Protein AF-A0A0D6MCE8-F1 (afdb_monomer)

Foldseek 3Di:
DDDDDDDPDPLVVLVVVLVLVLLPDQQEQEADDPVLQFLLQQLPDALEWGKYADPDPQAGIWIWGHHQNGIAIFTWHDDRQFIDGPDPDPDDRHSHPVRRLVVLQVVLPDPDWDWGWGDDPPDIDIDTSSNHHRDGPCVLDVPPLLVVLSVCLSPDDLVCLVVDPDDPVSSVVSNPPSSSHDDSVSSSVSSVVVCVVVVVADCAVVLVCVQQVPPDADAPDKDFTFGAAPVGDTLFTWIKHWHDACPDQLRHTHIDTGGDPDPSSVVRVQVRQCPDPPGDFFAFLRSVVSCPVSVVAFPQLLVLVLLCVVALFPVSNQQSVLSSCQLVVLVVLLVLLVVLLVVLVCCVVPVVPDPDALVNSLVSLVVSLVVLVVQLLQLQLSVCQSVFFEEEEDEDPPLCSVLLVVLQLVPFQSDDDPPPDDPDDWDWTWGQFLRGTYTYTYLPVPDDDDDDCPVVSLVSSLVSVVRGQEYEYRGALPDDPVVVVVRVVVVQVSDPAAHEYEYEHEPCVVDPDPPPQDDDADPRYHHQGYWYYHSNVSPRSVVVSVSRNVVSCVSNPPPDHHHFNDSPLSVLLSVLSVQLSPDNDSVSVSVSSVSNSVSSCVSSRVDDDPVVVVVSSNSGGRPD

InterPro domains:
  IPR000980 SH2 domain [PF00017] (27-81)
  IPR000980 SH2 domain [PS50001] (27-135)
  IPR000980 SH2 domain [SM00252] (25-110)
  IPR001496 SOCS box domain [PS50225] (130-180)
  IPR001496 SOCS box domain [SM00253] (135-178)
  IPR004520 tRNA modification GTPase MnmE [MF_00379] (159-624)
  IPR004520 tRNA modification GTPase MnmE [TIGR00450] (204-624)
  IPR005225 Small GTP-binding domain [TIGR00231] (391-519)
  IPR006073 GTP binding domain [PF01926] (391-507)
  IPR018948 GTP-binding protein TrmE, N-terminal [PF10396] (204-296)
  IPR018948 GTP-binding protein TrmE, N-terminal [cd14858] (202-295)
  IPR025867 MnmE, helical domain [PF12631] (302-621)
  IPR027266 Aminomethyltransferase superfamily [G3DSA:3.30.1360.120] (200-297)
  IPR027368 tRNA modification GTPase MnmE domain 2 [G3DSA:1.20.120.430] (298-624)
  IPR027417 P-loop containing nucleoside triphosphate hydrolase [G3DSA:3.40.50.300] (389-559)
  IPR027417 P-loop containing nucleoside triphosphate hydrolase [SSF52540] (250-547)
  IPR031168 TrmE-type guanine nucleotide-binding domain [PS51709] (388-553)
  IPR031168 TrmE-type guanine nucleotide-binding domain [cd04164] (388-553)
  IPR036036 SOCS box-like domain superfamily [SSF158235] (142-179)
  IPR036860 SH2 domain superfamily [G3DSA:3.30.505.10] (12-185)

Secondary structure (DSSP, 8-state):
----------HHHHHHHHHHHHHHSTTB-SS--HHHHHHHHTTS-TTEEEEEE--STT-SEEEEEEETTEEEEEEEEEETTEEE-S-SSSS--BSSHHHHHHHHHHHTTSS---EEEEEETTEEEEEE----EE--HHHH---HHHHHHHHHHHHS-GGGGGGSS--HHHHHHHH-TTTT---HHHHHHHHHHHHHHTT-S-SHHHHHHHHTT-S---TT--EEEEEE-TTS-EEEEEEEEEE-SSSSSSSS-EEEEE----HHHHHHHHHHHHTSTT--PPPBTHHHHHHHHTTSS-HHHHHHHHHHHT--SHHHHHHHHHHHTHHHHHHHHHHHHHHHHHHHHHHHHHGGG----HHHHHHHHHHHHHHHHHHHHHHHHHHHHHH-EEEEEE--TTS-HHHHHHHHHTT-BS-----TT--SS--EEEEEETTEEEEEEES------TTS-HHHHHHHHHHHHHT-SEEEEEEETTS-HHHHHHHHHHHHTT-SS-EEEEEEEE-GGG----TTS-----SSEEEEEEEEEBTTTTBSHHHHHHHHHHHHHHHS----S---S-HHHHHHHHHHHHHHHH---HHHHHHHHHHHHHHHHHHTTSS--HHHHHHHHHTSPBT-

Solvent-accessible surface area (backbone atoms only — not comparable to full-atom values): 34407 Å² total; per-residue (Å²): 135,86,81,77,83,81,79,80,77,54,75,68,61,58,50,55,52,53,51,52,55,47,66,66,38,54,31,40,35,44,89,48,53,68,71,58,52,39,62,54,34,75,64,48,59,78,14,20,24,36,35,25,44,36,94,48,99,85,33,68,31,27,42,36,32,16,52,86,90,46,67,47,58,31,47,34,43,73,61,93,68,25,25,40,44,69,40,99,81,41,66,74,78,14,74,35,69,68,54,39,50,52,51,42,30,52,42,41,74,49,94,62,91,43,49,36,30,30,71,64,88,94,47,75,49,76,43,68,50,50,42,69,40,73,50,37,58,57,79,54,52,76,46,64,71,57,53,48,39,41,52,50,59,75,71,46,55,81,92,51,55,89,73,52,100,54,59,69,73,56,42,53,62,54,64,40,88,63,60,64,52,71,65,61,72,56,38,46,50,44,43,52,53,48,33,54,74,70,65,73,50,67,59,34,64,64,50,52,27,62,41,46,70,41,91,80,80,60,72,76,42,80,38,83,43,53,33,45,43,93,86,71,44,81,65,46,78,25,42,33,33,40,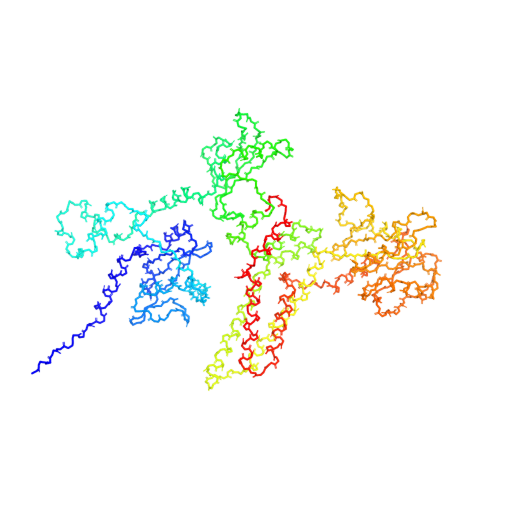38,60,45,60,87,36,76,36,31,44,46,41,58,51,72,58,63,69,91,46,68,71,50,51,53,54,50,51,55,54,50,58,73,38,91,94,46,72,85,74,51,43,11,41,49,51,50,40,6,38,79,49,69,66,39,54,64,34,35,51,53,13,50,54,44,40,76,70,40,79,35,70,48,25,39,51,51,16,55,22,19,36,43,16,31,61,52,29,44,53,52,26,55,52,36,49,54,51,36,54,50,36,49,50,44,69,78,38,45,94,80,46,93,75,49,73,66,64,52,38,68,60,44,50,62,54,45,57,49,44,51,51,43,31,56,40,21,54,15,49,50,44,40,67,72,32,45,32,35,32,48,45,60,62,88,91,29,46,63,71,44,38,51,54,42,51,60,73,72,44,55,59,57,90,78,84,67,89,82,74,93,73,87,72,72,69,46,39,32,51,44,77,44,24,44,29,41,36,37,58,64,73,82,71,75,88,69,90,92,80,53,66,65,64,50,51,55,49,43,31,57,51,52,75,68,36,62,31,40,38,41,31,37,47,37,80,58,53,72,68,57,51,54,51,51,52,52,60,54,42,74,48,49,96,58,73,37,48,25,38,38,33,27,20,52,37,85,80,44,87,70,65,90,65,73,71,66,81,60,54,101,42,36,42,56,76,47,65,38,60,21,26,35,89,79,49,41,42,50,65,57,46,50,53,52,51,23,52,52,42,44,72,66,32,61,83,84,78,67,68,30,52,90,56,50,64,61,36,50,52,33,41,52,28,43,54,50,30,62,71,53,89,49,60,67,61,29,32,52,27,37,48,52,32,29,49,48,27,36,36,65,42,50,78,58,74,62,67,67,62,51,53,60,57,27,57,73,40,55,71,87,48

Sequence (624 aa):
MEHQPSTSSSPTRSWAKRLAELKACPWYWGDLSWRNAEKLLMLCEEGSFLVRDSHSDNHLFTVSYRHEDRVLHSRVEISGQFAHLGGPLSLERSESVVDLLKHAVQISFSRERDILIHRRGAEAEASGIHLRYPLSRIQLLPRLQYLCRLKIRLLARADRLSTLPLPPPLLAYVSDPKFLIPNIRECLKYLEDRRERLGLSSRSLPVLREITRKKKWTPRQMRYTKIFTKNNEILDTAMAVYLPGPSTFTGEDTAEMYVHGSRAVADALAERLAGFEGVRQATRGEFTKRAFFNGKMDFHEVHGLRNLIYSETQRQRQMSYDQMRGGAEARRIRDLLQDAVMRTFVLMDFGEHVSSSIEELRDRIVPILEEVIRLENRAKGAEIVHRGLRAVILGRPNTGKSSLMNALAQRDVAIVSERAGTTRDTIEIRLNIGGVPMSLTDTAGIHETADSLEKEGIDRAKRKILDADVVIAVVDARDSEHVVKSILKELEELTEISLPMIIVRNKSDLTENKAFDKVEPTSRLDVVDCVATCALRTEGVRSLMTSLERLVENLCPDDGGPCLTDTLLLSEAREELENAVSVQDSALLCDHLQRALDIFGQMAGSTVNEQILDDLFKQFCIGK

Nearest PDB structures (foldseek):
  1xzp-assembly1_A  TM=8.044E-01  e=4.859E-24  Thermotoga maritima
  6i4x-assembly1_A  TM=6.661E-01  e=1.700E-09  Homo sapiens
  4jgh-assembly2_A  TM=6.337E-01  e=8.864E-09  Homo sapiens
  2vif-assembly1_A  TM=7.104E-01  e=2.363E-08  Homo sapiens
  9jkp-assembly1_B  TM=5.066E-01  e=4.961E-07  Staphylococcus aureus subsp. aureus NCTC 8325

pLDDT: mean 77.47, std 15.25, range [27.89, 97.19]

Radius of gyration: 3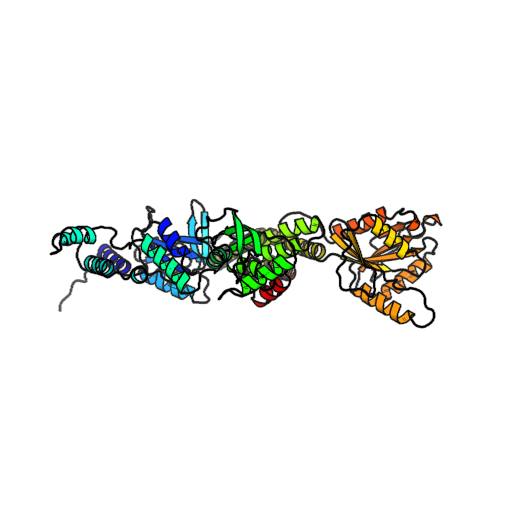5.22 Å; Cα contacts (8 Å, |Δi|>4): 968; chains: 1; bounding box: 75×42×128 Å

Organism: NCBI:txid53326

Mean predicted aligned error: 17.85 Å

Structure (mmCIF, N/CA/C/O backbone):
data_AF-A0A0D6MCE8-F1
#
_entry.id   AF-A0A0D6MCE8-F1
#
loop_
_atom_site.group_PDB
_atom_site.id
_atom_site.type_symbol
_atom_site.label_atom_id
_atom_site.label_alt_id
_atom_site.label_comp_id
_atom_site.label_asym_id
_atom_site.label_entity_id
_atom_site.label_seq_id
_atom_site.pdbx_PDB_ins_code
_atom_site.Cartn_x
_atom_site.Cartn_y
_atom_site.Cartn_z
_atom_site.occupancy
_atom_site.B_iso_or_equiv
_atom_site.auth_seq_id
_atom_site.auth_comp_id
_atom_site.auth_asym_id
_atom_site.auth_atom_id
_atom_site.pdbx_PDB_model_num
ATOM 1 N N . MET A 1 1 ? 10.096 10.041 79.393 1.00 35.06 1 MET A N 1
ATOM 2 C CA . MET A 1 1 ? 10.019 10.392 77.962 1.00 35.06 1 MET A CA 1
ATOM 3 C C . MET A 1 1 ? 9.435 9.199 77.244 1.00 35.06 1 MET A C 1
ATOM 5 O O . MET A 1 1 ? 9.983 8.110 77.338 1.00 35.06 1 MET A O 1
ATOM 9 N N . GLU A 1 2 ? 8.243 9.397 76.700 1.00 30.39 2 GLU A N 1
ATOM 10 C CA . GLU A 1 2 ? 7.362 8.376 76.143 1.00 30.39 2 GLU A CA 1
ATOM 11 C C . GLU A 1 2 ? 7.965 7.734 74.890 1.00 30.39 2 GLU A C 1
ATOM 13 O O . GLU A 1 2 ? 8.271 8.421 73.918 1.00 30.39 2 GLU A O 1
ATOM 18 N N . HIS A 1 3 ? 8.076 6.406 74.885 1.00 27.89 3 HIS A N 1
ATOM 19 C CA . HIS A 1 3 ? 8.134 5.643 73.645 1.00 27.89 3 HIS A CA 1
ATOM 20 C C . HIS A 1 3 ? 6.697 5.323 73.224 1.00 27.89 3 HIS A C 1
ATOM 22 O O . HIS A 1 3 ? 6.050 4.448 73.798 1.00 27.89 3 HIS A O 1
ATOM 28 N N . GLN A 1 4 ? 6.190 6.052 72.228 1.00 27.91 4 GLN A N 1
ATOM 29 C CA . GLN A 1 4 ? 4.998 5.643 71.490 1.00 27.91 4 GLN A CA 1
ATOM 30 C C . GLN A 1 4 ? 5.335 4.425 70.610 1.00 27.91 4 GLN A C 1
ATOM 32 O O . GLN A 1 4 ? 6.367 4.438 69.933 1.00 27.91 4 GLN A O 1
ATOM 37 N N . PRO A 1 5 ? 4.487 3.383 70.572 1.00 32.75 5 PRO A N 1
ATOM 38 C CA . PRO A 1 5 ? 4.695 2.245 69.692 1.00 32.75 5 PRO A CA 1
ATOM 39 C C . PRO A 1 5 ? 4.315 2.622 68.255 1.00 32.75 5 PRO A C 1
ATOM 41 O O . PRO A 1 5 ? 3.189 3.045 67.978 1.00 32.75 5 PRO A O 1
ATOM 44 N N . SER A 1 6 ? 5.256 2.443 67.327 1.00 29.78 6 SER A N 1
ATOM 45 C CA . SER A 1 6 ? 5.004 2.507 65.891 1.00 29.78 6 SER A CA 1
ATOM 46 C C . SER A 1 6 ? 4.016 1.404 65.511 1.00 29.78 6 SER A C 1
ATOM 48 O O . SER A 1 6 ? 4.273 0.207 65.630 1.00 29.78 6 SER A O 1
ATOM 50 N N . THR A 1 7 ? 2.826 1.817 65.087 1.00 33.91 7 THR A N 1
ATOM 51 C CA . THR A 1 7 ? 1.794 0.905 64.605 1.00 33.91 7 THR A CA 1
ATOM 52 C C . THR A 1 7 ? 2.228 0.340 63.255 1.00 33.91 7 THR A C 1
ATOM 54 O O . THR A 1 7 ? 2.188 1.017 62.230 1.00 33.91 7 THR A O 1
ATOM 57 N N . SER A 1 8 ? 2.645 -0.924 63.242 1.00 35.16 8 SER A N 1
ATOM 58 C CA . SER A 1 8 ? 2.801 -1.702 62.018 1.00 35.16 8 SER A CA 1
ATOM 59 C C . SER A 1 8 ? 1.423 -1.876 61.371 1.00 35.16 8 SER A C 1
ATOM 61 O O . SER A 1 8 ? 0.593 -2.691 61.777 1.00 35.16 8 SER A O 1
ATOM 63 N N . SER A 1 9 ? 1.118 -1.058 60.364 1.00 35.69 9 SER A N 1
ATOM 64 C CA . SER A 1 9 ? -0.088 -1.255 59.567 1.00 35.69 9 SER A CA 1
ATOM 65 C C . SER A 1 9 ? 0.076 -2.537 58.746 1.00 35.69 9 SER A C 1
ATOM 67 O O . SER A 1 9 ? 0.911 -2.603 57.845 1.00 35.69 9 SER A O 1
ATOM 69 N N . SER A 1 10 ? -0.712 -3.562 59.064 1.00 36.75 10 SER A N 1
ATOM 70 C CA . SER A 1 10 ? -0.743 -4.843 58.351 1.00 36.75 10 SER A CA 1
ATOM 71 C C . SER A 1 10 ? -0.911 -4.646 56.829 1.00 36.75 10 SER A C 1
ATOM 73 O O . SER A 1 10 ? -1.759 -3.834 56.437 1.00 36.75 10 SER A O 1
ATOM 75 N N . PRO A 1 11 ? -0.230 -5.427 55.964 1.00 42.31 11 PRO A N 1
ATOM 76 C CA . PRO A 1 11 ? -0.331 -5.330 54.497 1.00 42.31 11 PRO A CA 1
ATOM 77 C C . PRO A 1 11 ? -1.774 -5.334 53.957 1.00 42.31 11 PRO A C 1
ATOM 79 O O . PRO A 1 11 ? -2.090 -4.663 52.977 1.00 42.31 11 PRO A O 1
ATOM 82 N N . THR A 1 12 ? -2.691 -6.014 54.646 1.00 42.84 12 THR A N 1
ATOM 83 C CA . THR A 1 12 ? -4.126 -6.092 54.327 1.00 42.84 12 THR A CA 1
ATOM 84 C C . THR A 1 12 ? -4.881 -4.761 54.470 1.00 42.84 12 THR A C 1
ATOM 86 O O . THR A 1 12 ? -5.822 -4.513 53.716 1.00 42.84 12 THR A O 1
ATOM 89 N N . ARG A 1 13 ? -4.474 -3.863 55.383 1.00 43.78 13 ARG A N 1
ATOM 90 C CA . ARG A 1 13 ? -5.109 -2.537 55.561 1.00 43.78 13 ARG A CA 1
ATOM 91 C C . ARG A 1 13 ? -4.742 -1.560 54.441 1.00 43.78 13 ARG A C 1
ATOM 93 O O . ARG A 1 13 ? -5.596 -0.776 54.034 1.00 43.78 13 ARG A O 1
ATOM 100 N N . SER A 1 14 ? -3.516 -1.642 53.922 1.00 56.59 14 SER A N 1
ATOM 101 C CA . SER A 1 14 ? -3.066 -0.865 52.755 1.00 56.59 14 SER A CA 1
ATOM 102 C C . SER A 1 14 ? -3.862 -1.247 51.498 1.00 56.59 14 SER A C 1
ATOM 104 O O . SER A 1 14 ? -4.407 -0.386 50.809 1.00 56.59 14 SER A O 1
ATOM 106 N N . TRP A 1 15 ? -4.060 -2.551 51.276 1.00 58.59 15 TRP A N 1
ATOM 107 C CA . TRP A 1 15 ? -4.828 -3.078 50.144 1.00 58.59 15 TRP A CA 1
ATOM 108 C C . TRP A 1 15 ? -6.309 -2.689 50.147 1.00 58.59 15 TRP A C 1
ATOM 110 O O . TRP A 1 15 ? -6.844 -2.280 49.116 1.00 58.59 15 TRP A O 1
ATOM 120 N N . ALA A 1 16 ? -6.977 -2.762 51.301 1.00 52.16 16 ALA A N 1
ATOM 121 C CA . ALA A 1 16 ? -8.381 -2.365 51.415 1.00 52.16 16 ALA A CA 1
ATOM 122 C C . ALA A 1 16 ? -8.596 -0.869 51.116 1.00 52.16 16 ALA A C 1
ATOM 124 O O . ALA A 1 16 ? -9.595 -0.502 50.493 1.00 52.16 16 ALA A O 1
ATOM 125 N N . LYS A 1 17 ? -7.643 -0.013 51.517 1.00 59.50 17 LYS A N 1
ATOM 126 C CA . LYS A 1 17 ? -7.661 1.427 51.229 1.00 59.50 17 LYS A CA 1
ATOM 127 C C . LYS A 1 17 ? -7.477 1.703 49.729 1.00 59.50 17 LYS A C 1
ATOM 129 O O . LYS A 1 17 ? -8.298 2.407 49.148 1.00 59.50 17 LYS A O 1
ATOM 134 N N . ARG A 1 18 ? -6.502 1.052 49.084 1.00 69.44 18 ARG A N 1
ATOM 135 C CA . ARG A 1 18 ? -6.249 1.155 47.630 1.00 69.44 18 ARG A CA 1
ATOM 136 C C . ARG A 1 18 ? -7.434 0.673 46.784 1.00 69.44 18 ARG A C 1
ATOM 138 O O . ARG A 1 18 ? -7.778 1.282 45.775 1.00 69.44 18 ARG A O 1
ATOM 145 N N . LEU A 1 19 ? -8.117 -0.392 47.214 1.00 70.19 19 LEU A N 1
ATOM 146 C CA . LEU A 1 19 ? -9.321 -0.884 46.537 1.00 70.19 19 LEU A CA 1
ATOM 147 C C . LEU A 1 19 ? -10.504 0.090 46.676 1.00 70.19 19 LEU A C 1
ATOM 149 O O . LEU A 1 19 ? -11.302 0.228 45.749 1.00 70.19 19 LEU A O 1
ATOM 153 N N . ALA A 1 20 ? -10.636 0.760 47.824 1.00 70.44 20 ALA A N 1
ATOM 154 C CA . ALA A 1 20 ? -11.656 1.787 48.028 1.00 70.44 20 ALA A CA 1
ATOM 155 C C . ALA A 1 20 ? -11.399 3.026 47.152 1.00 70.44 20 ALA A C 1
ATOM 157 O O . ALA A 1 20 ? -12.341 3.553 46.559 1.00 70.44 20 ALA A O 1
ATOM 158 N N . GLU A 1 21 ? -10.136 3.437 47.014 1.00 76.38 21 GLU A N 1
ATOM 159 C CA . GLU A 1 21 ? -9.707 4.516 46.114 1.00 76.38 21 GLU A CA 1
ATOM 160 C C . GLU A 1 21 ? -10.027 4.183 44.649 1.00 76.38 21 GLU A C 1
ATOM 162 O O . GLU A 1 21 ? -10.691 4.970 43.974 1.00 76.38 21 GLU A O 1
ATOM 167 N N . LEU A 1 22 ? -9.689 2.975 44.182 1.00 79.19 22 LEU A N 1
ATOM 168 C CA . LEU A 1 22 ? -10.028 2.519 42.829 1.00 79.19 22 LEU A CA 1
ATOM 169 C C . LEU A 1 22 ? -11.548 2.473 42.590 1.00 79.19 22 LEU A C 1
ATOM 171 O O . LEU A 1 22 ? -12.035 2.916 41.551 1.00 79.19 22 LEU A O 1
ATOM 175 N N . LYS A 1 23 ? -12.327 1.991 43.569 1.00 78.12 23 LYS A N 1
ATOM 176 C CA . LYS A 1 23 ? -13.801 1.965 43.493 1.00 78.12 23 LYS A CA 1
ATOM 177 C C . LYS A 1 23 ? -14.415 3.362 43.385 1.00 78.12 23 LYS A C 1
ATOM 179 O O . LYS A 1 23 ? -15.483 3.510 42.782 1.00 78.12 23 LYS A O 1
ATOM 184 N N . ALA A 1 24 ? -13.755 4.379 43.934 1.00 76.81 24 ALA A N 1
ATOM 185 C CA . ALA A 1 24 ? -14.181 5.769 43.824 1.00 76.81 24 ALA A CA 1
ATOM 186 C C . ALA A 1 24 ? -13.871 6.386 42.446 1.00 76.81 24 ALA A C 1
ATOM 188 O O . ALA A 1 24 ? -14.576 7.305 42.026 1.00 76.81 24 ALA A O 1
ATOM 189 N N . CYS A 1 25 ? -12.880 5.871 41.709 1.00 81.69 25 CYS A N 1
ATOM 190 C CA . CYS A 1 25 ? -12.508 6.384 40.390 1.00 81.69 25 CYS A CA 1
ATOM 191 C C . CYS A 1 25 ? -13.636 6.186 39.363 1.00 81.69 25 CYS A C 1
ATOM 193 O O . CYS A 1 25 ? -14.039 5.042 39.150 1.00 81.69 25 CYS A O 1
ATOM 195 N N . PRO A 1 26 ? -14.124 7.235 38.664 1.00 82.44 26 PRO A N 1
ATOM 196 C CA . PRO A 1 26 ? -15.253 7.150 37.721 1.00 82.44 26 PRO A CA 1
ATOM 197 C C . PRO A 1 26 ? -15.046 6.233 36.503 1.00 82.44 26 PRO A C 1
ATOM 199 O O . PRO A 1 26 ? -16.016 5.792 35.888 1.00 82.44 26 PRO A O 1
ATOM 202 N N . TRP A 1 27 ? -13.803 5.917 36.159 1.00 86.19 27 TRP A N 1
ATOM 203 C CA . TRP A 1 27 ? -13.426 5.059 35.029 1.00 86.19 27 TRP A CA 1
ATOM 204 C C . TRP A 1 27 ? -13.232 3.579 35.406 1.00 86.19 27 TRP A C 1
ATOM 206 O O . TRP A 1 27 ? -12.915 2.764 34.541 1.00 86.19 27 TRP A O 1
ATOM 216 N N . TYR A 1 28 ? -13.438 3.205 36.675 1.00 88.56 28 TYR A N 1
ATOM 217 C CA . TYR A 1 28 ? -13.445 1.810 37.129 1.00 88.56 28 TYR A CA 1
ATOM 218 C C . TYR A 1 28 ? -14.865 1.219 37.142 1.00 88.56 28 TYR A C 1
ATOM 220 O O . TYR A 1 28 ? -15.747 1.679 37.859 1.00 88.56 28 TYR A O 1
ATOM 228 N N . TRP A 1 29 ? -15.109 0.181 36.355 1.00 89.31 29 TRP A N 1
ATOM 229 C CA . TRP A 1 29 ? -16.439 -0.373 36.097 1.00 89.31 29 TRP A CA 1
ATOM 230 C C . TRP A 1 29 ? -16.771 -1.624 36.924 1.00 89.31 29 TRP A C 1
ATOM 232 O O . TRP A 1 29 ? -17.874 -2.147 36.795 1.00 89.31 29 TRP A O 1
ATOM 242 N N . GLY A 1 30 ? -15.867 -2.097 37.790 1.00 87.06 30 GLY A N 1
ATOM 243 C CA . GLY A 1 30 ? -16.066 -3.336 38.556 1.00 87.06 30 GLY A CA 1
ATOM 244 C C . GLY A 1 30 ? -16.170 -4.570 37.655 1.00 87.06 30 GLY A C 1
ATOM 245 O O . GLY A 1 30 ? -15.469 -4.653 36.645 1.00 87.06 30 GLY A O 1
ATOM 246 N N . ASP A 1 31 ? -17.068 -5.498 37.997 1.00 86.25 31 ASP A N 1
ATOM 247 C CA . ASP A 1 31 ? -17.328 -6.778 37.310 1.00 86.25 31 ASP A CA 1
ATOM 248 C C . ASP A 1 31 ? -18.017 -6.630 35.929 1.00 86.25 31 ASP A C 1
ATOM 250 O O . ASP A 1 31 ? -19.067 -7.211 35.627 1.00 86.25 31 ASP A O 1
ATOM 254 N N . LEU A 1 32 ? -17.468 -5.766 35.075 1.00 86.69 32 LEU A N 1
ATOM 255 C CA . LEU A 1 32 ? -17.911 -5.582 33.700 1.00 86.69 32 LEU A CA 1
ATOM 256 C C . LEU A 1 32 ? -17.309 -6.685 32.821 1.00 86.69 32 LEU A C 1
ATOM 258 O O . LEU A 1 32 ? -16.097 -6.857 32.770 1.00 86.69 32 LEU A O 1
ATOM 262 N N . SER A 1 33 ? -18.136 -7.401 32.059 1.00 83.75 33 SER A N 1
ATOM 263 C CA . SER A 1 33 ? -17.629 -8.395 31.102 1.00 83.75 33 SER A CA 1
ATOM 264 C C . SER A 1 33 ? -16.813 -7.735 29.982 1.00 83.75 33 SER A C 1
ATOM 266 O O . SER A 1 33 ? -17.197 -6.664 29.500 1.00 83.75 33 SER A O 1
ATOM 268 N N . TRP A 1 34 ? -15.790 -8.424 29.470 1.00 79.06 34 TRP A N 1
ATOM 269 C CA . TRP A 1 34 ? -14.975 -7.948 28.343 1.00 79.06 34 TRP A CA 1
ATOM 270 C C . TRP A 1 34 ? -15.810 -7.563 27.106 1.00 79.06 34 TRP A C 1
ATOM 272 O O . TRP A 1 34 ? -15.596 -6.495 26.546 1.00 79.06 34 TRP A O 1
ATOM 282 N N . ARG A 1 35 ? -16.851 -8.343 26.766 1.00 81.38 35 ARG A N 1
ATOM 283 C CA . ARG A 1 35 ? -17.766 -8.057 25.639 1.00 81.38 35 ARG A CA 1
ATOM 284 C C . ARG A 1 35 ? -18.514 -6.732 25.784 1.00 81.38 35 ARG A C 1
ATOM 286 O O . ARG A 1 35 ? -18.803 -6.066 24.797 1.00 81.38 35 ARG A O 1
ATOM 293 N N . ASN A 1 36 ? -18.893 -6.362 27.007 1.00 85.62 36 ASN A N 1
ATOM 294 C CA . ASN A 1 36 ? -19.577 -5.090 27.252 1.00 85.62 36 ASN A CA 1
ATOM 295 C C . ASN A 1 36 ? -18.592 -3.920 27.232 1.00 85.62 36 ASN A C 1
ATOM 297 O O . ASN A 1 36 ? -18.945 -2.861 26.724 1.00 85.62 36 ASN A O 1
ATOM 301 N N . ALA A 1 37 ? -17.374 -4.117 27.744 1.00 85.31 37 ALA A N 1
ATOM 302 C CA . ALA A 1 37 ? -16.311 -3.123 27.626 1.00 85.31 37 ALA A CA 1
ATOM 303 C C . ALA A 1 37 ? -15.990 -2.832 26.152 1.00 85.31 37 ALA A C 1
ATOM 305 O O . ALA A 1 37 ? -15.919 -1.671 25.765 1.00 85.31 37 ALA A O 1
ATOM 306 N N . GLU A 1 38 ? -15.895 -3.877 25.328 1.00 84.69 38 GLU A N 1
ATOM 307 C CA . GLU A 1 38 ? -15.668 -3.764 23.887 1.00 84.69 38 GLU A CA 1
ATOM 308 C C . GLU A 1 38 ? -16.774 -2.958 23.194 1.00 84.69 38 GLU A C 1
ATOM 310 O O . GLU A 1 38 ? -16.493 -1.963 22.533 1.00 84.69 38 GLU A O 1
ATOM 315 N N . LYS A 1 39 ? -18.047 -3.303 23.429 1.00 83.69 39 LYS A N 1
ATOM 316 C CA . LYS A 1 39 ? -19.188 -2.561 22.863 1.00 83.69 39 LYS A CA 1
ATOM 317 C C . LYS A 1 39 ? -19.187 -1.075 23.222 1.00 83.69 39 LYS A C 1
ATOM 319 O O . LYS A 1 39 ? -19.527 -0.255 22.379 1.00 83.69 39 LYS A O 1
ATOM 324 N N . LEU A 1 40 ? -18.851 -0.735 24.468 1.00 88.56 40 LEU A N 1
ATOM 325 C CA . LEU A 1 40 ? -18.798 0.657 24.917 1.00 88.56 40 LEU A CA 1
ATOM 326 C C . LEU A 1 40 ? -17.649 1.408 24.240 1.00 88.56 40 LEU A C 1
ATOM 328 O O . LEU A 1 40 ? -17.867 2.470 23.668 1.00 88.56 40 LEU A O 1
ATOM 332 N N . LEU A 1 41 ? -16.442 0.843 24.281 1.00 88.19 41 LEU A N 1
ATOM 333 C CA . LEU A 1 41 ? -15.231 1.502 23.794 1.00 88.19 41 LEU A CA 1
ATOM 334 C C . LEU A 1 41 ? -15.201 1.638 22.269 1.00 88.19 41 LEU A C 1
ATOM 336 O O . LEU A 1 41 ? -14.716 2.649 21.775 1.00 88.19 41 LEU A O 1
ATOM 340 N N . MET A 1 42 ? -15.799 0.705 21.520 1.00 83.38 42 MET A N 1
ATOM 341 C CA . MET A 1 42 ? -15.945 0.817 20.058 1.00 83.38 42 MET A CA 1
ATOM 342 C C . MET A 1 42 ? -16.807 2.012 19.613 1.00 83.38 42 MET A C 1
ATOM 344 O O . MET A 1 42 ? -16.756 2.425 18.451 1.00 83.38 42 MET A O 1
ATOM 348 N N . LEU A 1 43 ? -17.590 2.598 20.523 1.00 81.56 43 LEU A N 1
ATOM 349 C CA . LEU A 1 43 ? -18.351 3.826 20.284 1.00 81.56 43 LEU A CA 1
ATOM 350 C C . LEU A 1 43 ? -17.638 5.091 20.794 1.00 81.56 43 LEU A C 1
ATOM 352 O O . LEU A 1 43 ? -18.184 6.182 20.654 1.00 81.56 43 LEU A O 1
ATOM 356 N N . CYS A 1 44 ? -16.453 4.968 21.389 1.00 81.88 44 CYS A N 1
ATOM 357 C CA . CYS A 1 44 ? -15.660 6.086 21.908 1.00 81.88 44 CYS A CA 1
ATOM 358 C C . CYS A 1 44 ? -14.462 6.389 20.999 1.00 81.88 44 CYS A C 1
ATOM 360 O O . CYS A 1 44 ? -14.145 5.596 20.129 1.00 81.88 44 CYS A O 1
ATOM 362 N N . GLU A 1 45 ? -13.791 7.522 21.175 1.00 79.25 45 GLU A N 1
ATOM 363 C CA . GLU A 1 45 ? -12.629 7.909 20.355 1.00 79.25 45 GLU A CA 1
ATOM 364 C C . GLU A 1 45 ? -11.396 7.035 20.637 1.00 79.25 45 GLU A C 1
ATOM 366 O O . GLU A 1 45 ? -11.329 6.351 21.666 1.00 79.25 45 GLU A O 1
ATOM 371 N N . GLU A 1 46 ? -10.419 7.039 19.728 1.00 81.94 46 GLU A N 1
ATOM 372 C CA . GLU A 1 46 ? -9.164 6.310 19.919 1.00 81.94 46 GLU A CA 1
ATOM 373 C C . GLU A 1 46 ? -8.452 6.728 21.212 1.00 81.94 46 GLU A C 1
ATOM 375 O O . GLU A 1 46 ? -8.459 7.888 21.620 1.00 81.94 46 GLU A O 1
ATOM 380 N N . GLY A 1 47 ? -7.876 5.743 21.898 1.00 79.81 47 GLY A N 1
ATOM 381 C CA . GLY A 1 47 ? -7.251 5.913 23.198 1.00 79.81 47 GLY A CA 1
ATOM 382 C C . GLY A 1 47 ? -8.235 6.076 24.354 1.00 79.81 47 GLY A C 1
ATOM 383 O O . GLY A 1 47 ? -7.828 6.357 25.485 1.00 79.81 47 GLY A O 1
ATOM 384 N N . SER A 1 48 ? -9.535 5.879 24.108 1.00 88.88 48 SER A N 1
ATOM 385 C CA . SER A 1 48 ? -10.512 5.742 25.185 1.00 88.88 48 SER A CA 1
ATOM 386 C C . SER A 1 48 ? -10.275 4.460 25.974 1.00 88.88 48 SER A C 1
ATOM 388 O O . SER A 1 48 ? -10.068 3.402 25.383 1.00 88.88 48 SER A O 1
ATOM 390 N N . PHE A 1 49 ? -10.361 4.512 27.302 1.00 91.75 49 PHE A N 1
ATOM 391 C CA . PHE A 1 49 ? -10.107 3.341 28.145 1.00 91.75 49 PHE A CA 1
ATOM 392 C C . PHE A 1 49 ? -11.002 3.255 29.378 1.00 91.75 49 PHE A C 1
ATOM 394 O O . PHE A 1 49 ? -11.559 4.244 29.846 1.00 91.75 49 PHE A O 1
ATOM 401 N N . LEU A 1 50 ? -11.124 2.053 29.935 1.00 92.69 50 LEU A N 1
ATOM 402 C CA . LEU A 1 50 ? -11.777 1.789 31.212 1.00 92.69 50 LEU A CA 1
ATOM 403 C C . LEU A 1 50 ? -11.076 0.659 31.963 1.00 92.69 50 LEU A C 1
ATOM 405 O O . LEU A 1 50 ? -10.406 -0.184 31.368 1.00 92.69 50 LEU A O 1
ATOM 409 N N . VAL A 1 51 ? -11.286 0.596 33.275 1.00 89.56 51 VAL A N 1
ATOM 410 C CA . VAL A 1 51 ? -10.751 -0.479 34.122 1.00 89.56 51 VAL A CA 1
ATOM 411 C C . VAL A 1 51 ? -11.882 -1.343 34.635 1.00 89.56 51 VAL A C 1
ATOM 413 O O . VAL A 1 51 ? -12.932 -0.834 35.017 1.00 89.56 51 VAL A O 1
ATOM 416 N N . ARG A 1 52 ? -11.671 -2.653 34.659 1.00 89.50 52 ARG A N 1
ATOM 417 C CA . ARG A 1 52 ? -12.644 -3.645 35.123 1.00 89.50 52 ARG A CA 1
ATOM 418 C C . ARG A 1 52 ? -11.958 -4.750 35.915 1.00 89.50 52 ARG A C 1
ATOM 420 O O . ARG A 1 52 ? -10.739 -4.905 35.836 1.00 89.50 52 ARG A O 1
ATOM 427 N N . ASP A 1 53 ? -12.750 -5.536 36.627 1.00 84.56 53 ASP A N 1
ATOM 428 C CA . ASP A 1 53 ? -12.265 -6.731 37.308 1.00 84.56 53 ASP A CA 1
ATOM 429 C C . ASP A 1 53 ? -11.798 -7.768 36.277 1.00 84.56 53 ASP A C 1
ATOM 431 O O . ASP A 1 53 ? -12.407 -7.981 35.213 1.00 84.56 53 ASP A O 1
ATOM 435 N N . SER A 1 54 ? -10.662 -8.392 36.573 1.00 79.81 54 SER A N 1
ATOM 436 C CA . SER A 1 54 ? -10.141 -9.489 35.768 1.00 79.81 54 SER A CA 1
ATOM 437 C C . SER A 1 54 ? -10.880 -10.779 36.124 1.00 79.81 54 SER A C 1
ATOM 439 O O . SER A 1 54 ? -11.146 -11.062 37.283 1.00 79.81 54 SER A O 1
ATOM 441 N N . HIS A 1 55 ? -11.211 -11.563 35.099 1.00 72.75 55 HIS A N 1
ATOM 442 C CA . HIS A 1 55 ? -11.817 -12.893 35.238 1.00 72.75 55 HIS A CA 1
ATOM 443 C C . HIS A 1 55 ? -10.764 -14.011 35.078 1.00 72.75 55 HIS A C 1
ATOM 445 O O . HIS A 1 55 ? -11.101 -15.141 34.747 1.00 72.75 55 HIS A O 1
ATOM 451 N N . SER A 1 56 ? -9.480 -13.663 35.199 1.00 65.81 56 SER A N 1
ATOM 452 C CA . SER A 1 56 ? -8.340 -14.582 35.154 1.00 65.81 56 SER A CA 1
ATOM 453 C C . SER A 1 56 ? -7.875 -14.868 36.576 1.00 65.81 56 SER A C 1
ATOM 455 O O . SER A 1 56 ? -7.708 -13.917 37.339 1.00 65.81 56 SER A O 1
ATOM 457 N N . ASP A 1 57 ? -7.593 -16.132 36.894 1.00 55.53 57 ASP A N 1
ATOM 458 C CA . ASP A 1 57 ? -7.263 -16.586 38.256 1.00 55.53 57 ASP A CA 1
ATOM 459 C C . ASP A 1 57 ? -6.045 -15.869 38.869 1.00 55.53 57 ASP A C 1
ATOM 461 O O . ASP A 1 57 ? -5.952 -15.724 40.085 1.00 55.53 57 ASP A O 1
ATOM 465 N N . ASN A 1 58 ? -5.143 -15.348 38.029 1.00 59.84 58 ASN A N 1
ATOM 466 C CA . ASN A 1 58 ? -3.873 -14.757 38.469 1.00 59.84 58 ASN A CA 1
ATOM 467 C C . ASN A 1 58 ? -3.840 -13.218 38.454 1.00 59.84 58 ASN A C 1
ATOM 469 O O . ASN A 1 58 ? -2.789 -12.638 38.703 1.00 59.84 58 ASN A O 1
ATOM 473 N N . HIS A 1 59 ? -4.935 -12.534 38.100 1.00 68.06 59 HIS A N 1
ATOM 474 C CA . HIS A 1 59 ? -4.933 -11.069 37.968 1.00 68.06 59 HIS A CA 1
ATOM 475 C C . HIS A 1 59 ? -6.199 -10.469 38.561 1.00 68.06 59 HIS A C 1
ATOM 477 O O . HIS A 1 59 ? -7.290 -10.980 38.322 1.00 68.06 59 HIS A O 1
ATOM 483 N N . LEU A 1 60 ? -6.065 -9.341 39.260 1.00 72.19 60 LEU A N 1
ATOM 484 C CA . LEU A 1 60 ? -7.196 -8.666 39.904 1.00 72.19 60 LEU A CA 1
ATOM 485 C C . LEU A 1 60 ? -7.926 -7.702 38.960 1.00 72.19 60 LEU A C 1
ATOM 487 O O . LEU A 1 60 ? -9.149 -7.596 39.019 1.00 72.19 60 LEU A O 1
ATOM 491 N N . PHE A 1 61 ? -7.212 -7.048 38.037 1.00 82.25 61 PHE A N 1
ATOM 492 C CA . PHE A 1 61 ? -7.796 -6.026 37.163 1.00 82.25 61 PHE A CA 1
ATOM 493 C C . PHE A 1 61 ? -7.384 -6.177 35.700 1.00 82.25 61 PHE A C 1
ATOM 495 O O . PHE A 1 61 ? -6.375 -6.793 35.352 1.00 82.25 61 PHE A O 1
ATOM 502 N N . THR A 1 62 ? -8.191 -5.600 34.817 1.00 84.50 62 THR A N 1
ATOM 503 C CA . THR A 1 62 ? -7.910 -5.476 33.388 1.00 84.50 62 THR A CA 1
ATOM 504 C C . THR A 1 62 ? -8.223 -4.058 32.928 1.00 84.50 62 THR A C 1
ATOM 506 O O . THR A 1 62 ? -9.328 -3.557 33.149 1.00 84.50 62 THR A O 1
ATOM 509 N N . VAL A 1 63 ? -7.269 -3.434 32.246 1.00 87.94 63 VAL A N 1
ATOM 510 C CA . VAL A 1 63 ? -7.452 -2.185 31.506 1.00 87.94 63 VAL A CA 1
ATOM 511 C C . VAL A 1 63 ? -7.921 -2.556 30.107 1.00 87.94 63 VAL A C 1
ATOM 513 O O . VAL A 1 63 ? -7.246 -3.283 29.385 1.00 87.94 63 VAL A O 1
ATOM 516 N N . SER A 1 64 ? -9.123 -2.119 29.748 1.00 89.31 64 SER A N 1
ATOM 517 C CA . SER A 1 64 ? -9.668 -2.278 28.399 1.00 89.31 64 SER A CA 1
ATOM 518 C C . SER A 1 64 ? -9.596 -0.935 27.695 1.00 89.31 64 SER A C 1
ATOM 520 O O . SER A 1 64 ? -10.040 0.057 28.270 1.00 89.31 64 SER A O 1
ATOM 522 N N . TYR A 1 65 ? -9.054 -0.886 26.487 1.00 89.56 65 TYR A N 1
ATOM 523 C CA . TYR A 1 65 ? -8.836 0.374 25.782 1.00 89.56 65 TYR A CA 1
ATOM 524 C C . TYR A 1 65 ? -9.021 0.217 24.281 1.00 89.56 65 TYR A C 1
ATOM 526 O O . TYR A 1 65 ? -8.787 -0.854 23.725 1.00 89.56 65 TYR A O 1
ATOM 534 N N . ARG A 1 66 ? -9.493 1.287 23.643 1.00 87.00 66 ARG A N 1
ATOM 535 C CA . ARG A 1 66 ? -9.613 1.378 22.194 1.00 87.00 66 ARG A CA 1
ATOM 536 C C . ARG A 1 66 ? -8.253 1.736 21.614 1.00 87.00 66 ARG A C 1
ATOM 538 O O . ARG A 1 66 ? -7.707 2.785 21.949 1.00 87.00 66 ARG A O 1
ATOM 545 N N . HIS A 1 67 ? -7.766 0.888 20.726 1.00 81.12 67 HIS A N 1
ATOM 546 C CA . HIS A 1 67 ? -6.562 1.124 19.950 1.00 81.12 67 HIS A CA 1
ATOM 547 C C . HIS A 1 67 ? -6.867 0.747 18.506 1.00 81.12 67 HIS A C 1
ATOM 549 O O . HIS A 1 67 ? -7.308 -0.380 18.255 1.00 81.12 67 HIS A O 1
ATOM 555 N N . GLU A 1 68 ? -6.712 1.706 17.593 1.00 76.75 68 GLU A N 1
ATOM 556 C CA . GLU A 1 68 ? -7.102 1.547 16.193 1.00 76.75 68 GLU A CA 1
ATOM 557 C C . GLU A 1 68 ? -8.574 1.068 16.061 1.00 76.75 68 GLU A C 1
ATOM 559 O O . GLU A 1 68 ? -9.516 1.663 16.609 1.00 76.75 68 GLU A O 1
ATOM 564 N N . ASP A 1 69 ? -8.771 -0.049 15.357 1.00 68.19 69 ASP A N 1
ATOM 565 C CA . ASP A 1 69 ? -10.049 -0.676 15.018 1.00 68.19 69 ASP A CA 1
ATOM 566 C C . ASP A 1 69 ? -10.542 -1.720 16.033 1.00 68.19 69 ASP A C 1
ATOM 568 O O . ASP A 1 69 ? -11.554 -2.395 15.806 1.00 68.19 69 ASP A O 1
ATOM 572 N N . ARG A 1 70 ? -9.831 -1.895 17.150 1.00 79.06 70 ARG A N 1
ATOM 573 C CA . ARG A 1 70 ? -10.114 -2.953 18.122 1.00 79.06 70 ARG A CA 1
ATOM 574 C C . ARG A 1 70 ? -10.040 -2.465 19.560 1.00 79.06 70 ARG A C 1
ATOM 576 O O . ARG A 1 70 ? -9.552 -1.382 19.879 1.00 79.06 70 ARG A O 1
ATOM 583 N N . VAL A 1 71 ? -10.566 -3.293 20.457 1.00 81.06 71 VAL A N 1
ATOM 584 C CA . VAL A 1 71 ? -10.434 -3.088 21.898 1.00 81.06 71 VAL A CA 1
ATOM 585 C C . VAL A 1 71 ? -9.453 -4.109 22.436 1.00 81.06 71 VAL A C 1
ATOM 587 O O . VAL A 1 71 ? -9.661 -5.317 22.325 1.00 81.06 71 VAL A O 1
ATOM 590 N N . LEU A 1 72 ? -8.377 -3.604 23.023 1.00 82.94 72 LEU A N 1
ATOM 591 C CA . LEU A 1 72 ? -7.342 -4.403 23.651 1.00 82.94 72 LEU A CA 1
ATOM 592 C C . LEU A 1 72 ? -7.594 -4.506 25.154 1.00 82.94 72 LEU A C 1
ATOM 594 O O . LEU A 1 72 ? -8.298 -3.692 25.762 1.00 82.94 72 LEU A O 1
ATOM 598 N N . HIS A 1 73 ? -7.044 -5.558 25.755 1.00 83.88 73 HIS A N 1
ATOM 599 C CA . HIS A 1 73 ? -7.245 -5.890 27.160 1.00 83.88 73 HIS A CA 1
ATOM 600 C C . HIS A 1 73 ? -5.904 -6.224 27.813 1.00 83.88 73 HIS A C 1
ATOM 602 O O . HIS A 1 73 ? -5.431 -7.357 27.726 1.00 83.88 73 HIS A O 1
ATOM 608 N N . SER A 1 74 ? -5.323 -5.256 28.514 1.00 80.62 74 SER A N 1
ATOM 609 C CA . SER A 1 74 ? -4.083 -5.452 29.268 1.00 80.62 74 SER A CA 1
ATOM 610 C C . SER A 1 74 ? -4.407 -5.770 30.721 1.00 80.62 74 SER A C 1
ATOM 612 O O . SER A 1 74 ? -5.202 -5.086 31.371 1.00 80.62 74 SER A O 1
ATOM 614 N N . ARG A 1 75 ? -3.834 -6.856 31.238 1.00 79.12 75 ARG A N 1
ATOM 615 C CA . ARG A 1 75 ? -4.035 -7.254 32.633 1.00 79.12 75 ARG A CA 1
ATOM 616 C C . ARG A 1 75 ? -3.084 -6.470 33.525 1.00 79.12 75 ARG A C 1
ATOM 618 O O . ARG A 1 75 ? -1.950 -6.210 33.140 1.00 79.12 75 ARG A O 1
ATOM 625 N N . VAL A 1 76 ? -3.568 -6.102 34.704 1.00 75.81 76 VAL A N 1
ATOM 626 C CA . VAL A 1 76 ? -2.741 -5.447 35.716 1.00 75.81 76 VAL A CA 1
ATOM 627 C C . VAL A 1 76 ? -2.239 -6.518 36.665 1.00 75.81 76 VAL A C 1
ATOM 629 O O . VAL A 1 76 ? -3.035 -7.208 37.312 1.00 75.81 76 VAL A O 1
ATOM 632 N N . GLU A 1 77 ? -0.925 -6.656 36.721 1.00 71.12 77 GLU A N 1
ATOM 633 C CA . GLU A 1 77 ? -0.239 -7.517 37.670 1.00 71.12 77 GLU A CA 1
ATOM 634 C C . GLU A 1 77 ? 0.083 -6.722 38.934 1.00 71.12 77 GLU A C 1
ATOM 636 O O . GLU A 1 77 ? 0.343 -5.518 38.901 1.00 71.12 77 GLU A O 1
ATOM 641 N N . ILE A 1 78 ? 0.005 -7.401 40.074 1.00 66.38 78 ILE A N 1
ATOM 642 C CA . ILE A 1 78 ? 0.237 -6.811 41.387 1.00 66.38 78 ILE A CA 1
ATOM 643 C C . ILE A 1 78 ? 1.303 -7.650 42.080 1.00 66.38 78 ILE A C 1
ATOM 645 O O . ILE A 1 78 ? 1.067 -8.813 42.405 1.00 66.38 78 ILE A O 1
ATOM 649 N N . SER A 1 79 ? 2.467 -7.049 42.318 1.00 64.06 79 SER A N 1
ATOM 650 C CA . SER A 1 79 ? 3.606 -7.685 42.986 1.00 64.06 79 SER A CA 1
ATOM 651 C C . SER A 1 79 ? 3.969 -6.909 44.251 1.00 64.06 79 SER A C 1
ATOM 653 O O . SER A 1 79 ? 4.577 -5.839 44.210 1.00 64.06 79 SER A O 1
ATOM 655 N N . GLY A 1 80 ? 3.567 -7.435 45.411 1.00 67.56 80 GLY A N 1
ATOM 656 C CA . GLY A 1 80 ? 3.812 -6.793 46.705 1.00 67.56 80 GLY A CA 1
ATOM 657 C C . GLY A 1 80 ? 3.021 -5.491 46.880 1.00 67.56 80 GLY A C 1
ATOM 658 O O . GLY A 1 80 ? 1.801 -5.523 47.035 1.00 67.56 80 GLY A O 1
ATOM 659 N N . GLN A 1 81 ? 3.717 -4.349 46.910 1.00 60.19 81 GLN A N 1
ATOM 660 C CA . GLN A 1 81 ? 3.109 -3.015 47.025 1.00 60.19 81 GLN A CA 1
ATOM 661 C C . GLN A 1 81 ? 2.950 -2.294 45.679 1.00 60.19 81 GLN A C 1
ATOM 663 O O . GLN A 1 81 ? 2.444 -1.173 45.677 1.00 60.19 81 GLN A O 1
ATOM 668 N N . PHE A 1 82 ? 3.336 -2.920 44.566 1.00 59.31 82 PHE A N 1
ATOM 669 C CA . PHE A 1 82 ? 3.422 -2.264 43.266 1.00 59.31 82 PHE A CA 1
ATOM 670 C C . PHE A 1 82 ? 2.491 -2.896 42.226 1.00 59.31 82 PHE A C 1
ATOM 672 O O . PHE A 1 82 ? 2.246 -4.105 42.260 1.00 59.31 82 PHE A O 1
ATOM 679 N N . ALA A 1 83 ? 1.970 -2.068 41.321 1.00 62.84 83 ALA A N 1
ATOM 680 C CA . ALA A 1 83 ? 1.156 -2.471 40.178 1.00 62.84 83 ALA A CA 1
ATOM 681 C C . ALA A 1 83 ? 1.887 -2.168 38.863 1.00 62.84 83 ALA A C 1
ATOM 683 O O . ALA A 1 83 ? 2.515 -1.116 38.747 1.00 62.84 83 ALA A O 1
ATOM 684 N N . HIS A 1 84 ? 1.763 -3.057 37.874 1.00 68.00 84 HIS A N 1
ATOM 685 C CA . HIS A 1 84 ? 2.357 -2.894 36.541 1.00 68.00 84 HIS A CA 1
ATOM 686 C C . HIS A 1 84 ? 1.481 -3.499 35.430 1.00 68.00 84 HIS A C 1
ATOM 688 O O . HIS A 1 84 ? 0.590 -4.316 35.681 1.00 68.00 84 HIS A O 1
ATOM 694 N N . LEU A 1 85 ? 1.718 -3.069 34.185 1.00 67.81 85 LEU A N 1
ATOM 695 C CA . LEU A 1 85 ? 0.935 -3.407 32.985 1.00 67.81 85 LEU A CA 1
ATOM 696 C C . LEU A 1 85 ? 1.685 -4.383 32.053 1.00 67.81 85 LEU A C 1
ATOM 698 O O . LEU A 1 85 ? 1.844 -4.128 30.865 1.00 67.81 85 LEU A O 1
ATOM 702 N N . GLY A 1 86 ? 2.151 -5.513 32.594 1.00 55.25 86 GLY A N 1
ATOM 703 C CA . GLY A 1 86 ? 2.565 -6.698 31.820 1.00 55.25 86 GLY A CA 1
ATOM 704 C C . GLY A 1 86 ? 3.725 -6.560 30.813 1.00 55.25 86 GLY A C 1
ATOM 705 O O . GLY A 1 86 ? 3.975 -7.528 30.098 1.00 55.25 86 GLY A O 1
ATOM 706 N N . GLY A 1 87 ? 4.418 -5.416 30.726 1.00 55.44 87 GLY A N 1
ATOM 707 C CA . GLY A 1 87 ? 5.554 -5.172 29.822 1.00 55.44 87 GLY A CA 1
ATOM 708 C C . GLY A 1 87 ? 6.934 -5.245 30.506 1.00 55.44 87 GLY A C 1
ATOM 709 O O . GLY A 1 87 ? 6.994 -5.139 31.731 1.00 55.44 87 GLY A O 1
ATOM 710 N N . PRO A 1 88 ? 8.051 -5.408 29.757 1.00 42.47 88 PRO A N 1
ATOM 711 C CA . PRO A 1 88 ? 9.392 -5.582 30.325 1.00 42.47 88 PRO A CA 1
ATOM 712 C C . PRO A 1 88 ? 10.034 -4.287 30.847 1.00 42.47 88 PRO A C 1
ATOM 714 O O . PRO A 1 88 ? 11.021 -4.377 31.566 1.00 42.47 88 PRO A O 1
ATOM 717 N N . LEU A 1 89 ? 9.505 -3.103 30.505 1.00 45.59 89 LEU A N 1
ATOM 718 C CA . LEU A 1 89 ? 10.148 -1.813 30.811 1.00 45.59 89 LEU A CA 1
ATOM 719 C C . LEU A 1 89 ? 9.201 -0.650 31.163 1.00 45.59 89 LEU A C 1
ATOM 721 O O . LEU A 1 89 ? 9.672 0.392 31.598 1.00 45.59 89 LEU A O 1
ATOM 725 N N . SER A 1 90 ? 7.886 -0.793 31.036 1.00 50.56 90 SER A N 1
ATOM 726 C CA . SER A 1 90 ? 6.985 0.362 30.983 1.00 50.56 90 SER A CA 1
ATOM 727 C C . SER A 1 90 ? 6.145 0.520 32.254 1.00 50.56 90 SER A C 1
ATOM 729 O O . SER A 1 90 ? 5.281 -0.304 32.568 1.00 50.56 90 SER A O 1
ATOM 731 N N . LEU A 1 91 ? 6.375 1.646 32.934 1.00 54.06 91 LEU A N 1
ATOM 732 C CA . LEU A 1 91 ? 5.821 2.121 34.208 1.00 54.06 91 LEU A CA 1
ATOM 733 C C . LEU A 1 91 ? 6.609 1.644 35.431 1.00 54.06 91 LEU A C 1
ATOM 735 O O . LEU A 1 91 ? 6.430 0.537 35.944 1.00 54.06 91 LEU A O 1
ATOM 739 N N . GLU A 1 92 ? 7.446 2.555 35.936 1.00 54.28 92 GLU A N 1
ATOM 740 C CA . GLU A 1 92 ? 8.007 2.515 37.284 1.00 54.28 92 GLU A CA 1
ATOM 741 C C . GLU A 1 92 ? 6.990 1.943 38.272 1.00 54.28 92 GLU A C 1
ATOM 743 O O . GLU A 1 92 ? 5.812 2.318 38.253 1.00 54.28 92 GLU A O 1
ATOM 748 N N . ARG A 1 93 ? 7.465 1.022 39.119 1.00 62.16 93 ARG A N 1
ATOM 749 C CA . ARG A 1 93 ? 6.725 0.315 40.170 1.00 62.16 93 ARG A CA 1
ATOM 750 C C . ARG A 1 93 ? 5.732 1.255 40.868 1.00 62.16 93 ARG A C 1
ATOM 752 O O . ARG A 1 93 ? 6.069 1.925 41.839 1.00 62.16 93 ARG A O 1
ATOM 759 N N . SER A 1 94 ? 4.503 1.310 40.362 1.00 66.81 94 SER A N 1
ATOM 760 C CA . SER A 1 94 ? 3.526 2.305 40.796 1.00 66.81 94 SER A CA 1
ATOM 761 C C . SER A 1 94 ? 2.855 1.809 42.066 1.00 66.81 94 SER A C 1
ATOM 763 O O . SER A 1 94 ? 2.430 0.655 42.134 1.00 66.81 94 SER A O 1
ATOM 765 N N . GLU A 1 95 ? 2.740 2.659 43.085 1.00 71.06 95 GLU A N 1
ATOM 766 C CA . GLU A 1 95 ? 2.195 2.259 44.390 1.00 71.06 95 GLU A CA 1
ATOM 767 C C . GLU A 1 95 ? 0.709 1.861 44.331 1.00 71.06 95 GLU A C 1
ATOM 769 O O . GLU A 1 95 ? 0.205 1.167 45.218 1.00 71.06 95 GLU A O 1
ATOM 774 N N . SER A 1 96 ? -0.016 2.271 43.286 1.00 76.31 96 SER A N 1
ATOM 775 C CA . SER A 1 96 ? -1.412 1.903 43.066 1.00 76.31 96 SER A CA 1
ATOM 776 C C . SER A 1 96 ? -1.765 1.802 41.577 1.00 76.31 96 SER A C 1
ATOM 778 O O . SER A 1 96 ? -1.106 2.386 40.720 1.00 76.31 96 SER A O 1
ATOM 780 N N . VAL A 1 97 ? -2.864 1.104 41.262 1.00 76.31 97 VAL A N 1
ATOM 781 C CA . VAL A 1 97 ? -3.438 1.046 39.898 1.00 76.31 97 VAL A CA 1
ATOM 782 C C . VAL A 1 97 ? -3.865 2.435 39.408 1.00 76.31 97 VAL A C 1
ATOM 784 O O . VAL A 1 97 ? -3.848 2.713 38.213 1.00 76.31 97 VAL A O 1
ATOM 787 N N . VAL A 1 98 ? -4.262 3.315 40.329 1.00 81.38 98 VAL A N 1
ATOM 788 C CA . VAL A 1 98 ? -4.668 4.686 40.003 1.00 81.38 98 VAL A CA 1
ATOM 789 C C . VAL A 1 98 ? -3.462 5.498 39.542 1.00 81.38 98 VAL A C 1
ATOM 791 O O . VAL A 1 98 ? -3.561 6.202 38.540 1.00 81.38 98 VAL A O 1
ATOM 794 N N . ASP A 1 99 ? -2.335 5.379 40.238 1.00 78.19 99 ASP A N 1
ATOM 795 C CA . ASP A 1 99 ? -1.108 6.105 39.896 1.00 78.19 99 ASP A CA 1
ATOM 796 C C . ASP A 1 99 ? -0.474 5.552 38.622 1.00 78.19 99 ASP A C 1
ATOM 798 O O . ASP A 1 99 ? -0.111 6.329 37.742 1.00 78.19 99 ASP A O 1
ATOM 802 N N . LEU A 1 100 ? -0.502 4.225 38.459 1.00 78.88 100 LEU A N 1
ATOM 803 C CA . LEU A 1 100 ? -0.114 3.541 37.226 1.00 78.88 100 LEU A CA 1
ATOM 804 C C . LEU A 1 100 ? -0.829 4.129 36.000 1.00 78.88 100 LEU A C 1
ATOM 806 O O . LEU A 1 100 ? -0.207 4.441 34.990 1.00 78.88 100 LEU A O 1
ATOM 810 N N . LEU A 1 101 ? -2.150 4.310 36.090 1.00 80.25 101 LEU A N 1
ATOM 811 C CA . LEU A 1 101 ? -2.948 4.822 34.977 1.00 80.25 101 LEU A CA 1
ATOM 812 C C . LEU A 1 101 ? -2.784 6.319 34.758 1.00 80.25 101 LEU A C 1
ATOM 814 O O . LEU A 1 101 ? -2.829 6.757 33.615 1.00 80.25 101 LEU A O 1
ATOM 818 N N . LYS A 1 102 ? -2.581 7.112 35.815 1.00 80.31 102 LYS A N 1
ATOM 819 C CA . LYS A 1 102 ? -2.232 8.531 35.653 1.00 80.31 102 LYS A CA 1
ATOM 820 C C . LYS A 1 102 ? -0.921 8.680 34.891 1.00 80.31 102 LYS A C 1
ATOM 822 O O . LYS A 1 102 ? -0.854 9.493 33.975 1.00 80.31 102 LYS A O 1
ATOM 827 N N . HIS A 1 103 ? 0.076 7.872 35.239 1.00 76.88 103 HIS A N 1
ATOM 828 C CA . HIS A 1 103 ? 1.366 7.880 34.566 1.00 76.88 103 HIS A CA 1
ATOM 829 C C . HIS A 1 103 ? 1.230 7.412 33.108 1.00 76.88 103 HIS A C 1
ATOM 831 O O . HIS A 1 103 ? 1.684 8.101 32.201 1.00 76.88 103 HIS A O 1
ATOM 837 N N . ALA A 1 104 ? 0.481 6.335 32.854 1.00 76.88 104 ALA A N 1
ATOM 838 C CA . ALA A 1 104 ? 0.208 5.871 31.493 1.00 76.88 104 ALA A CA 1
ATOM 839 C C . ALA A 1 104 ? -0.528 6.920 30.633 1.00 76.88 104 ALA A C 1
ATOM 841 O O . ALA A 1 104 ? -0.226 7.081 29.450 1.00 76.88 104 ALA A O 1
ATOM 842 N N . VAL A 1 105 ? -1.467 7.674 31.217 1.00 78.69 105 VAL A N 1
ATOM 843 C CA . VAL A 1 105 ? -2.128 8.796 30.532 1.00 78.69 105 VAL A CA 1
ATOM 844 C C . VAL A 1 105 ? -1.128 9.901 30.208 1.00 78.69 105 VAL A C 1
ATOM 846 O O . VAL A 1 105 ? -1.146 10.424 29.100 1.00 78.69 105 VAL A O 1
ATOM 849 N N . GLN A 1 106 ? -0.237 10.242 31.139 1.00 78.00 106 GLN A N 1
ATOM 850 C CA . GLN A 1 106 ? 0.783 11.269 30.931 1.00 78.00 106 GLN A CA 1
ATOM 851 C C . GLN A 1 106 ? 1.755 10.895 29.803 1.00 78.00 106 GLN A C 1
ATOM 853 O O . GLN A 1 106 ? 2.010 11.726 28.932 1.00 78.00 106 GLN A O 1
ATOM 858 N N . ILE A 1 107 ? 2.210 9.639 29.762 1.00 75.38 107 ILE A N 1
ATOM 859 C CA . ILE A 1 107 ? 3.056 9.110 28.682 1.00 75.38 107 ILE A CA 1
ATOM 860 C C . ILE A 1 107 ? 2.311 9.115 27.339 1.00 75.38 107 ILE A C 1
ATOM 862 O O . ILE A 1 107 ? 2.879 9.472 26.316 1.00 75.38 107 ILE A O 1
ATOM 866 N N . SER A 1 108 ? 1.000 8.845 27.332 1.00 72.75 108 SER A N 1
ATOM 867 C CA . SER A 1 108 ? 0.178 8.892 26.104 1.00 72.75 108 SER A CA 1
ATOM 868 C C . SER A 1 108 ? 0.115 10.277 25.437 1.00 72.75 108 SER A C 1
ATOM 870 O O . SER A 1 108 ? -0.358 10.386 24.299 1.00 72.75 108 SER A O 1
ATOM 872 N N . PHE A 1 109 ? 0.521 11.329 26.161 1.00 70.38 109 PHE A N 1
ATOM 873 C CA . PHE A 1 109 ? 0.648 12.706 25.680 1.00 70.38 109 PHE A CA 1
ATOM 874 C C . PHE A 1 109 ? 2.112 13.173 25.548 1.00 70.38 109 PHE A C 1
ATOM 876 O O . PHE A 1 109 ? 2.335 14.279 25.050 1.00 70.38 109 PHE A O 1
ATOM 883 N N . SER A 1 110 ? 3.099 12.380 25.983 1.00 68.00 110 SER A N 1
ATOM 884 C CA . SER A 1 110 ? 4.526 12.687 25.829 1.00 68.00 110 SER A CA 1
ATOM 885 C C . SER A 1 110 ? 5.063 12.147 24.490 1.00 68.00 110 SER A C 1
ATOM 887 O O . SER A 1 110 ? 4.350 11.497 23.726 1.00 68.00 110 SER A O 1
ATOM 889 N N . ARG A 1 111 ? 6.320 12.468 24.150 1.00 52.16 111 ARG A N 1
ATOM 890 C CA . ARG A 1 111 ? 7.020 11.886 22.984 1.00 52.16 111 ARG A CA 1
ATOM 891 C C . ARG A 1 111 ? 7.682 10.536 23.305 1.00 52.16 111 ARG A C 1
ATOM 893 O O . ARG A 1 111 ? 8.364 9.984 22.446 1.00 52.16 111 ARG A O 1
ATOM 900 N N . GLU A 1 112 ? 7.529 10.032 24.528 1.00 57.22 112 GLU A N 1
ATOM 901 C CA . GLU A 1 112 ? 8.158 8.791 24.984 1.00 57.22 112 GLU A CA 1
ATOM 902 C C . GLU A 1 112 ? 7.375 7.579 24.464 1.00 57.22 112 GLU A C 1
ATOM 904 O O . GLU A 1 112 ? 6.144 7.560 24.471 1.00 57.22 112 GLU A O 1
ATOM 909 N N . ARG A 1 113 ? 8.092 6.563 23.971 1.00 54.09 113 ARG A N 1
ATOM 910 C CA . ARG A 1 113 ? 7.495 5.350 23.400 1.00 54.09 113 ARG A CA 1
ATOM 911 C C . ARG A 1 113 ? 7.546 4.218 24.424 1.00 54.09 113 ARG A C 1
ATOM 913 O O . ARG A 1 113 ? 8.517 3.475 24.461 1.00 54.09 113 ARG A O 1
ATOM 920 N N . ASP A 1 114 ? 6.484 4.068 25.210 1.00 60.38 114 ASP A N 1
ATOM 921 C CA . ASP A 1 114 ? 6.278 2.889 26.062 1.00 60.38 114 ASP A CA 1
ATOM 922 C C . ASP A 1 114 ? 5.250 1.925 25.461 1.00 60.38 114 ASP A C 1
ATOM 924 O O . ASP A 1 114 ? 4.353 2.323 24.714 1.00 60.38 114 ASP A O 1
ATOM 928 N N . ILE A 1 115 ? 5.359 0.642 25.817 1.00 57.47 115 ILE A N 1
ATOM 929 C CA . ILE A 1 115 ? 4.597 -0.459 25.211 1.00 57.47 115 ILE A CA 1
ATOM 930 C C . ILE A 1 115 ? 3.744 -1.176 26.269 1.00 57.47 115 ILE A C 1
ATOM 932 O O . ILE A 1 115 ? 4.210 -1.466 27.367 1.00 57.47 115 ILE A O 1
ATOM 936 N N . LEU A 1 116 ? 2.499 -1.511 25.929 1.00 62.91 116 LEU A N 1
ATOM 937 C CA . LEU A 1 116 ? 1.633 -2.442 26.653 1.00 62.91 116 LEU A CA 1
ATOM 938 C C . LEU A 1 116 ? 1.704 -3.821 26.011 1.00 62.91 116 LEU A C 1
ATOM 940 O O . LEU A 1 116 ? 1.592 -3.938 24.793 1.00 62.91 116 LEU A O 1
ATOM 944 N N . ILE A 1 117 ? 1.802 -4.859 26.841 1.00 57.12 117 ILE A N 1
ATOM 945 C CA . ILE A 1 117 ? 1.649 -6.245 26.394 1.00 57.12 117 ILE A CA 1
ATOM 946 C C . ILE A 1 117 ? 0.246 -6.739 26.744 1.00 57.12 117 ILE A C 1
ATOM 948 O O . ILE A 1 117 ? -0.246 -6.581 27.869 1.00 57.12 117 ILE A O 1
ATOM 952 N N . HIS A 1 118 ? -0.404 -7.396 25.790 1.00 62.66 118 HIS A N 1
ATOM 953 C CA . HIS A 1 118 ? -1.650 -8.126 26.006 1.00 62.66 118 HIS A CA 1
ATOM 954 C C . HIS A 1 118 ? -1.529 -9.548 25.466 1.00 62.66 118 HIS A C 1
ATOM 956 O O . HIS A 1 118 ? -1.016 -9.792 24.380 1.00 62.66 118 HIS A O 1
ATOM 962 N N . ARG A 1 119 ? -2.018 -10.519 26.247 1.00 50.69 119 ARG A N 1
ATOM 963 C CA . ARG A 1 119 ? -2.024 -11.938 25.862 1.00 50.69 119 ARG A CA 1
ATOM 964 C C . ARG A 1 119 ? -3.379 -12.348 25.312 1.00 50.69 119 ARG A C 1
ATOM 966 O O . ARG A 1 119 ? -4.399 -12.171 25.987 1.00 50.69 119 ARG A O 1
ATOM 973 N N . ARG A 1 120 ? -3.380 -12.995 24.147 1.00 46.44 120 ARG A N 1
ATOM 974 C CA . ARG A 1 120 ? -4.558 -13.647 23.567 1.00 46.44 120 ARG A CA 1
ATOM 975 C C . ARG A 1 120 ? -4.233 -15.118 23.306 1.00 46.44 120 ARG A C 1
ATOM 977 O O . ARG A 1 120 ? -3.588 -15.465 22.330 1.00 46.44 120 ARG A O 1
ATOM 984 N N . GLY A 1 121 ? -4.684 -16.002 24.195 1.00 50.19 121 GLY A N 1
ATOM 985 C CA . GLY A 1 121 ? -4.311 -17.418 24.120 1.00 50.19 121 GLY A CA 1
ATOM 986 C C . GLY A 1 121 ? -2.838 -17.627 24.489 1.00 50.19 121 GLY A C 1
ATOM 987 O O . GLY A 1 121 ? -2.440 -17.237 25.586 1.00 50.19 121 GLY A O 1
ATOM 988 N N . ALA A 1 122 ? -2.061 -18.246 23.595 1.00 35.28 122 ALA A N 1
ATOM 989 C CA . ALA A 1 122 ? -0.631 -18.519 23.781 1.00 35.28 122 ALA A CA 1
ATOM 990 C C . ALA A 1 122 ? 0.297 -17.398 23.264 1.00 35.28 122 ALA A C 1
ATOM 992 O O . ALA A 1 122 ? 1.487 -17.423 23.561 1.00 35.28 122 ALA A O 1
ATOM 993 N N . GLU A 1 123 ? -0.233 -16.410 22.538 1.00 39.34 123 GLU A N 1
ATOM 994 C CA . GLU A 1 123 ? 0.547 -15.334 21.914 1.00 39.34 123 GLU A CA 1
ATOM 995 C C . GLU A 1 123 ? 0.418 -14.016 22.698 1.00 39.34 123 GLU A C 1
ATOM 997 O O . GLU A 1 123 ? -0.639 -13.697 23.264 1.00 39.34 123 GLU A O 1
ATOM 1002 N N . ALA A 1 124 ? 1.519 -13.264 22.764 1.00 51.81 124 ALA A N 1
ATOM 1003 C CA . ALA A 1 124 ? 1.602 -11.941 23.372 1.00 51.81 124 ALA A CA 1
ATOM 1004 C C . ALA A 1 124 ? 1.797 -10.897 22.267 1.00 51.81 124 ALA A C 1
ATOM 1006 O O . ALA A 1 124 ? 2.750 -10.981 21.501 1.00 51.81 124 ALA A O 1
ATOM 1007 N N . GLU A 1 125 ? 0.894 -9.926 22.191 1.00 55.53 125 GLU A N 1
ATOM 1008 C CA . GLU A 1 125 ? 0.983 -8.784 21.281 1.00 55.53 125 GLU A CA 1
ATOM 1009 C C . GLU A 1 125 ? 1.407 -7.537 22.075 1.00 55.53 125 GLU A C 1
ATOM 1011 O O . GLU A 1 125 ? 1.041 -7.383 23.245 1.00 55.53 125 GLU A O 1
ATOM 1016 N N . ALA A 1 126 ? 2.166 -6.650 21.431 1.00 62.25 126 ALA A N 1
ATOM 1017 C CA . ALA A 1 126 ? 2.659 -5.395 21.987 1.00 62.25 126 ALA A CA 1
ATOM 1018 C C . ALA A 1 126 ? 2.053 -4.200 21.231 1.00 62.25 126 ALA A C 1
ATOM 1020 O O . ALA A 1 126 ? 2.021 -4.194 20.003 1.00 62.25 126 ALA A O 1
ATOM 1021 N N . SER A 1 127 ? 1.588 -3.179 21.951 1.00 63.41 127 SER A N 1
ATOM 1022 C CA . SER A 1 127 ? 1.083 -1.920 21.376 1.00 63.41 127 SER A CA 1
ATOM 1023 C C . SER A 1 127 ? 1.578 -0.725 22.182 1.00 63.41 127 SER A C 1
ATOM 1025 O O . SER A 1 127 ? 1.696 -0.837 23.398 1.00 63.41 127 SER A O 1
ATOM 1027 N N . GLY A 1 128 ? 1.814 0.431 21.560 1.00 67.25 128 GLY A N 1
ATOM 1028 C CA . GLY A 1 128 ? 2.194 1.642 22.303 1.00 67.25 128 GLY A CA 1
ATOM 1029 C C . GLY A 1 128 ? 1.148 2.042 23.358 1.00 67.25 128 GLY A C 1
ATOM 1030 O O . GLY A 1 128 ? -0.047 1.783 23.174 1.00 67.25 128 GLY A O 1
ATOM 1031 N N . ILE A 1 129 ? 1.563 2.687 24.455 1.00 72.88 129 ILE A N 1
ATOM 1032 C CA . ILE A 1 129 ? 0.637 3.228 25.461 1.00 72.88 129 ILE A CA 1
ATOM 1033 C C . ILE A 1 129 ? -0.190 4.364 24.829 1.00 72.88 129 ILE A C 1
ATOM 1035 O O . ILE A 1 129 ? 0.283 5.480 24.645 1.00 72.88 129 ILE A O 1
ATOM 1039 N N . HIS A 1 130 ? -1.459 4.075 24.531 1.00 76.12 130 HIS A N 1
ATOM 1040 C CA . HIS A 1 130 ? -2.436 5.033 24.000 1.00 76.12 130 HIS A CA 1
ATOM 1041 C C . HIS A 1 130 ? -3.655 5.129 24.928 1.00 76.12 130 HIS A C 1
ATOM 1043 O O . HIS A 1 130 ? -4.780 4.846 24.536 1.00 76.12 130 HIS A O 1
ATOM 1049 N N . LEU A 1 131 ? -3.458 5.490 26.194 1.00 84.00 131 LEU A N 1
ATOM 1050 C CA . LEU A 1 131 ? -4.529 5.659 27.181 1.00 84.00 131 LEU A CA 1
ATOM 1051 C C . LEU A 1 131 ? -4.803 7.151 27.394 1.00 84.00 131 LEU A C 1
ATOM 1053 O O . LEU A 1 131 ? -4.322 7.750 28.344 1.00 84.00 131 LEU A O 1
ATOM 1057 N N . ARG A 1 132 ? -5.584 7.778 26.512 1.00 80.56 132 ARG A N 1
ATOM 1058 C CA . ARG A 1 132 ? -5.809 9.236 26.536 1.00 80.56 132 ARG A CA 1
ATOM 1059 C C . ARG A 1 132 ? -7.090 9.641 27.256 1.00 80.56 132 ARG A C 1
ATOM 1061 O O . ARG A 1 132 ? -7.092 10.599 28.027 1.00 80.56 132 ARG A O 1
ATOM 1068 N N . TYR A 1 133 ? -8.183 8.911 27.029 1.00 84.44 133 TYR A N 1
ATOM 1069 C CA . TYR A 1 133 ? -9.523 9.359 27.418 1.00 84.44 133 TYR A CA 1
ATOM 1070 C C . TYR A 1 133 ? -10.214 8.357 28.360 1.00 84.44 133 TYR A C 1
ATOM 1072 O O . TYR A 1 133 ? -10.796 7.367 27.913 1.00 84.44 133 TYR A O 1
ATOM 1080 N N . PRO A 1 134 ? -10.199 8.575 29.685 1.00 87.81 134 PRO A N 1
ATOM 1081 C CA . PRO A 1 134 ? -10.878 7.675 30.612 1.00 87.81 134 PRO A CA 1
ATOM 1082 C C . PRO A 1 134 ? -12.402 7.722 30.419 1.00 87.81 134 PRO A C 1
ATOM 1084 O O . PRO A 1 134 ? -13.043 8.760 30.602 1.00 87.81 134 PRO A O 1
ATOM 1087 N N . LEU A 1 135 ? -13.015 6.576 30.120 1.00 89.25 135 LEU A N 1
ATOM 1088 C CA . LEU A 1 135 ? -14.458 6.441 29.952 1.00 89.25 135 LEU A CA 1
ATOM 1089 C C . LEU A 1 135 ? -15.162 6.417 31.315 1.00 89.25 135 LEU A C 1
ATOM 1091 O O . LEU A 1 135 ? -15.276 5.385 31.987 1.00 89.25 135 LEU A O 1
ATOM 1095 N N . SER A 1 136 ? -15.662 7.582 31.720 1.00 85.69 136 SER A N 1
ATOM 1096 C CA . SER A 1 136 ? -16.350 7.775 32.995 1.00 85.69 136 SER A CA 1
ATOM 1097 C C . SER A 1 136 ? -17.775 7.220 32.983 1.00 85.69 136 SER A C 1
ATOM 1099 O O . SER A 1 136 ? -18.651 7.710 32.267 1.00 85.69 136 SER A O 1
ATOM 1101 N N . ARG A 1 137 ? -18.064 6.273 33.881 1.00 84.38 137 ARG A N 1
ATOM 1102 C CA . ARG A 1 137 ? -19.424 5.732 34.070 1.00 84.38 137 ARG A CA 1
ATOM 1103 C C . ARG A 1 137 ? -20.428 6.776 34.569 1.00 84.38 137 ARG A C 1
ATOM 1105 O O . ARG A 1 137 ? -21.623 6.641 34.336 1.00 84.38 137 ARG A O 1
ATOM 1112 N N . ILE A 1 138 ? -19.945 7.813 35.260 1.00 78.06 138 ILE A N 1
ATOM 1113 C CA . ILE A 1 138 ? -20.771 8.903 35.804 1.00 78.06 138 ILE A CA 1
ATOM 1114 C C . ILE A 1 138 ? -21.225 9.840 34.678 1.00 78.06 138 ILE A C 1
ATOM 1116 O O . ILE A 1 138 ? -22.368 10.288 34.679 1.00 78.06 138 ILE A O 1
ATOM 1120 N N . GLN A 1 139 ? -20.350 10.100 33.701 1.00 73.88 139 GLN A N 1
ATOM 1121 C CA . GLN A 1 139 ? -20.670 10.956 32.554 1.00 73.88 139 GLN A CA 1
ATOM 1122 C C . GLN A 1 139 ? -21.676 10.302 31.600 1.00 73.88 139 GLN A C 1
ATOM 1124 O O . GLN A 1 139 ? -22.482 11.002 30.997 1.00 73.88 139 GLN A O 1
ATOM 1129 N N . LEU A 1 140 ? -21.650 8.972 31.474 1.00 74.25 140 LEU A N 1
ATOM 1130 C CA . LEU A 1 140 ? -22.522 8.251 30.542 1.00 74.25 140 LEU A CA 1
ATOM 1131 C C . LEU A 1 140 ? -23.975 8.133 31.009 1.00 74.25 140 LEU A C 1
ATOM 1133 O O . LEU A 1 140 ? -24.859 7.980 30.173 1.00 74.25 140 LEU A O 1
ATOM 1137 N N . LEU A 1 141 ? -24.235 8.178 32.318 1.00 68.94 141 LEU A N 1
ATOM 1138 C CA . LEU A 1 141 ? -25.582 8.022 32.877 1.00 68.94 141 LEU A CA 1
ATOM 1139 C C . LEU A 1 141 ? -25.760 8.863 34.155 1.00 68.94 141 LEU A C 1
ATOM 1141 O O . LEU A 1 141 ? -25.640 8.349 35.270 1.00 68.94 141 LEU A O 1
ATOM 1145 N N . PRO A 1 142 ? -26.132 10.149 34.028 1.00 56.44 142 PRO A N 1
ATOM 1146 C CA . PRO A 1 142 ? -26.312 11.055 35.161 1.00 56.44 142 PRO A CA 1
ATOM 1147 C C . PRO A 1 142 ? -27.696 10.912 35.822 1.00 56.44 142 PRO A C 1
ATOM 1149 O O . PRO A 1 142 ? -28.249 11.882 36.337 1.00 56.44 142 PRO A O 1
ATOM 1152 N N . ARG A 1 143 ? -28.317 9.721 35.799 1.00 72.00 143 ARG A N 1
ATOM 1153 C CA . ARG A 1 143 ? -29.610 9.536 36.474 1.00 72.00 143 ARG A CA 1
ATOM 1154 C C . ARG A 1 143 ? -29.405 9.642 37.978 1.00 72.00 143 ARG A C 1
ATOM 1156 O O . ARG A 1 143 ? -28.651 8.858 38.555 1.00 72.00 143 ARG A O 1
ATOM 1163 N N . LEU A 1 144 ? -30.146 10.551 38.612 1.00 79.25 144 LEU A N 1
ATOM 1164 C CA . LEU A 1 144 ? -30.109 10.776 40.059 1.00 79.25 144 LEU A CA 1
ATOM 1165 C C . LEU A 1 144 ? -30.225 9.459 40.841 1.00 79.25 144 LEU A C 1
ATOM 1167 O O . LEU A 1 144 ? -29.456 9.225 41.762 1.00 79.25 144 LEU A O 1
ATOM 1171 N N . GLN A 1 145 ? -31.092 8.542 40.399 1.00 82.06 145 GLN A N 1
ATOM 1172 C CA . GLN A 1 145 ? -31.253 7.212 40.994 1.00 82.06 145 GLN A CA 1
ATOM 1173 C C . GLN A 1 145 ? -29.946 6.393 41.048 1.00 82.06 145 GLN A C 1
ATOM 1175 O O . GLN A 1 145 ? -29.655 5.759 42.063 1.00 82.06 145 GLN A O 1
ATOM 1180 N N . TYR A 1 146 ? -29.157 6.377 39.969 1.00 82.75 146 TYR A N 1
ATOM 1181 C CA . TYR A 1 146 ? -27.876 5.664 39.923 1.00 82.75 146 TYR A CA 1
ATOM 1182 C C . TYR A 1 146 ? -26.820 6.369 40.780 1.00 82.75 146 TYR A C 1
ATOM 1184 O O . TYR A 1 146 ? -26.144 5.716 41.573 1.00 82.75 146 TYR A O 1
ATOM 1192 N N . LEU A 1 147 ? -26.738 7.700 40.698 1.00 82.12 147 LEU A N 1
ATOM 1193 C CA . LEU A 1 147 ? -25.806 8.497 41.501 1.00 82.12 147 LEU A CA 1
ATOM 1194 C C . LEU A 1 147 ? -26.076 8.349 43.005 1.00 82.12 147 LEU A C 1
ATOM 1196 O O . LEU A 1 147 ? -25.140 8.156 43.781 1.00 82.12 147 LEU A O 1
ATOM 1200 N N . CYS A 1 148 ? -27.347 8.357 43.415 1.00 84.38 148 CYS A N 1
ATOM 1201 C CA . CYS A 1 148 ? -27.760 8.103 44.792 1.00 84.38 148 CYS A CA 1
ATOM 1202 C C . CYS A 1 148 ? -27.367 6.692 45.241 1.00 84.38 148 CYS A C 1
ATOM 1204 O O . CYS A 1 148 ? -26.747 6.550 46.293 1.00 84.38 148 CYS A O 1
ATOM 1206 N N . ARG A 1 149 ? -27.649 5.653 44.437 1.00 86.88 149 ARG A N 1
ATOM 1207 C CA . ARG A 1 149 ? -27.227 4.273 44.743 1.00 86.88 149 ARG A CA 1
ATOM 1208 C C . ARG A 1 149 ? -25.715 4.175 44.921 1.00 86.88 149 ARG A C 1
ATOM 1210 O O . ARG A 1 149 ? -25.259 3.607 45.911 1.00 86.88 149 ARG A O 1
ATOM 1217 N N . LEU A 1 150 ? -24.951 4.743 43.990 1.00 83.62 150 LEU A N 1
ATOM 1218 C CA . LEU A 1 150 ? -23.493 4.749 44.034 1.00 83.62 150 LEU A CA 1
ATOM 1219 C C . LEU A 1 150 ? -22.988 5.441 45.307 1.00 83.62 150 LEU A C 1
ATOM 1221 O O . LEU A 1 150 ? -22.157 4.883 46.019 1.00 83.62 150 LEU A O 1
ATOM 1225 N N . LYS A 1 151 ? -23.525 6.623 45.636 1.00 84.25 151 LYS A N 1
ATOM 1226 C CA . LYS A 1 151 ? -23.115 7.389 46.820 1.00 84.25 151 LYS A CA 1
ATOM 1227 C C . LYS A 1 151 ? -23.453 6.665 48.123 1.00 84.25 151 LYS A C 1
ATOM 1229 O O . LYS A 1 151 ? -22.598 6.596 49.001 1.00 84.25 151 LYS A O 1
ATOM 1234 N N . ILE A 1 152 ? -24.648 6.079 48.225 1.00 86.44 152 ILE A N 1
ATOM 1235 C CA . ILE A 1 152 ? -25.052 5.262 49.379 1.00 86.44 152 ILE A CA 1
ATOM 1236 C C . ILE A 1 152 ? -24.091 4.081 49.540 1.00 86.44 152 ILE A C 1
ATOM 1238 O O . ILE A 1 152 ? -23.600 3.844 50.637 1.00 86.44 152 ILE A O 1
ATOM 1242 N N . ARG A 1 153 ? -23.758 3.373 48.454 1.00 86.00 153 ARG A N 1
ATOM 1243 C CA . ARG A 1 153 ? -22.878 2.194 48.503 1.00 86.00 153 ARG A CA 1
ATOM 1244 C C . ARG A 1 153 ? -21.414 2.504 48.788 1.00 86.00 153 ARG A C 1
ATOM 1246 O O . ARG A 1 153 ? -20.738 1.656 49.359 1.00 86.00 153 ARG A O 1
ATOM 1253 N N . LEU A 1 154 ? -20.930 3.687 48.414 1.00 79.00 154 LEU A N 1
ATOM 1254 C CA . LEU A 1 154 ? -19.574 4.130 48.746 1.00 79.00 154 LEU A CA 1
ATOM 1255 C C . LEU A 1 154 ? -19.442 4.598 50.206 1.00 79.00 154 LEU A C 1
ATOM 1257 O O . LEU A 1 154 ? -18.344 4.540 50.751 1.00 79.00 154 LEU A O 1
ATOM 1261 N N . LEU A 1 155 ? -20.531 5.054 50.838 1.00 82.19 155 LEU A N 1
ATOM 1262 C CA . LEU A 1 155 ? -20.526 5.555 52.222 1.00 82.19 155 LEU A CA 1
ATOM 1263 C C . LEU A 1 155 ? -20.979 4.514 53.257 1.00 82.19 155 LEU A C 1
ATOM 1265 O O . LEU A 1 155 ? -20.497 4.519 54.389 1.00 82.19 155 LEU A O 1
ATOM 1269 N N . ALA A 1 156 ? -21.915 3.637 52.897 1.00 82.31 156 ALA A N 1
ATOM 1270 C CA . ALA A 1 156 ? -22.470 2.635 53.797 1.00 82.31 156 ALA A CA 1
ATOM 1271 C C . ALA A 1 156 ? -21.645 1.343 53.776 1.00 82.31 156 ALA A C 1
ATOM 1273 O O . ALA A 1 156 ? -21.299 0.819 52.714 1.00 82.31 156 ALA A O 1
ATOM 1274 N N . ARG A 1 157 ? -21.381 0.775 54.959 1.00 76.62 157 ARG A N 1
ATOM 1275 C CA . ARG A 1 157 ? -20.781 -0.561 55.055 1.00 76.62 157 ARG A CA 1
ATOM 1276 C C . ARG A 1 157 ? -21.770 -1.632 54.586 1.00 76.62 157 ARG A C 1
ATOM 1278 O O . ARG A 1 157 ? -22.973 -1.517 54.816 1.00 76.62 157 ARG A O 1
ATOM 1285 N N . ALA A 1 158 ? -21.254 -2.672 53.931 1.00 73.44 158 ALA A N 1
ATOM 1286 C CA . ALA A 1 158 ? -22.066 -3.723 53.314 1.00 73.44 158 ALA A CA 1
ATOM 1287 C C . ALA A 1 158 ? -22.962 -4.469 54.322 1.00 73.44 158 ALA A C 1
ATOM 1289 O O . ALA A 1 158 ? -24.104 -4.777 54.000 1.00 73.44 158 ALA A O 1
ATOM 1290 N N . ASP A 1 159 ? -22.469 -4.684 55.541 1.00 78.94 159 ASP A N 1
ATOM 1291 C CA . ASP A 1 159 ? -23.168 -5.315 56.669 1.00 78.94 159 ASP A CA 1
ATOM 1292 C C . ASP A 1 159 ? -24.313 -4.462 57.240 1.00 78.94 159 ASP A C 1
ATOM 1294 O O . ASP A 1 159 ? -25.203 -4.989 57.900 1.00 78.94 159 ASP A O 1
ATOM 1298 N N . ARG A 1 160 ? -24.322 -3.151 56.970 1.00 82.50 160 ARG A N 1
ATOM 1299 C CA . ARG A 1 160 ? -25.351 -2.214 57.452 1.00 82.50 160 ARG A CA 1
ATOM 1300 C C . ARG A 1 160 ? -26.373 -1.815 56.396 1.00 82.50 160 ARG A C 1
ATOM 1302 O O . ARG A 1 160 ? -27.309 -1.084 56.713 1.00 82.50 160 ARG A O 1
ATOM 1309 N N . LEU A 1 161 ? -26.243 -2.287 55.157 1.00 82.06 161 LEU A N 1
ATOM 1310 C CA . LEU A 1 161 ? -27.167 -1.916 54.083 1.00 82.06 161 LEU A CA 1
ATOM 1311 C C . LEU A 1 161 ? -28.617 -2.289 54.383 1.00 82.06 161 LEU A C 1
ATOM 1313 O O . LEU A 1 161 ? -29.501 -1.478 54.134 1.00 82.06 161 LEU A O 1
ATOM 1317 N N . SER A 1 162 ? -28.846 -3.470 54.957 1.00 79.94 162 SER A N 1
ATOM 1318 C CA . SER A 1 162 ? -30.176 -3.962 55.341 1.00 79.94 162 SER A CA 1
ATOM 1319 C C . SER A 1 162 ? -30.841 -3.133 56.444 1.00 79.94 162 SER A C 1
ATOM 1321 O O . SER A 1 162 ? -32.052 -3.216 56.612 1.00 79.94 162 SER A O 1
ATOM 1323 N N . THR A 1 163 ? -30.067 -2.324 57.175 1.00 83.75 163 THR A N 1
ATOM 1324 C CA . THR A 1 163 ? -30.552 -1.462 58.267 1.00 83.75 163 THR A CA 1
ATOM 1325 C C . THR A 1 163 ? -30.880 -0.037 57.820 1.00 83.75 163 THR A C 1
ATOM 1327 O O . THR A 1 163 ? -31.300 0.783 58.635 1.00 83.75 163 THR A O 1
ATOM 1330 N N . LEU A 1 164 ? -30.686 0.287 56.535 1.00 85.69 164 LEU A N 1
ATOM 1331 C CA . LEU A 1 164 ? -31.031 1.604 56.007 1.00 85.69 164 LEU A CA 1
ATOM 1332 C C . LEU A 1 164 ? -32.557 1.808 56.028 1.00 85.69 164 LEU A C 1
ATOM 1334 O O . LEU A 1 164 ? -33.289 0.894 55.648 1.00 85.69 164 LEU A O 1
ATOM 1338 N N . PRO A 1 165 ? -33.051 3.007 56.395 1.00 88.62 165 PRO A N 1
ATOM 1339 C CA . PRO A 1 165 ? -34.480 3.322 56.430 1.00 88.62 165 PRO A CA 1
ATOM 1340 C C . PRO A 1 165 ? -35.025 3.556 55.008 1.00 88.62 165 PRO A C 1
ATOM 1342 O O . PRO A 1 165 ? -35.452 4.655 54.658 1.00 88.62 165 PRO A O 1
ATOM 1345 N N . LEU A 1 166 ? -34.951 2.533 54.153 1.00 87.00 166 LEU A N 1
ATOM 1346 C CA . LEU A 1 166 ? -35.366 2.570 52.753 1.00 87.00 166 LEU A CA 1
ATOM 1347 C C . LEU A 1 166 ? -36.496 1.559 52.490 1.00 87.00 166 LEU A C 1
ATOM 1349 O O . LEU A 1 166 ? -36.444 0.440 52.999 1.00 87.00 166 LEU A O 1
ATOM 1353 N N . PRO A 1 167 ? -37.485 1.900 51.642 1.00 89.38 167 PRO A N 1
ATOM 1354 C CA . PRO A 1 167 ? -38.493 0.955 51.166 1.00 89.38 167 PRO A CA 1
ATOM 1355 C C . PRO A 1 167 ? -37.875 -0.303 50.523 1.00 89.38 167 PRO A C 1
ATOM 1357 O O . PRO A 1 167 ? -36.839 -0.184 49.859 1.00 89.38 167 PRO A O 1
ATOM 1360 N N . PRO A 1 168 ? -38.527 -1.483 50.601 1.00 88.31 168 PRO A N 1
ATOM 1361 C CA . PRO A 1 168 ? -37.970 -2.745 50.099 1.00 88.31 168 PRO A CA 1
ATOM 1362 C C . PRO A 1 168 ? -37.454 -2.716 48.646 1.00 88.31 168 PRO A C 1
ATOM 1364 O O . PRO A 1 168 ? -36.368 -3.244 48.405 1.00 88.31 168 PRO A O 1
ATOM 1367 N N . PRO A 1 169 ? -38.124 -2.061 47.671 1.00 86.81 169 PRO A N 1
ATOM 1368 C CA . PRO A 1 169 ? -37.608 -1.978 46.301 1.00 86.81 169 PRO A CA 1
ATOM 1369 C C . PRO A 1 169 ? -36.294 -1.191 46.192 1.00 86.81 169 PRO A C 1
ATOM 1371 O O . PRO A 1 169 ? -35.403 -1.560 45.427 1.00 86.81 169 PRO A O 1
ATOM 1374 N N . LEU A 1 170 ? -36.150 -0.117 46.977 1.00 85.81 170 LEU A N 1
ATOM 1375 C CA . LEU A 1 170 ? -34.921 0.675 47.024 1.00 85.81 170 LEU A CA 1
ATOM 1376 C C . LEU A 1 170 ? -33.821 -0.066 47.778 1.00 85.81 170 LEU A C 1
ATOM 1378 O O . LEU A 1 170 ? -32.667 -0.011 47.362 1.00 85.81 170 LEU A O 1
ATOM 1382 N N . LEU A 1 171 ? -34.175 -0.805 48.829 1.00 87.69 171 LEU A N 1
ATOM 1383 C CA . LEU A 1 171 ? -33.241 -1.657 49.554 1.00 87.69 171 LEU A CA 1
ATOM 1384 C C . LEU A 1 171 ? -32.675 -2.757 48.646 1.00 87.69 171 LEU A C 1
ATOM 1386 O O . LEU A 1 171 ? -31.461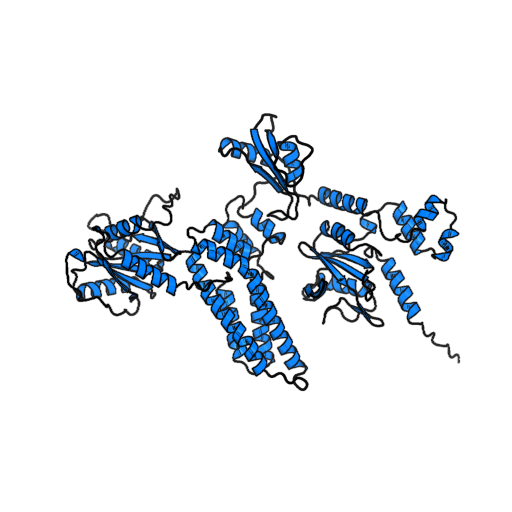 -2.947 48.616 1.00 87.69 171 LEU A O 1
ATOM 1390 N N . ALA A 1 172 ? -33.525 -3.419 47.854 1.00 85.75 172 ALA A N 1
ATOM 1391 C CA . ALA A 1 172 ? -33.112 -4.422 46.872 1.00 85.75 172 ALA A CA 1
ATOM 1392 C C . ALA A 1 172 ? -32.209 -3.812 45.788 1.00 85.75 172 ALA A C 1
ATOM 1394 O O . ALA A 1 172 ? -31.149 -4.355 45.479 1.00 85.75 172 ALA A O 1
ATOM 1395 N N . TYR A 1 173 ? -32.582 -2.639 45.265 1.00 85.62 173 TYR A N 1
ATOM 1396 C CA . TYR A 1 173 ? -31.788 -1.925 44.267 1.00 85.62 173 TYR A CA 1
ATOM 1397 C C . TYR A 1 173 ? -30.417 -1.487 44.803 1.00 85.62 173 TYR A C 1
ATOM 1399 O O . TYR A 1 173 ? -29.407 -1.666 44.129 1.00 85.62 173 TYR A O 1
ATOM 1407 N N . VAL A 1 174 ? -30.351 -0.933 46.017 1.00 86.00 174 VAL A N 1
ATOM 1408 C CA . VAL A 1 174 ? -29.088 -0.514 46.645 1.00 86.00 174 VAL A CA 1
ATOM 1409 C C . VAL A 1 174 ? -28.217 -1.723 46.991 1.00 86.00 174 VAL A C 1
ATOM 1411 O O . VAL A 1 174 ? -27.001 -1.656 46.809 1.00 86.00 174 VAL A O 1
ATOM 1414 N N . SER A 1 175 ? -28.823 -2.821 47.445 1.00 84.94 175 SER A N 1
ATOM 1415 C CA . SER A 1 175 ? -28.111 -4.026 47.888 1.00 84.94 175 SER A CA 1
ATOM 1416 C C . SER A 1 175 ? -27.542 -4.876 46.753 1.00 84.94 175 SER A C 1
ATOM 1418 O O . SER A 1 175 ? -26.689 -5.720 47.020 1.00 84.94 175 SER A O 1
ATOM 1420 N N . ASP A 1 176 ? -27.952 -4.660 45.499 1.00 84.44 176 ASP A N 1
ATOM 1421 C CA . ASP A 1 176 ? -27.412 -5.420 44.370 1.00 84.44 176 ASP A CA 1
ATOM 1422 C C . ASP A 1 176 ? -25.877 -5.228 44.262 1.00 84.44 176 ASP A C 1
ATOM 1424 O O . ASP A 1 176 ? -25.385 -4.085 44.209 1.00 84.44 176 ASP A O 1
ATOM 1428 N N . PRO A 1 177 ? -25.105 -6.337 44.242 1.00 75.88 177 PRO A N 1
ATOM 1429 C CA . PRO A 1 177 ? -23.646 -6.319 44.262 1.00 75.88 177 PRO A CA 1
ATOM 1430 C C . PRO A 1 177 ? -23.028 -5.626 43.041 1.00 75.88 177 PRO A C 1
ATOM 1432 O O . PRO A 1 177 ? -21.930 -5.084 43.163 1.00 75.88 177 PRO A O 1
ATOM 1435 N N . LYS A 1 178 ? -23.733 -5.538 41.905 1.00 79.75 178 LYS A N 1
ATOM 1436 C CA . LYS A 1 178 ? -23.258 -4.886 40.669 1.00 79.75 178 LYS A CA 1
ATOM 1437 C C . LYS A 1 178 ? -23.524 -3.376 40.639 1.00 79.75 178 LYS A C 1
ATOM 1439 O O . LYS A 1 178 ? -23.745 -2.789 39.586 1.00 79.75 178 LYS A O 1
ATOM 1444 N N . PHE A 1 179 ? -23.458 -2.713 41.794 1.00 81.31 179 PHE A N 1
ATOM 1445 C CA . PHE A 1 179 ? -23.800 -1.290 41.943 1.00 81.31 179 PHE A CA 1
ATOM 1446 C C . PHE A 1 179 ? -22.892 -0.307 41.196 1.00 81.31 179 PHE A C 1
ATOM 1448 O O . PHE A 1 179 ? -23.273 0.849 41.025 1.00 81.31 179 PHE A O 1
ATOM 1455 N N . LEU A 1 180 ? -21.707 -0.749 40.771 1.00 79.62 180 LEU A N 1
ATOM 1456 C CA . LEU A 1 180 ? -20.784 0.044 39.960 1.00 79.62 180 LEU A CA 1
ATOM 1457 C C . LEU A 1 180 ? -21.122 0.012 38.466 1.00 79.62 180 LEU A C 1
ATOM 1459 O O . LEU A 1 180 ? -20.608 0.847 37.731 1.00 79.62 180 LEU A O 1
ATOM 1463 N N . ILE A 1 181 ? -21.947 -0.932 38.008 1.00 84.06 181 ILE A N 1
ATOM 1464 C CA . ILE A 1 181 ? -22.228 -1.125 36.585 1.00 84.06 181 ILE A CA 1
ATOM 1465 C C . ILE A 1 181 ? -23.562 -0.442 36.267 1.00 84.06 181 ILE A C 1
ATOM 1467 O O . ILE A 1 181 ? -24.614 -0.928 36.692 1.00 84.06 181 ILE A O 1
ATOM 1471 N N . PRO A 1 182 ? -23.561 0.684 35.534 1.00 81.81 182 PRO A N 1
ATOM 1472 C CA . PRO A 1 182 ? -24.801 1.303 35.094 1.00 81.81 182 PRO A CA 1
ATOM 1473 C C . PRO A 1 182 ? -25.480 0.454 34.003 1.00 81.81 182 PRO A C 1
ATOM 1475 O O . PRO A 1 182 ? -24.910 -0.508 33.482 1.00 81.81 182 PRO A O 1
ATOM 1478 N N . ASN A 1 183 ? -26.716 0.798 33.629 1.00 84.88 183 ASN A N 1
ATOM 1479 C CA . ASN A 1 183 ? -27.431 0.066 32.584 1.00 84.88 183 ASN A CA 1
ATOM 1480 C C . ASN A 1 183 ? -26.709 0.201 31.229 1.00 84.88 183 ASN A C 1
ATOM 1482 O O . ASN A 1 183 ? -26.770 1.241 30.577 1.00 84.88 183 ASN A O 1
ATOM 1486 N N . ILE A 1 184 ? -26.065 -0.881 30.784 1.00 84.81 184 ILE A N 1
ATOM 1487 C CA . ILE A 1 184 ? -25.228 -0.886 29.575 1.00 84.81 184 ILE A CA 1
ATOM 1488 C C . ILE A 1 184 ? -26.017 -0.528 28.313 1.00 84.81 184 ILE A C 1
ATOM 1490 O O . ILE A 1 184 ? -25.495 0.186 27.464 1.00 84.81 184 ILE A O 1
ATOM 1494 N N . ARG A 1 185 ? -27.277 -0.969 28.178 1.00 82.69 185 ARG A N 1
ATOM 1495 C CA . ARG A 1 185 ? -28.092 -0.628 26.997 1.00 82.69 185 ARG A CA 1
ATOM 1496 C C . ARG A 1 185 ? -28.342 0.874 26.910 1.00 82.69 185 ARG A C 1
ATOM 1498 O O . ARG A 1 185 ? -28.330 1.432 25.820 1.00 82.69 185 ARG A O 1
ATOM 1505 N N . GLU A 1 186 ? -28.546 1.521 28.052 1.00 82.88 186 GLU A N 1
ATOM 1506 C CA . GLU A 1 186 ? -28.725 2.970 28.110 1.00 82.88 186 GLU A CA 1
ATOM 1507 C C . GLU A 1 186 ? -27.408 3.720 27.868 1.00 82.88 186 GLU A C 1
ATOM 1509 O O . GLU A 1 186 ? -27.422 4.712 27.147 1.00 82.88 186 GLU A O 1
ATOM 1514 N N . CYS A 1 187 ? -26.274 3.228 28.388 1.00 82.88 187 CYS A N 1
ATOM 1515 C CA . CYS A 1 187 ? -24.949 3.773 28.059 1.00 82.88 187 CYS A CA 1
ATOM 1516 C C . CYS A 1 187 ? -24.671 3.737 26.553 1.00 82.88 187 CYS A C 1
ATOM 1518 O O . CYS A 1 187 ? -24.207 4.730 26.001 1.00 82.88 187 CYS A O 1
ATOM 1520 N N . LEU A 1 188 ? -24.947 2.602 25.899 1.00 83.25 188 LEU A N 1
ATOM 1521 C CA . LEU A 1 188 ? -24.746 2.439 24.457 1.00 83.25 188 LEU A CA 1
ATOM 1522 C C . LEU A 1 188 ? -25.613 3.422 23.677 1.00 83.25 188 LEU A C 1
ATOM 1524 O O . LEU A 1 188 ? -25.087 4.174 22.865 1.00 83.25 188 LEU A O 1
ATOM 1528 N N . LYS A 1 189 ? -26.906 3.504 24.013 1.00 82.62 189 LYS A N 1
ATOM 1529 C CA . LYS A 1 189 ? -27.815 4.470 23.394 1.00 82.62 189 LYS A CA 1
ATOM 1530 C C . LYS A 1 189 ? -27.337 5.913 23.583 1.00 82.62 189 LYS A C 1
ATOM 1532 O O . LYS A 1 189 ? -27.371 6.693 22.645 1.00 82.62 189 LYS A O 1
ATOM 1537 N N . TYR A 1 190 ? -26.871 6.275 24.778 1.00 80.75 190 TYR A N 1
ATOM 1538 C CA . TYR A 1 190 ? -26.337 7.614 25.031 1.00 80.75 190 TYR A CA 1
ATOM 1539 C C . TYR A 1 190 ? -25.090 7.909 24.189 1.00 80.75 190 TYR A C 1
ATOM 1541 O O . TYR A 1 190 ? -24.959 9.013 23.671 1.00 80.75 190 TYR A O 1
ATOM 1549 N N . LEU A 1 191 ? -24.175 6.946 24.047 1.00 76.44 191 LEU A N 1
ATOM 1550 C CA . LEU A 1 191 ? -22.981 7.092 23.211 1.00 76.44 191 LEU A CA 1
ATOM 1551 C C . LEU A 1 191 ? -23.335 7.214 21.725 1.00 76.44 191 LEU A C 1
ATOM 1553 O O . LEU A 1 191 ? -22.759 8.054 21.039 1.00 76.44 191 LEU A O 1
ATOM 1557 N N . GLU A 1 192 ? -24.300 6.430 21.247 1.00 74.38 192 GLU A N 1
ATOM 1558 C CA . GLU A 1 192 ? -24.850 6.523 19.889 1.00 74.38 192 GLU A CA 1
ATOM 1559 C C . GLU A 1 192 ? -25.492 7.899 19.645 1.00 74.38 192 GLU A C 1
ATOM 1561 O O . GLU A 1 192 ? -25.077 8.611 18.731 1.00 74.38 192 GLU A O 1
ATOM 1566 N N . ASP A 1 193 ? -26.407 8.329 20.523 1.00 71.69 193 ASP A N 1
ATOM 1567 C CA . ASP A 1 193 ? -27.062 9.643 20.458 1.00 71.69 193 ASP A CA 1
ATOM 1568 C C . ASP A 1 193 ? -26.032 10.787 20.545 1.00 71.69 193 ASP A C 1
ATOM 1570 O O . ASP A 1 193 ? -26.167 11.820 19.889 1.00 71.69 193 ASP A O 1
ATOM 1574 N N . ARG A 1 194 ? -24.987 10.634 21.369 1.00 65.44 194 ARG A N 1
ATOM 1575 C CA . ARG A 1 194 ? -23.905 11.618 21.507 1.00 65.44 194 ARG A CA 1
ATOM 1576 C C . ARG A 1 194 ? -23.066 11.696 20.233 1.00 65.44 194 ARG A C 1
ATOM 1578 O O . ARG A 1 194 ? -22.745 12.808 19.824 1.00 65.44 194 ARG A O 1
ATOM 1585 N N . ARG A 1 195 ? -22.739 10.569 19.592 1.00 60.44 195 ARG A N 1
ATOM 1586 C CA . ARG A 1 195 ? -22.062 10.559 18.282 1.00 60.44 195 ARG A CA 1
ATOM 1587 C C . ARG A 1 195 ? -22.914 11.228 17.208 1.00 60.44 195 ARG A C 1
ATOM 1589 O O . ARG A 1 195 ? -22.378 12.009 16.429 1.00 60.44 195 ARG A O 1
ATOM 1596 N N . GLU A 1 196 ? -24.221 10.977 17.209 1.00 56.50 196 GLU A N 1
ATOM 1597 C CA . GLU A 1 196 ? -25.161 11.604 16.275 1.00 56.50 196 GLU A CA 1
ATOM 1598 C C . GLU A 1 196 ? -25.251 13.126 16.495 1.00 56.50 196 GLU A C 1
ATOM 1600 O O . GLU A 1 196 ? -25.119 13.900 15.549 1.00 56.50 196 GLU A O 1
ATOM 1605 N N . ARG A 1 197 ? -25.384 13.583 17.750 1.00 52.94 197 ARG A N 1
ATOM 1606 C CA . ARG A 1 197 ? -25.455 15.017 18.107 1.00 52.94 197 ARG A CA 1
ATOM 1607 C C . ARG A 1 197 ? -24.169 15.787 17.847 1.00 52.94 197 ARG A C 1
ATOM 1609 O O . ARG A 1 197 ? -24.233 16.964 17.513 1.00 52.94 197 ARG A O 1
ATOM 1616 N N . LEU A 1 198 ? -23.018 15.148 18.036 1.00 45.31 198 LEU A N 1
ATOM 1617 C CA . LEU A 1 198 ? -21.715 15.755 17.769 1.00 45.31 198 LEU A CA 1
ATOM 1618 C C . LEU A 1 198 ? -21.361 15.745 16.272 1.00 45.31 198 LEU A C 1
ATOM 1620 O O . LEU A 1 198 ? -20.275 16.187 15.916 1.00 45.31 198 LEU A O 1
ATOM 1624 N N . GLY A 1 199 ? -22.243 15.245 15.393 1.00 44.56 199 GLY A N 1
ATOM 1625 C CA . GLY A 1 199 ? -21.976 15.165 13.954 1.00 44.56 199 GLY A CA 1
ATOM 1626 C C . GLY A 1 199 ? -20.876 14.161 13.592 1.00 44.56 199 GLY A C 1
ATOM 1627 O O . GLY A 1 199 ? -20.349 14.199 12.488 1.00 44.56 199 GLY A O 1
ATOM 1628 N N . LEU A 1 200 ? -20.544 13.250 14.512 1.00 45.66 200 LEU A N 1
ATOM 1629 C CA . LEU A 1 200 ? -19.499 12.228 14.374 1.00 45.66 200 LEU A CA 1
ATOM 1630 C C . LEU A 1 200 ? -20.029 10.929 13.727 1.00 45.66 200 LEU A C 1
ATOM 1632 O O . LEU A 1 200 ? -19.376 9.883 13.780 1.00 45.66 200 LEU A O 1
ATOM 1636 N N . SER A 1 201 ? -21.239 10.964 13.160 1.00 53.50 201 SER A N 1
ATOM 1637 C CA . SER A 1 201 ? -21.871 9.861 12.429 1.00 53.50 201 SER A CA 1
ATOM 1638 C C . SER A 1 201 ? -22.085 10.241 10.964 1.00 53.50 201 SER A C 1
ATOM 1640 O O . SER A 1 201 ? -22.627 11.310 10.674 1.00 53.50 201 SER A O 1
ATOM 1642 N N . SER A 1 202 ? -21.715 9.349 10.043 1.00 66.69 202 SER A N 1
ATOM 1643 C CA . SER A 1 202 ? -21.926 9.536 8.604 1.00 66.69 202 SER A CA 1
ATOM 1644 C C . SER A 1 202 ? -23.411 9.775 8.264 1.00 66.69 202 SER A C 1
ATOM 1646 O O . SER A 1 202 ? -24.324 9.174 8.834 1.00 66.69 202 SER A O 1
ATOM 1648 N N . ARG A 1 203 ? -23.665 10.679 7.308 1.00 81.56 203 ARG A N 1
ATOM 1649 C CA . ARG A 1 203 ? -25.015 11.065 6.849 1.00 81.56 203 ARG A CA 1
ATOM 1650 C C . ARG A 1 203 ? -25.614 10.069 5.848 1.00 81.56 203 ARG A C 1
ATOM 1652 O O . ARG A 1 203 ? -26.737 10.277 5.388 1.00 81.56 203 ARG A O 1
ATOM 1659 N N . SER A 1 204 ? -24.918 8.973 5.533 1.00 88.00 204 SER A N 1
ATOM 1660 C CA . SER A 1 204 ? -25.313 8.028 4.482 1.00 88.00 204 SER A CA 1
ATOM 1661 C C . SER A 1 204 ? -26.690 7.398 4.708 1.00 88.00 204 SER A C 1
ATOM 1663 O O . SER A 1 204 ? -27.488 7.335 3.774 1.00 88.00 204 SER A O 1
ATOM 1665 N N . LEU A 1 205 ? -27.022 6.970 5.934 1.00 88.50 205 LEU A N 1
ATOM 1666 C CA . LEU A 1 205 ? -28.327 6.359 6.220 1.00 88.50 205 LEU A CA 1
ATOM 1667 C C . LEU A 1 205 ? -29.492 7.368 6.206 1.00 88.50 205 LEU A C 1
ATOM 1669 O O . LEU A 1 205 ? -30.506 7.064 5.570 1.00 88.50 205 LEU A O 1
ATOM 1673 N N . PRO A 1 206 ? -29.405 8.544 6.866 1.00 88.00 206 PRO A N 1
ATOM 1674 C CA . PRO A 1 206 ? -30.427 9.586 6.743 1.00 88.00 206 PRO A CA 1
ATOM 1675 C C . PRO A 1 206 ? -30.718 9.971 5.287 1.00 88.00 206 PRO A C 1
ATOM 1677 O O . PRO A 1 206 ? -31.879 9.963 4.876 1.00 88.00 206 PRO A O 1
ATOM 1680 N N . VAL A 1 207 ? -29.669 10.205 4.492 1.00 91.31 207 VAL A N 1
ATOM 1681 C CA . VAL A 1 207 ? -29.782 10.569 3.071 1.00 91.31 207 VAL A CA 1
ATOM 1682 C C . VAL A 1 207 ? -30.448 9.450 2.270 1.00 91.31 207 VAL A C 1
ATOM 1684 O O . VAL A 1 207 ? -31.410 9.700 1.543 1.00 91.31 207 VAL A O 1
ATOM 1687 N N . LEU A 1 208 ? -30.012 8.197 2.457 1.00 93.12 208 LEU A N 1
ATOM 1688 C CA . LEU A 1 208 ? -30.603 7.039 1.781 1.00 93.12 208 LEU A CA 1
ATOM 1689 C C . LEU A 1 208 ? -32.093 6.883 2.116 1.00 93.12 208 LEU A C 1
ATOM 1691 O O . LEU A 1 208 ? -32.907 6.595 1.235 1.00 93.12 208 LEU A O 1
ATOM 1695 N N . ARG A 1 209 ? -32.480 7.074 3.383 1.00 92.44 209 ARG A N 1
ATOM 1696 C CA . ARG A 1 209 ? -33.884 7.001 3.820 1.00 92.44 209 ARG A CA 1
ATOM 1697 C C . ARG A 1 209 ? -34.740 8.076 3.165 1.00 92.44 209 ARG A C 1
ATOM 1699 O O . ARG A 1 209 ? -35.864 7.775 2.764 1.00 92.44 209 ARG A O 1
ATOM 1706 N N . GLU A 1 210 ? -34.226 9.295 3.058 1.00 91.38 210 GLU A N 1
ATOM 1707 C CA . GLU A 1 210 ? -34.955 10.414 2.468 1.00 91.38 210 GLU A CA 1
ATOM 1708 C C . GLU A 1 210 ? -35.104 10.253 0.951 1.00 91.38 210 GLU A C 1
ATOM 1710 O O . GLU A 1 210 ? -36.224 10.292 0.439 1.00 91.38 210 GLU A O 1
ATOM 1715 N N . ILE A 1 211 ? -34.008 9.978 0.234 1.00 93.69 211 ILE A N 1
ATOM 1716 C CA . ILE A 1 211 ? -34.015 9.893 -1.234 1.00 93.69 211 ILE A CA 1
ATOM 1717 C C . ILE A 1 211 ? -34.828 8.699 -1.756 1.00 93.69 211 ILE A C 1
ATOM 1719 O O . ILE A 1 211 ? -35.409 8.765 -2.836 1.00 93.69 211 ILE A O 1
ATOM 1723 N N . THR A 1 212 ? -34.921 7.617 -0.973 1.00 93.62 212 THR A N 1
ATOM 1724 C CA . THR A 1 212 ? -35.720 6.423 -1.312 1.00 93.62 212 THR A CA 1
ATOM 1725 C C . THR A 1 212 ? -37.101 6.407 -0.654 1.00 93.62 212 THR A C 1
ATOM 1727 O O . THR A 1 212 ? -37.905 5.510 -0.917 1.00 93.62 212 THR A O 1
ATOM 1730 N N . ARG A 1 213 ? -37.380 7.370 0.238 1.00 89.94 213 ARG A N 1
ATOM 1731 C CA . ARG A 1 213 ? -38.567 7.444 1.112 1.00 89.94 213 ARG A CA 1
ATOM 1732 C C . ARG A 1 213 ? -38.815 6.195 1.967 1.00 89.94 213 ARG A C 1
ATOM 1734 O O . ARG A 1 213 ? -39.928 5.967 2.448 1.00 89.94 213 ARG A O 1
ATOM 1741 N N . LYS A 1 214 ? -37.794 5.363 2.189 1.00 87.50 214 LYS A N 1
ATOM 1742 C CA . LYS A 1 214 ? -37.904 4.148 3.007 1.00 87.50 214 LYS A CA 1
ATOM 1743 C C . LYS A 1 214 ? -37.346 4.381 4.400 1.00 87.50 214 LYS A C 1
ATOM 1745 O O . LYS A 1 214 ? -36.152 4.569 4.576 1.00 87.50 214 LYS A O 1
ATOM 1750 N N . LYS A 1 215 ? -38.206 4.254 5.417 1.00 81.56 215 LYS A N 1
ATOM 1751 C CA . LYS A 1 215 ? -37.818 4.417 6.832 1.00 81.56 215 LYS A CA 1
ATOM 1752 C C . LYS A 1 215 ? -36.955 3.268 7.371 1.00 81.56 215 LYS A C 1
ATOM 1754 O O . LYS A 1 215 ? -36.104 3.494 8.225 1.00 81.56 215 LYS A O 1
ATOM 1759 N N . LYS A 1 216 ? -37.169 2.034 6.896 1.00 85.94 216 LYS A N 1
ATOM 1760 C CA . LYS A 1 216 ? -36.462 0.833 7.376 1.00 85.94 216 LYS A CA 1
ATOM 1761 C C . LYS A 1 216 ? -35.546 0.254 6.301 1.00 85.94 216 LYS A C 1
ATOM 1763 O O . LYS A 1 216 ? -36.020 -0.130 5.229 1.00 85.94 216 LYS A O 1
ATOM 1768 N N . TRP A 1 217 ? -34.270 0.136 6.652 1.00 88.12 217 TRP A N 1
ATOM 1769 C CA . TRP A 1 217 ? -33.213 -0.491 5.866 1.00 88.12 217 TRP A CA 1
ATOM 1770 C C . TRP A 1 217 ? -32.589 -1.615 6.682 1.00 88.12 217 TRP A C 1
ATOM 1772 O O . TRP A 1 217 ? -32.239 -1.402 7.842 1.00 88.12 217 TRP A O 1
ATOM 1782 N N . THR A 1 218 ? -32.484 -2.797 6.082 1.00 88.25 218 THR A N 1
ATOM 1783 C CA . THR A 1 218 ? -31.748 -3.915 6.670 1.00 88.25 218 THR A CA 1
ATOM 1784 C C . THR A 1 218 ? -30.291 -3.796 6.223 1.00 88.25 218 THR A C 1
ATOM 1786 O O . THR A 1 218 ? -30.054 -3.716 5.015 1.00 88.25 218 THR A O 1
ATOM 1789 N N . PRO A 1 219 ? -29.320 -3.752 7.150 1.00 88.94 219 PRO A N 1
ATOM 1790 C CA . PRO A 1 219 ? -27.903 -3.719 6.808 1.00 88.94 219 PRO A CA 1
ATOM 1791 C C . PRO A 1 219 ? -27.492 -4.842 5.853 1.00 88.94 219 PRO A C 1
ATOM 1793 O O . PRO A 1 219 ? -27.940 -5.977 6.010 1.00 88.94 219 PRO A O 1
ATOM 1796 N N . ARG A 1 220 ? -26.605 -4.527 4.901 1.00 87.94 220 ARG A N 1
ATOM 1797 C CA . ARG A 1 220 ? -25.968 -5.475 3.964 1.00 87.94 220 ARG A CA 1
ATOM 1798 C C . ARG A 1 220 ? -26.941 -6.300 3.116 1.00 87.94 220 ARG A C 1
ATOM 1800 O O . ARG A 1 220 ? -26.579 -7.358 2.612 1.00 87.94 220 ARG A O 1
ATOM 1807 N N . GLN A 1 221 ? -28.173 -5.828 2.950 1.00 92.94 221 GLN A N 1
ATOM 1808 C CA . GLN A 1 221 ? -29.142 -6.432 2.046 1.00 92.94 221 GLN A CA 1
ATOM 1809 C C . GLN A 1 221 ? -29.406 -5.506 0.872 1.00 92.94 221 GLN A C 1
ATOM 1811 O O . GLN A 1 221 ? -29.836 -4.363 1.041 1.00 92.94 221 GLN A O 1
ATOM 1816 N N . MET A 1 222 ? -29.168 -6.042 -0.320 1.00 95.38 222 MET A N 1
ATOM 1817 C CA . MET A 1 222 ? -29.499 -5.379 -1.566 1.00 95.38 222 MET A CA 1
ATOM 1818 C C . MET A 1 222 ? -31.011 -5.288 -1.736 1.00 95.38 222 MET A C 1
ATOM 1820 O O . MET A 1 222 ? -31.740 -6.261 -1.528 1.00 95.38 222 MET A O 1
ATOM 1824 N N . ARG A 1 223 ? -31.495 -4.102 -2.106 1.00 94.94 223 ARG A N 1
ATOM 1825 C CA . ARG A 1 223 ? -32.927 -3.834 -2.199 1.00 94.94 223 ARG A CA 1
ATOM 1826 C C . ARG A 1 223 ? -33.275 -3.050 -3.449 1.00 94.94 223 ARG A C 1
ATOM 1828 O O . ARG A 1 223 ? -32.740 -1.972 -3.678 1.00 94.94 223 ARG A O 1
ATOM 1835 N N . TYR A 1 224 ? -34.268 -3.546 -4.178 1.00 96.50 224 TYR A N 1
ATOM 1836 C CA . TYR A 1 224 ? -34.875 -2.826 -5.289 1.00 96.50 224 TYR A CA 1
ATOM 1837 C C . TYR A 1 224 ? -35.784 -1.700 -4.768 1.00 96.50 224 TYR A C 1
ATOM 1839 O O . TYR A 1 224 ? -36.653 -1.914 -3.904 1.00 96.50 224 TYR A O 1
ATOM 1847 N N . THR A 1 225 ? -35.546 -0.467 -5.215 1.00 95.56 225 THR A N 1
ATOM 1848 C CA . THR A 1 225 ? -36.254 0.718 -4.722 1.00 95.56 225 THR A CA 1
ATOM 1849 C C . THR A 1 225 ? -36.279 1.857 -5.737 1.00 95.56 225 THR A C 1
ATOM 1851 O O . THR A 1 225 ? -35.427 1.959 -6.610 1.00 95.56 225 THR A O 1
ATOM 1854 N N . LYS A 1 226 ? -37.264 2.745 -5.592 1.00 95.94 226 LYS A N 1
ATOM 1855 C CA . LYS A 1 226 ? -37.330 4.004 -6.339 1.00 95.94 226 LYS A CA 1
ATOM 1856 C C . LYS A 1 226 ? -36.478 5.065 -5.643 1.00 95.94 226 LYS A C 1
ATOM 1858 O O . LYS A 1 226 ? -36.455 5.109 -4.409 1.00 95.94 226 LYS A O 1
ATOM 1863 N N . ILE A 1 227 ? -35.815 5.894 -6.436 1.00 95.69 227 ILE A N 1
ATOM 1864 C CA . ILE A 1 227 ? -35.057 7.081 -6.036 1.00 95.69 227 ILE A CA 1
ATOM 1865 C C . ILE A 1 227 ? -35.849 8.295 -6.519 1.00 95.69 227 ILE A C 1
ATOM 1867 O O . ILE A 1 227 ? -36.367 8.286 -7.635 1.00 95.69 227 ILE A O 1
ATOM 1871 N N . PHE A 1 228 ? -35.980 9.319 -5.679 1.00 94.31 228 PHE A N 1
ATOM 1872 C CA . PHE A 1 228 ? -36.832 10.474 -5.958 1.00 94.31 228 PHE A CA 1
ATOM 1873 C C . PHE A 1 228 ? -36.049 11.786 -6.057 1.00 94.31 228 PHE A C 1
ATOM 1875 O O . PHE A 1 228 ? -35.109 12.027 -5.293 1.00 94.31 228 PHE A O 1
ATOM 1882 N N . THR A 1 229 ? -36.497 12.662 -6.956 1.00 90.75 229 THR A N 1
ATOM 1883 C CA . THR A 1 229 ? -36.027 14.050 -7.059 1.00 90.75 229 THR A CA 1
ATOM 1884 C C . THR A 1 229 ? -36.575 14.904 -5.906 1.00 90.75 229 THR A C 1
ATOM 1886 O O . THR A 1 229 ? -37.438 14.470 -5.132 1.00 90.75 229 THR A O 1
ATOM 1889 N N . LYS A 1 230 ? -36.100 16.153 -5.787 1.00 86.62 230 LYS A N 1
ATOM 1890 C CA . LYS A 1 230 ? -36.618 17.131 -4.810 1.00 86.62 230 LYS A CA 1
ATOM 1891 C C . LYS A 1 230 ? -38.105 17.450 -5.033 1.00 86.62 230 LYS A C 1
ATOM 1893 O O . LYS A 1 230 ? -38.836 17.638 -4.067 1.00 86.62 230 LYS A O 1
ATOM 1898 N N . ASN A 1 231 ? -38.557 17.430 -6.289 1.00 87.69 231 ASN A N 1
ATOM 1899 C CA . ASN A 1 231 ? -39.937 17.729 -6.698 1.00 87.69 231 ASN A CA 1
ATOM 1900 C C . ASN A 1 231 ? -40.869 16.513 -6.617 1.00 87.69 231 ASN A C 1
ATOM 1902 O O . ASN A 1 231 ? -41.962 16.507 -7.170 1.00 87.69 231 ASN A O 1
ATOM 1906 N N . ASN A 1 232 ? -40.442 15.471 -5.909 1.00 85.44 232 ASN A N 1
ATOM 1907 C CA . ASN A 1 232 ? -41.166 14.227 -5.712 1.00 85.44 232 ASN A CA 1
ATOM 1908 C C . ASN A 1 232 ? -41.349 13.308 -6.934 1.00 85.44 232 ASN A C 1
ATOM 1910 O O . ASN A 1 232 ? -42.037 12.289 -6.802 1.00 85.44 232 ASN A O 1
ATOM 1914 N N . GLU A 1 233 ? -40.685 13.583 -8.050 1.00 92.44 233 GLU A N 1
ATOM 1915 C CA . GLU A 1 233 ? -40.696 12.740 -9.249 1.00 92.44 233 GLU A CA 1
ATOM 1916 C C . GLU A 1 233 ? -39.757 11.535 -9.095 1.00 92.44 233 GLU A C 1
ATOM 1918 O O . GLU A 1 233 ? -38.833 11.549 -8.277 1.00 92.44 233 GLU A O 1
ATOM 1923 N N . ILE A 1 234 ? -40.004 10.466 -9.858 1.00 92.94 234 ILE A N 1
ATOM 1924 C CA . ILE A 1 234 ? -39.116 9.297 -9.882 1.00 92.94 234 ILE A CA 1
ATOM 1925 C C . ILE A 1 234 ? -37.886 9.667 -10.711 1.00 92.94 234 ILE A C 1
ATOM 1927 O O . ILE A 1 234 ? -38.008 9.916 -11.904 1.00 92.94 234 ILE A O 1
ATOM 1931 N N . LEU A 1 235 ? -36.722 9.680 -10.065 1.00 93.81 235 LEU A N 1
ATOM 1932 C CA . LEU A 1 235 ? -35.426 9.871 -10.712 1.00 93.81 235 LEU A CA 1
ATOM 1933 C C . LEU A 1 235 ? -34.996 8.578 -11.406 1.00 93.81 235 LEU A C 1
ATOM 1935 O O . LEU A 1 235 ? -34.667 8.584 -12.585 1.00 93.81 235 LEU A O 1
ATOM 1939 N N . ASP A 1 236 ? -35.027 7.466 -10.667 1.00 95.88 236 ASP A N 1
ATOM 1940 C CA . ASP A 1 236 ? -34.689 6.139 -11.181 1.00 95.88 236 ASP A CA 1
ATOM 1941 C C . ASP A 1 236 ? -35.323 5.034 -10.316 1.00 95.88 236 ASP A C 1
ATOM 1943 O O . ASP A 1 236 ? -35.738 5.266 -9.175 1.00 95.88 236 ASP A O 1
ATOM 1947 N N . THR A 1 237 ? -35.391 3.811 -10.842 1.00 95.62 237 THR A N 1
ATOM 1948 C CA . THR A 1 237 ? -35.673 2.601 -10.062 1.00 95.62 237 THR A CA 1
ATOM 1949 C C . THR A 1 237 ? -34.454 1.687 -10.093 1.00 95.62 237 THR A C 1
ATOM 1951 O O . THR A 1 237 ? -34.143 1.078 -11.112 1.00 95.62 237 THR A O 1
ATOM 1954 N N . ALA A 1 238 ? -33.783 1.585 -8.951 1.00 94.88 238 ALA A N 1
ATOM 1955 C CA . ALA A 1 238 ? -32.429 1.069 -8.828 1.00 94.88 238 ALA A CA 1
ATOM 1956 C C . ALA A 1 238 ? -32.303 0.074 -7.668 1.00 94.88 238 ALA A C 1
ATOM 1958 O O . ALA A 1 238 ? -33.181 -0.052 -6.805 1.00 94.88 238 ALA A O 1
ATOM 1959 N N . MET A 1 239 ? -31.175 -0.628 -7.632 1.00 96.56 239 MET A N 1
ATOM 1960 C CA . MET A 1 239 ? -30.772 -1.390 -6.455 1.00 96.56 239 MET A CA 1
ATOM 1961 C C . MET A 1 239 ? -30.001 -0.479 -5.499 1.00 96.56 239 MET A C 1
ATOM 1963 O O . MET A 1 239 ? -29.209 0.352 -5.933 1.00 96.56 239 MET A O 1
ATOM 1967 N N . ALA A 1 240 ? -30.212 -0.629 -4.197 1.00 96.19 240 ALA A N 1
ATOM 1968 C CA . ALA A 1 240 ? -29.438 0.087 -3.192 1.00 96.19 240 ALA A CA 1
ATOM 1969 C C . ALA A 1 240 ? -29.184 -0.776 -1.953 1.00 96.19 240 ALA A C 1
ATOM 1971 O O . ALA A 1 240 ? -29.963 -1.686 -1.646 1.00 96.19 240 ALA A O 1
ATOM 1972 N N . VAL A 1 241 ? -28.099 -0.478 -1.240 1.00 95.69 241 VAL A N 1
ATOM 1973 C CA . VAL A 1 241 ? -27.678 -1.172 -0.018 1.00 95.69 241 VAL A CA 1
ATOM 1974 C C . VAL A 1 241 ? -27.143 -0.173 1.003 1.00 95.69 241 VAL A C 1
ATOM 1976 O O . VAL A 1 241 ? -26.491 0.810 0.659 1.00 95.69 241 VAL A O 1
ATOM 1979 N N . TYR A 1 242 ? -27.428 -0.438 2.276 1.00 93.31 242 TYR A N 1
ATOM 1980 C CA . TYR A 1 242 ? -26.817 0.264 3.400 1.00 93.31 242 TYR A CA 1
ATOM 1981 C C . TYR A 1 242 ? -25.811 -0.650 4.097 1.00 93.31 242 TYR A C 1
ATOM 1983 O O . TYR A 1 242 ? -26.141 -1.776 4.482 1.00 93.31 242 TYR A O 1
ATOM 1991 N N . LEU A 1 243 ? -24.597 -0.147 4.271 1.00 88.94 243 LEU A N 1
ATOM 1992 C CA . LEU A 1 243 ? -23.458 -0.828 4.858 1.00 88.94 243 LEU A CA 1
ATOM 1993 C C . LEU A 1 243 ? -23.031 -0.039 6.107 1.00 88.94 243 LEU A C 1
ATOM 1995 O O . LEU A 1 243 ? -22.366 0.986 5.974 1.00 88.94 243 LEU A O 1
ATOM 1999 N N . PRO A 1 244 ? -23.430 -0.454 7.321 1.00 81.06 244 PRO A N 1
ATOM 2000 C CA . PRO A 1 244 ? -22.942 0.191 8.533 1.00 81.06 244 PRO A CA 1
ATOM 2001 C C . PRO A 1 244 ? -21.456 -0.124 8.738 1.00 81.06 244 PRO A C 1
ATOM 2003 O O . PRO A 1 244 ? -21.028 -1.271 8.546 1.00 81.06 244 PRO A O 1
ATOM 2006 N N . GLY A 1 245 ? -20.693 0.882 9.161 1.00 74.75 245 GLY A N 1
ATOM 2007 C CA . GLY A 1 245 ? -19.318 0.714 9.617 1.00 74.75 245 GLY A CA 1
ATOM 2008 C C . GLY A 1 245 ? -19.242 -0.191 10.860 1.00 74.75 245 GLY A C 1
ATOM 2009 O O . GLY A 1 245 ? -20.258 -0.470 11.503 1.00 74.75 245 GLY A O 1
ATOM 2010 N N . PRO A 1 246 ? -18.051 -0.696 11.222 1.00 70.69 246 PRO A N 1
ATOM 2011 C CA . PRO A 1 246 ? -16.756 -0.411 10.609 1.00 70.69 246 PRO A CA 1
ATOM 2012 C C . PRO A 1 246 ? -16.360 -1.380 9.483 1.00 70.69 246 PRO A C 1
ATOM 2014 O O . PRO A 1 246 ? -15.295 -1.226 8.909 1.00 70.69 246 PRO A O 1
ATOM 2017 N N . SER A 1 247 ? -17.150 -2.406 9.146 1.00 76.56 247 SER A N 1
ATOM 2018 C CA . SER A 1 247 ? -16.769 -3.354 8.075 1.00 76.56 247 SER A CA 1
ATOM 2019 C C . SER A 1 247 ? -17.199 -2.866 6.686 1.00 76.56 247 SER A C 1
ATOM 2021 O O . SER A 1 247 ? -17.946 -3.539 5.971 1.00 76.56 247 SER A O 1
ATOM 2023 N N . THR A 1 248 ? -16.754 -1.672 6.331 1.00 82.19 248 THR A N 1
ATOM 2024 C CA . THR A 1 248 ? -16.934 -1.042 5.020 1.00 82.19 248 THR A CA 1
ATOM 2025 C C . THR A 1 248 ? -15.566 -0.672 4.464 1.00 82.19 248 THR A C 1
ATOM 2027 O O . THR A 1 248 ? -14.589 -0.669 5.210 1.00 82.19 248 THR A O 1
ATOM 2030 N N . PHE A 1 249 ? -15.485 -0.351 3.169 1.00 83.00 249 PHE A N 1
ATOM 2031 C CA . PHE A 1 249 ? -14.221 0.061 2.548 1.00 83.00 249 PHE A CA 1
ATOM 2032 C C . PHE A 1 249 ? -13.580 1.243 3.285 1.00 83.00 249 PHE A C 1
ATOM 2034 O O . PHE A 1 249 ? -12.407 1.190 3.623 1.00 83.00 249 PHE A O 1
ATOM 2041 N N . THR A 1 250 ? -14.363 2.277 3.601 1.00 78.75 250 THR A N 1
ATOM 2042 C CA . THR A 1 250 ? -13.865 3.450 4.330 1.00 78.75 250 THR A CA 1
ATOM 2043 C C . THR A 1 250 ? -13.779 3.245 5.836 1.00 78.75 250 THR A C 1
ATOM 2045 O O . THR A 1 250 ? -13.211 4.090 6.505 1.00 78.75 250 THR A O 1
ATOM 2048 N N . GLY A 1 251 ? -14.387 2.200 6.401 1.00 76.69 251 GLY A N 1
ATOM 2049 C CA . GLY A 1 251 ? -14.615 2.074 7.845 1.00 76.69 251 GLY A CA 1
ATOM 2050 C C . GLY A 1 251 ? -15.781 2.911 8.388 1.00 76.69 251 GLY A C 1
ATOM 2051 O O . GLY A 1 251 ? -16.132 2.789 9.561 1.00 76.69 251 GLY A O 1
ATOM 2052 N N . GLU A 1 252 ? -16.435 3.707 7.542 1.00 79.88 252 GLU A N 1
ATOM 2053 C CA . GLU A 1 252 ? -17.587 4.538 7.895 1.00 79.88 252 GLU A CA 1
ATOM 2054 C C . GLU A 1 252 ? -18.896 3.935 7.367 1.00 79.88 252 GLU A C 1
ATOM 2056 O O . GLU A 1 252 ? -18.911 3.122 6.437 1.00 79.88 252 GLU A O 1
ATOM 2061 N N . ASP A 1 253 ? -20.028 4.375 7.915 1.00 85.31 253 ASP A N 1
ATOM 2062 C CA . ASP A 1 253 ? -21.338 4.061 7.347 1.00 85.31 253 ASP A CA 1
ATOM 2063 C C . ASP A 1 253 ? -21.411 4.507 5.885 1.00 85.31 253 ASP A C 1
ATOM 2065 O O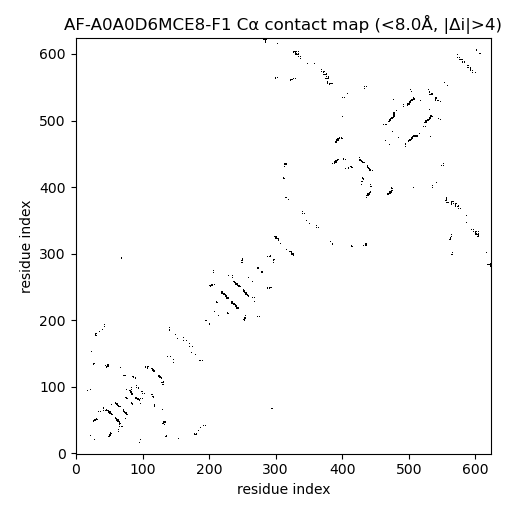 . ASP A 1 253 ? -21.178 5.674 5.568 1.00 85.31 253 ASP A O 1
ATOM 2069 N N . THR A 1 254 ? -21.772 3.576 5.007 1.00 90.81 254 THR A N 1
ATOM 2070 C CA . THR A 1 254 ? -21.793 3.754 3.556 1.00 90.81 254 THR A CA 1
ATOM 2071 C C . THR A 1 254 ? -23.157 3.353 2.999 1.00 90.81 254 THR A C 1
ATOM 2073 O O . THR A 1 254 ? -23.793 2.405 3.463 1.00 90.81 254 THR A O 1
ATOM 2076 N N . ALA A 1 255 ? -23.635 4.081 1.995 1.00 93.12 255 ALA A N 1
ATOM 2077 C CA . ALA A 1 255 ? -24.822 3.724 1.228 1.00 93.12 255 ALA A CA 1
ATOM 2078 C C . ALA A 1 255 ? -24.458 3.712 -0.255 1.00 93.12 255 ALA A C 1
ATOM 2080 O O . ALA A 1 255 ? -23.949 4.707 -0.766 1.00 93.12 255 ALA A O 1
ATOM 2081 N N . GLU A 1 256 ? -24.733 2.604 -0.935 1.00 94.94 256 GLU A N 1
ATOM 2082 C CA . GLU A 1 256 ? -24.441 2.437 -2.359 1.00 94.94 256 GLU A CA 1
ATOM 2083 C C . GLU A 1 256 ? -25.745 2.340 -3.148 1.00 94.94 256 GLU A C 1
ATOM 2085 O O . GLU A 1 256 ? -26.683 1.644 -2.743 1.00 94.94 256 GLU A O 1
ATOM 2090 N N . MET A 1 257 ? -25.806 3.051 -4.274 1.00 94.62 257 MET A N 1
ATOM 2091 C CA . MET A 1 257 ? -26.950 3.088 -5.184 1.00 94.62 257 MET A CA 1
ATOM 2092 C C . MET A 1 257 ? -26.476 2.735 -6.594 1.00 94.62 257 MET A C 1
ATOM 2094 O O . MET A 1 257 ? -25.609 3.403 -7.150 1.00 94.62 257 MET A O 1
ATOM 2098 N N . TYR A 1 258 ? -27.066 1.692 -7.166 1.00 95.62 258 TYR A N 1
ATOM 2099 C CA . TYR A 1 258 ? -26.717 1.125 -8.464 1.00 95.62 258 TYR A CA 1
ATOM 2100 C C . TYR A 1 258 ? -27.753 1.585 -9.491 1.00 95.62 258 TYR A C 1
ATOM 2102 O O . TYR A 1 258 ? -28.743 0.892 -9.743 1.00 95.62 258 TYR A O 1
ATOM 2110 N N . VAL A 1 259 ? -27.558 2.803 -9.996 1.00 94.75 259 VAL A N 1
ATOM 2111 C CA . VAL A 1 259 ? -28.462 3.485 -10.937 1.00 94.75 259 VAL A CA 1
ATOM 2112 C C . VAL A 1 259 ? -28.140 3.154 -12.394 1.00 94.75 259 VAL A C 1
ATOM 2114 O O . VAL A 1 259 ? -27.049 2.677 -12.708 1.00 94.75 259 VAL A O 1
ATOM 2117 N N . HIS A 1 260 ? -29.077 3.424 -13.300 1.00 94.50 260 HIS A N 1
ATOM 2118 C CA . HIS A 1 260 ? -28.842 3.264 -14.734 1.00 94.50 260 HIS A CA 1
ATOM 2119 C C . HIS A 1 260 ? -27.756 4.234 -15.230 1.00 94.50 260 HIS A C 1
ATOM 2121 O O . HIS A 1 260 ? -27.797 5.430 -14.949 1.00 94.50 260 HIS A O 1
ATOM 2127 N N . GLY A 1 261 ? -26.802 3.727 -16.019 1.00 89.19 261 GLY A N 1
ATOM 2128 C CA . GLY A 1 261 ? -25.564 4.426 -16.405 1.00 89.19 261 GLY A CA 1
ATOM 2129 C C . GLY A 1 261 ? -25.700 5.577 -17.411 1.00 89.19 261 GLY A C 1
ATOM 2130 O O . GLY A 1 261 ? -24.729 5.908 -18.086 1.00 89.19 261 GLY A O 1
ATOM 2131 N N . SER A 1 262 ? -26.884 6.178 -17.558 1.00 91.94 262 SER A N 1
ATOM 2132 C CA . SER A 1 262 ? -27.039 7.364 -18.404 1.00 91.94 262 SER A CA 1
ATOM 2133 C C . SER A 1 262 ? -26.511 8.606 -17.685 1.00 91.94 262 SER A C 1
ATOM 2135 O O . SER A 1 262 ? -26.716 8.777 -16.482 1.00 91.94 262 SER A O 1
ATOM 2137 N N . ARG A 1 263 ? -25.870 9.512 -18.432 1.00 90.31 263 ARG A N 1
ATOM 2138 C CA . ARG A 1 263 ? -25.329 10.758 -17.872 1.00 90.31 263 ARG A CA 1
ATOM 2139 C C . ARG A 1 263 ? -26.405 11.611 -17.193 1.00 90.31 263 ARG A C 1
ATOM 2141 O O . ARG A 1 263 ? -26.175 12.114 -16.104 1.00 90.31 263 ARG A O 1
ATOM 2148 N N . ALA A 1 264 ? -27.603 11.667 -17.775 1.00 91.69 264 ALA A N 1
ATOM 2149 C CA . ALA A 1 264 ? -28.742 12.377 -17.196 1.00 91.69 264 ALA A CA 1
ATOM 2150 C C . ALA A 1 264 ? -29.142 11.839 -15.807 1.00 91.69 264 ALA A C 1
ATOM 2152 O O . ALA A 1 264 ? -29.426 12.623 -14.906 1.00 91.69 264 ALA A O 1
ATOM 2153 N N . VAL A 1 265 ? -29.130 10.513 -15.612 1.00 92.94 265 VAL A N 1
ATOM 2154 C CA . VAL A 1 265 ? -29.438 9.890 -14.310 1.00 92.94 265 VAL A CA 1
ATOM 2155 C C . VAL A 1 265 ? -28.335 10.176 -13.289 1.00 92.94 265 VAL A C 1
ATOM 2157 O O . VAL A 1 265 ? -28.638 10.506 -12.142 1.00 92.94 265 VAL A O 1
ATOM 2160 N N . ALA A 1 266 ? -27.065 10.090 -13.696 1.00 90.88 266 ALA A N 1
ATOM 2161 C CA . ALA A 1 266 ? -25.929 10.389 -12.825 1.00 90.88 266 ALA A CA 1
ATOM 2162 C C . ALA A 1 266 ? -25.914 11.861 -12.373 1.00 90.88 266 ALA A C 1
ATOM 2164 O O . ALA A 1 266 ? -25.775 12.127 -11.178 1.00 90.88 266 ALA A O 1
ATOM 2165 N N . ASP A 1 267 ? -26.126 12.799 -13.301 1.00 90.81 267 ASP A N 1
ATOM 2166 C CA . ASP A 1 267 ? -26.157 14.239 -13.021 1.00 90.81 267 ASP A CA 1
ATOM 2167 C C . ASP A 1 267 ? -27.333 14.592 -12.092 1.00 90.81 267 ASP A C 1
ATOM 2169 O O . ASP A 1 267 ? -27.143 15.268 -11.078 1.00 90.81 267 ASP A O 1
ATOM 2173 N N . ALA A 1 268 ? -28.530 14.049 -12.355 1.00 92.19 268 ALA A N 1
ATOM 2174 C CA . ALA A 1 268 ? -29.701 14.254 -11.501 1.00 92.19 268 ALA A CA 1
ATOM 2175 C C . ALA A 1 268 ? -29.502 13.692 -10.081 1.00 92.19 268 ALA A C 1
ATOM 2177 O O . ALA A 1 268 ? -29.945 14.292 -9.095 1.00 92.19 268 ALA A O 1
ATOM 2178 N N . LEU A 1 269 ? -28.839 12.535 -9.949 1.00 93.12 269 LEU A N 1
ATOM 2179 C CA . LEU A 1 269 ? -28.525 11.953 -8.644 1.00 93.12 269 LEU A CA 1
ATOM 2180 C C . LEU A 1 269 ? -27.509 12.815 -7.886 1.00 93.12 269 LEU A C 1
ATOM 2182 O O . LEU A 1 269 ? -27.695 13.063 -6.694 1.00 93.12 269 LEU A O 1
ATOM 2186 N N . ALA A 1 270 ? -26.463 13.287 -8.567 1.00 91.25 270 ALA A N 1
ATOM 2187 C CA . ALA A 1 270 ? -25.449 14.158 -7.983 1.00 91.25 270 ALA A CA 1
ATOM 2188 C C . ALA A 1 270 ? -26.058 15.477 -7.482 1.00 91.25 270 ALA A C 1
ATOM 2190 O O . ALA A 1 270 ? -25.815 15.864 -6.338 1.00 91.25 270 ALA A O 1
ATOM 2191 N N . GLU A 1 271 ? -26.917 16.116 -8.281 1.00 91.25 271 GLU A N 1
ATOM 2192 C CA . GLU A 1 271 ? -27.647 17.326 -7.885 1.00 91.25 271 GLU A CA 1
ATOM 2193 C C . GLU A 1 271 ? -28.547 17.065 -6.669 1.00 91.25 271 GLU A C 1
ATOM 2195 O O . GLU A 1 271 ? -28.552 17.829 -5.697 1.00 91.25 271 GLU A O 1
ATOM 2200 N N . ARG A 1 272 ? -29.266 15.933 -6.662 1.00 92.62 272 ARG A N 1
ATOM 2201 C CA . ARG A 1 272 ? -30.120 15.558 -5.530 1.00 92.62 272 ARG A CA 1
ATOM 2202 C C . ARG A 1 272 ? -29.324 15.355 -4.241 1.00 92.62 272 ARG A C 1
ATOM 2204 O O . ARG A 1 272 ? -29.826 15.729 -3.176 1.00 92.62 272 ARG A O 1
ATOM 2211 N N . LEU A 1 273 ? -28.134 14.756 -4.328 1.00 92.06 273 LEU A N 1
ATOM 2212 C CA . LEU A 1 273 ? -27.232 14.525 -3.196 1.00 92.06 273 LEU A CA 1
ATOM 2213 C C . LEU A 1 273 ? -26.593 15.825 -2.690 1.00 92.06 273 LEU A C 1
ATOM 2215 O O . LEU A 1 273 ? -26.503 16.015 -1.479 1.00 92.06 273 LEU A O 1
ATOM 2219 N N . ALA A 1 274 ? -26.222 16.739 -3.588 1.00 89.56 274 ALA A N 1
ATOM 2220 C CA . ALA A 1 274 ? -25.663 18.045 -3.235 1.00 89.56 274 ALA A CA 1
ATOM 2221 C C . ALA A 1 274 ? -26.647 18.930 -2.447 1.00 89.56 274 ALA A C 1
ATOM 2223 O O . ALA A 1 274 ? -26.232 19.799 -1.686 1.00 89.56 274 ALA A O 1
ATOM 2224 N N . GLY A 1 275 ? -27.956 18.694 -2.589 1.00 88.06 275 GLY A N 1
ATOM 2225 C CA . GLY A 1 275 ? -28.992 19.419 -1.851 1.00 88.06 275 GLY A CA 1
ATOM 2226 C C . GLY A 1 275 ? -29.127 19.059 -0.364 1.00 88.06 275 GLY A C 1
ATOM 2227 O O . GLY A 1 275 ? -29.953 19.667 0.316 1.00 88.06 275 GLY A O 1
ATOM 2228 N N . PHE A 1 276 ? -28.385 18.072 0.147 1.00 87.62 276 PHE A N 1
ATOM 2229 C CA . PHE A 1 276 ? -28.440 17.670 1.554 1.00 87.62 276 PHE A CA 1
ATOM 2230 C C . PHE A 1 276 ? -27.384 18.382 2.402 1.00 87.62 276 PHE A C 1
ATOM 2232 O O . PHE A 1 276 ? -26.197 18.384 2.086 1.00 87.62 276 PHE A O 1
ATOM 2239 N N . GLU A 1 277 ? -27.797 18.899 3.558 1.00 82.25 277 GLU A N 1
ATOM 2240 C CA . GLU A 1 277 ? -26.873 19.497 4.520 1.00 82.25 277 GLU A CA 1
ATOM 2241 C C . GLU A 1 277 ? -25.901 18.450 5.095 1.00 82.25 277 GLU A C 1
ATOM 2243 O O . GLU A 1 277 ? -26.313 17.389 5.594 1.00 82.25 277 GLU A O 1
ATOM 2248 N N . GLY A 1 278 ? -24.605 18.768 5.046 1.00 78.06 278 GLY A N 1
ATOM 2249 C CA . GLY A 1 278 ? -23.525 17.877 5.477 1.00 78.06 278 GLY A CA 1
ATOM 2250 C C . GLY A 1 278 ? -23.141 16.812 4.445 1.00 78.06 278 GLY A C 1
ATOM 2251 O O . GLY A 1 278 ? -22.387 15.899 4.775 1.00 78.06 278 GLY A O 1
ATOM 2252 N N . VAL A 1 279 ? -23.645 16.909 3.211 1.00 86.62 279 VAL A N 1
ATOM 2253 C CA . VAL A 1 279 ? -23.202 16.099 2.071 1.00 86.62 279 VAL A CA 1
ATOM 2254 C C . VAL A 1 279 ? -22.392 16.985 1.135 1.00 86.62 279 VAL A C 1
ATOM 2256 O O . VAL A 1 279 ? -22.818 18.080 0.778 1.00 86.62 279 VAL A O 1
ATOM 2259 N N . ARG A 1 280 ? -21.216 16.512 0.724 1.00 87.44 280 ARG A N 1
ATOM 2260 C CA . ARG A 1 280 ? -20.402 17.173 -0.299 1.00 87.44 280 ARG A CA 1
ATOM 2261 C C . ARG A 1 280 ? -19.905 16.171 -1.321 1.00 87.44 280 ARG A C 1
ATOM 2263 O O . ARG A 1 280 ? -19.822 14.976 -1.038 1.00 87.44 280 ARG A O 1
ATOM 2270 N N . GLN A 1 281 ? -19.519 16.680 -2.483 1.00 85.88 281 GLN A N 1
ATOM 2271 C CA . GLN A 1 281 ? -18.808 15.880 -3.464 1.00 85.88 281 GLN A CA 1
ATOM 2272 C C . GLN A 1 281 ? -17.468 15.412 -2.881 1.00 85.88 281 GLN A C 1
ATOM 2274 O O . GLN A 1 281 ? -16.758 16.181 -2.221 1.00 85.88 281 GLN A O 1
ATOM 2279 N N . ALA A 1 282 ? -17.151 14.139 -3.105 1.00 86.25 282 ALA A N 1
ATOM 2280 C CA . ALA A 1 282 ? -15.871 13.573 -2.717 1.00 86.25 282 ALA A CA 1
ATOM 2281 C C . ALA A 1 282 ? -14.748 14.142 -3.594 1.00 86.25 282 ALA A C 1
ATOM 2283 O O . ALA A 1 282 ? -14.924 14.330 -4.801 1.00 86.25 282 ALA A O 1
ATOM 2284 N N . THR A 1 283 ? -13.588 14.395 -2.997 1.00 81.00 283 THR A N 1
ATOM 2285 C CA . THR A 1 283 ? -12.370 14.729 -3.734 1.00 81.00 283 THR A CA 1
ATOM 2286 C C . THR A 1 283 ? -11.747 13.465 -4.336 1.00 81.00 283 THR A C 1
ATOM 2288 O O . THR A 1 283 ? -12.171 12.339 -4.067 1.00 81.00 283 THR A O 1
ATOM 2291 N N . ARG A 1 284 ? -10.733 13.637 -5.189 1.00 79.44 284 ARG A N 1
ATOM 2292 C CA . ARG A 1 284 ? -9.955 12.518 -5.742 1.00 79.44 284 ARG A CA 1
ATOM 2293 C C . ARG A 1 284 ? -9.320 11.701 -4.611 1.00 79.44 284 ARG A C 1
ATOM 2295 O O . ARG A 1 284 ? -8.754 12.298 -3.698 1.00 79.44 284 ARG A O 1
ATOM 2302 N N . GLY A 1 285 ? -9.459 10.375 -4.665 1.00 76.56 285 GLY A N 1
ATOM 2303 C CA . GLY A 1 285 ? -8.872 9.452 -3.685 1.00 76.56 285 GLY A CA 1
ATOM 2304 C C . GLY A 1 285 ? -9.434 9.543 -2.264 1.00 76.56 285 GLY A C 1
ATOM 2305 O O . GLY A 1 285 ? -8.850 8.973 -1.346 1.00 76.56 285 GLY A O 1
ATOM 2306 N N . GLU A 1 286 ? -10.526 10.278 -2.039 1.00 81.12 286 GLU A N 1
ATOM 2307 C CA . GLU A 1 286 ? -11.015 10.540 -0.688 1.00 81.12 286 GLU A CA 1
ATOM 2308 C C . GLU A 1 286 ? -11.549 9.293 0.025 1.00 81.12 286 GLU A C 1
ATOM 2310 O O . GLU A 1 286 ? -11.392 9.182 1.241 1.00 81.12 286 GLU A O 1
ATOM 2315 N N . PHE A 1 287 ? -12.170 8.348 -0.690 1.00 83.31 287 PHE A N 1
ATOM 2316 C CA . PHE A 1 287 ? -12.670 7.135 -0.037 1.00 83.31 287 PHE A CA 1
ATOM 2317 C C . PHE A 1 287 ? -11.495 6.274 0.443 1.00 83.31 287 PHE A C 1
ATOM 2319 O O . PHE A 1 287 ? -11.515 5.793 1.574 1.00 83.31 287 PHE A O 1
ATOM 2326 N N . THR A 1 288 ? -10.436 6.155 -0.358 1.00 75.50 288 THR A N 1
ATOM 2327 C CA . THR A 1 288 ? -9.200 5.453 0.014 1.00 75.50 288 THR A CA 1
ATOM 2328 C C . THR A 1 288 ? -8.465 6.203 1.129 1.00 75.50 288 THR A C 1
ATOM 2330 O O . THR A 1 288 ? -8.006 5.574 2.077 1.00 75.50 288 THR A O 1
ATOM 2333 N N . LYS A 1 289 ? -8.443 7.546 1.104 1.00 69.31 289 LYS A N 1
ATOM 2334 C CA . LYS A 1 289 ? -7.913 8.369 2.208 1.00 69.31 289 LYS A CA 1
ATOM 2335 C C . LYS A 1 289 ? -8.631 8.062 3.521 1.00 69.31 289 LYS A C 1
ATOM 2337 O O . LYS A 1 289 ? -7.989 7.810 4.534 1.00 69.31 289 LYS A O 1
ATOM 2342 N N . ARG A 1 290 ? -9.966 8.030 3.506 1.00 72.12 290 ARG A N 1
ATOM 2343 C CA . ARG A 1 290 ? -10.779 7.665 4.679 1.00 72.12 290 ARG A CA 1
ATOM 2344 C C . ARG A 1 290 ? -10.511 6.230 5.137 1.00 72.12 290 ARG A C 1
ATOM 2346 O O . ARG A 1 290 ? -10.400 6.007 6.335 1.00 72.12 290 ARG A O 1
ATOM 2353 N N . ALA A 1 291 ? -10.368 5.283 4.207 1.00 72.12 291 ALA A N 1
ATOM 2354 C CA . ALA A 1 291 ? -10.008 3.898 4.513 1.00 72.12 291 ALA A CA 1
ATOM 2355 C C . ALA A 1 291 ? -8.660 3.806 5.250 1.00 72.12 291 ALA A C 1
ATOM 2357 O O . ALA A 1 291 ? -8.577 3.136 6.278 1.00 72.12 291 ALA A O 1
ATOM 2358 N N . PHE A 1 292 ? -7.646 4.535 4.774 1.00 65.62 292 PHE A N 1
ATOM 2359 C CA . PHE A 1 292 ? -6.325 4.620 5.400 1.00 65.62 292 PHE A CA 1
ATOM 2360 C C . PHE A 1 292 ? -6.398 5.182 6.830 1.00 65.62 292 PHE A C 1
ATOM 2362 O O . PHE A 1 292 ? -5.961 4.530 7.773 1.00 65.62 292 PHE A O 1
ATOM 2369 N N . PHE A 1 293 ? -7.035 6.344 7.028 1.00 63.53 293 PHE A N 1
ATOM 2370 C CA . PHE A 1 293 ? -7.154 6.955 8.364 1.00 63.53 293 PHE A CA 1
ATOM 2371 C C . PHE A 1 293 ? -8.013 6.150 9.346 1.00 63.53 293 PHE A C 1
ATOM 2373 O O . PHE A 1 293 ? -7.847 6.285 10.554 1.00 63.53 293 PHE A O 1
ATOM 2380 N N . ASN A 1 294 ? -8.913 5.304 8.843 1.00 62.19 294 ASN A N 1
ATOM 2381 C CA . ASN A 1 294 ? -9.711 4.393 9.659 1.00 62.19 294 ASN A CA 1
ATOM 2382 C C . ASN A 1 294 ? -9.068 3.003 9.807 1.00 62.19 294 ASN A C 1
ATOM 2384 O O . ASN A 1 294 ? -9.769 2.064 10.174 1.00 62.19 294 ASN A O 1
ATOM 2388 N N . GLY A 1 295 ? -7.778 2.844 9.483 1.00 64.88 295 GLY A N 1
ATOM 2389 C CA . GLY A 1 295 ? -7.034 1.595 9.685 1.00 64.88 295 GLY A CA 1
ATOM 2390 C C . GLY A 1 295 ? -7.484 0.425 8.802 1.00 64.88 295 GLY A C 1
ATOM 2391 O O . GLY A 1 295 ? -7.134 -0.720 9.075 1.00 64.88 295 GLY A O 1
ATOM 2392 N N . LYS A 1 296 ? -8.263 0.682 7.741 1.00 67.81 296 LYS A N 1
ATOM 2393 C CA . LYS A 1 296 ? -8.709 -0.349 6.782 1.00 67.81 296 LYS A CA 1
ATOM 2394 C C . LYS A 1 296 ? -7.663 -0.715 5.752 1.00 67.81 296 LYS A C 1
ATOM 2396 O O . LYS A 1 296 ? -7.852 -1.707 5.053 1.00 67.81 296 LYS A O 1
ATOM 2401 N N . MET A 1 297 ? -6.649 0.127 5.614 1.00 68.38 297 MET A N 1
ATOM 2402 C CA . MET A 1 297 ? -5.633 0.001 4.593 1.00 68.38 297 MET A CA 1
ATOM 2403 C C . MET A 1 297 ? -4.325 0.598 5.101 1.00 68.38 297 MET A C 1
ATOM 2405 O O . MET A 1 297 ? -4.337 1.717 5.615 1.00 68.38 297 MET A O 1
ATOM 2409 N N . ASP A 1 298 ? -3.214 -0.114 4.940 1.00 73.31 298 ASP A N 1
ATOM 2410 C CA . ASP A 1 298 ? -1.880 0.434 5.176 1.00 73.31 298 ASP A CA 1
ATOM 2411 C C . ASP A 1 298 ? -1.306 1.122 3.922 1.00 73.31 298 ASP A C 1
ATOM 2413 O O . ASP A 1 298 ? -1.892 1.112 2.836 1.00 73.31 298 ASP A O 1
ATOM 2417 N N . PHE A 1 299 ? -0.170 1.803 4.078 1.00 74.31 299 PHE A N 1
ATOM 2418 C CA . PHE A 1 299 ? 0.437 2.591 3.002 1.00 74.31 299 PHE A CA 1
ATOM 2419 C C . PHE A 1 299 ? 0.778 1.744 1.762 1.00 74.31 299 PHE A C 1
ATOM 2421 O O . PHE A 1 299 ? 0.567 2.183 0.627 1.00 74.31 299 PHE A O 1
ATOM 2428 N N . HIS A 1 300 ? 1.249 0.512 1.972 1.00 79.75 300 HIS A N 1
ATOM 2429 C CA . HIS A 1 300 ? 1.587 -0.419 0.894 1.00 79.75 300 HIS A CA 1
ATOM 2430 C C . HIS A 1 300 ? 0.339 -0.904 0.170 1.00 79.75 300 HIS A C 1
ATOM 2432 O O . HIS A 1 300 ? 0.328 -0.983 -1.058 1.00 79.75 300 HIS A O 1
ATOM 2438 N N . GLU A 1 301 ? -0.744 -1.156 0.904 1.00 79.12 301 GLU A N 1
ATOM 2439 C CA . GLU A 1 301 ? -2.033 -1.512 0.318 1.00 79.12 301 GLU A CA 1
ATOM 2440 C C . GLU A 1 301 ? -2.624 -0.373 -0.533 1.00 79.12 301 GLU A C 1
ATOM 2442 O O . GLU A 1 301 ? -3.153 -0.640 -1.616 1.00 79.12 301 GLU A O 1
ATOM 2447 N N . VAL A 1 302 ? -2.470 0.895 -0.120 1.00 76.88 302 VAL A N 1
ATOM 2448 C CA . VAL A 1 302 ? -2.869 2.060 -0.938 1.00 76.88 302 VAL A CA 1
ATOM 2449 C C . VAL A 1 302 ? -2.053 2.117 -2.234 1.00 76.88 302 VAL A C 1
ATOM 2451 O O . VAL A 1 302 ? -2.624 2.250 -3.322 1.00 76.88 302 VAL A O 1
ATOM 2454 N N . HIS A 1 303 ? -0.725 1.996 -2.143 1.00 78.06 303 HIS A N 1
ATOM 2455 C CA . HIS A 1 303 ? 0.164 1.997 -3.310 1.00 78.06 303 HIS A CA 1
ATOM 2456 C C . HIS A 1 303 ? -0.132 0.839 -4.269 1.00 78.06 303 HIS A C 1
ATOM 2458 O O . HIS A 1 303 ? -0.273 1.048 -5.478 1.00 78.06 303 HIS A O 1
ATOM 2464 N N . GLY A 1 304 ? -0.293 -0.367 -3.727 1.00 84.06 304 GLY A N 1
ATOM 2465 C CA . GLY A 1 304 ? -0.659 -1.548 -4.492 1.00 84.06 304 GLY A CA 1
ATOM 2466 C C . GLY A 1 304 ? -2.025 -1.392 -5.159 1.00 84.06 304 GLY A C 1
ATOM 2467 O O . GLY A 1 304 ? -2.170 -1.724 -6.332 1.00 84.06 304 GLY A O 1
ATOM 2468 N N . LEU A 1 305 ? -3.025 -0.811 -4.481 1.00 83.62 305 LEU A N 1
ATOM 2469 C CA . LEU A 1 305 ? -4.345 -0.558 -5.073 1.00 83.62 305 LEU A CA 1
ATOM 2470 C C . LEU A 1 305 ? -4.271 0.442 -6.227 1.00 83.62 305 LEU A C 1
ATOM 2472 O O . LEU A 1 305 ? -4.912 0.230 -7.259 1.00 83.62 305 LEU A O 1
ATOM 2476 N N . ARG A 1 306 ? -3.486 1.515 -6.078 1.00 83.25 306 ARG A N 1
ATOM 2477 C CA . ARG A 1 306 ? -3.237 2.474 -7.161 1.00 83.25 306 ARG A CA 1
ATOM 2478 C C . ARG A 1 306 ? -2.678 1.755 -8.385 1.00 83.25 306 ARG A C 1
ATOM 2480 O O . ARG A 1 306 ? -3.227 1.883 -9.477 1.00 83.25 306 ARG A O 1
ATOM 2487 N N . ASN A 1 307 ? -1.604 0.997 -8.192 1.00 85.12 307 ASN A N 1
ATOM 2488 C CA . ASN A 1 307 ? -0.921 0.297 -9.273 1.00 85.12 307 ASN A CA 1
ATOM 2489 C C . ASN A 1 307 ? -1.824 -0.771 -9.913 1.00 85.12 307 ASN A C 1
ATOM 2491 O O . ASN A 1 307 ? -1.832 -0.909 -11.136 1.00 85.12 307 ASN A O 1
ATOM 2495 N N . LEU A 1 308 ? -2.673 -1.434 -9.122 1.00 86.69 308 LEU A N 1
ATOM 2496 C CA . LEU A 1 308 ? -3.646 -2.410 -9.606 1.00 86.69 308 LEU A CA 1
ATOM 2497 C C . LEU A 1 308 ? -4.690 -1.774 -10.532 1.00 86.69 308 LEU A C 1
ATOM 2499 O O . LEU A 1 308 ? -5.025 -2.348 -11.564 1.00 86.69 308 LEU A O 1
ATOM 2503 N N . ILE A 1 309 ? -5.201 -0.589 -10.179 1.00 84.06 309 ILE A N 1
ATOM 2504 C CA . ILE A 1 309 ? -6.208 0.131 -10.978 1.00 84.06 309 ILE A CA 1
ATOM 2505 C C . ILE A 1 309 ? -5.654 0.524 -12.354 1.00 84.06 309 ILE A C 1
ATOM 2507 O O . ILE A 1 309 ? -6.396 0.500 -13.334 1.00 84.06 309 ILE A O 1
ATOM 2511 N N . TYR A 1 310 ? -4.371 0.883 -12.423 1.00 82.25 310 TYR A N 1
ATOM 2512 C CA . TYR A 1 310 ? -3.706 1.309 -13.658 1.00 82.25 310 TYR A CA 1
ATOM 2513 C C . TYR A 1 310 ? -2.942 0.187 -14.377 1.00 82.25 310 TYR A C 1
ATOM 2515 O O . TYR A 1 310 ? -2.290 0.455 -15.380 1.00 82.25 310 TYR A O 1
ATOM 2523 N N . SER A 1 311 ? -3.004 -1.052 -13.885 1.00 87.00 311 SER A N 1
ATOM 2524 C CA . SER A 1 311 ? -2.300 -2.182 -14.496 1.00 87.00 311 SER A CA 1
ATOM 2525 C C . SER A 1 311 ? -2.867 -2.511 -15.882 1.00 87.00 311 SER A C 1
ATOM 2527 O O . SER A 1 311 ? -4.062 -2.758 -16.032 1.00 87.00 311 SER A O 1
ATOM 2529 N N . GLU A 1 312 ? -1.991 -2.573 -16.882 1.00 85.00 312 GLU A N 1
ATOM 2530 C CA . GLU A 1 312 ? -2.289 -2.937 -18.275 1.00 85.00 312 GLU A CA 1
ATOM 2531 C C . GLU A 1 312 ? -1.913 -4.396 -18.573 1.00 85.00 312 GLU A C 1
ATOM 2533 O O . GLU A 1 312 ? -2.465 -5.015 -19.482 1.00 85.00 312 GLU A O 1
ATOM 2538 N N . THR A 1 313 ? -1.006 -4.981 -17.785 1.00 86.88 313 THR A N 1
ATOM 2539 C CA . THR A 1 313 ? -0.518 -6.354 -17.971 1.00 86.88 313 THR A CA 1
ATOM 2540 C C . THR A 1 313 ? -0.794 -7.248 -16.759 1.00 86.88 313 THR A C 1
ATOM 2542 O O . THR A 1 313 ? -0.982 -6.789 -15.629 1.00 86.88 313 THR A O 1
ATOM 2545 N N . GLN A 1 314 ? -0.777 -8.571 -16.969 1.00 87.12 314 GLN A N 1
ATOM 2546 C CA . GLN A 1 314 ? -0.924 -9.536 -15.868 1.00 87.12 314 GLN A CA 1
ATOM 2547 C C . GLN A 1 314 ? 0.222 -9.459 -14.855 1.00 87.12 314 GLN A C 1
ATOM 2549 O O . GLN A 1 314 ? -0.011 -9.665 -13.665 1.00 87.12 314 GLN A O 1
ATOM 2554 N N . ARG A 1 315 ? 1.436 -9.123 -15.303 1.00 87.94 315 ARG A N 1
ATOM 2555 C CA . ARG A 1 315 ? 2.596 -8.987 -14.419 1.00 87.94 315 ARG A CA 1
ATOM 2556 C C . ARG A 1 315 ? 2.483 -7.758 -13.522 1.00 87.94 315 ARG A C 1
ATOM 2558 O O . ARG A 1 315 ? 2.719 -7.877 -12.327 1.00 87.94 315 ARG A O 1
ATOM 2565 N N . GLN A 1 316 ? 2.023 -6.620 -14.055 1.00 89.12 316 GLN A N 1
ATOM 2566 C CA . GLN A 1 316 ? 1.688 -5.449 -13.238 1.00 89.12 316 GLN A CA 1
ATOM 2567 C C . GLN A 1 316 ? 0.618 -5.789 -12.197 1.00 89.12 316 GLN A C 1
ATOM 2569 O O . GLN A 1 316 ? 0.797 -5.493 -11.018 1.00 89.12 316 GLN A O 1
ATOM 2574 N N . ARG A 1 317 ? -0.443 -6.499 -12.608 1.00 90.06 317 ARG A N 1
ATOM 2575 C CA . ARG A 1 317 ? -1.506 -6.944 -11.697 1.00 90.06 317 ARG A CA 1
ATOM 2576 C C . ARG A 1 317 ? -0.959 -7.795 -10.548 1.00 90.06 317 ARG A C 1
ATOM 2578 O O . ARG A 1 317 ? -1.329 -7.569 -9.399 1.00 90.06 317 ARG A O 1
ATOM 2585 N N . GLN A 1 318 ? -0.107 -8.776 -10.854 1.00 88.75 318 GLN A N 1
ATOM 2586 C CA . GLN A 1 318 ? 0.490 -9.658 -9.850 1.00 88.75 318 GLN A CA 1
ATOM 2587 C C . GLN A 1 318 ? 1.411 -8.880 -8.901 1.00 88.75 318 GLN A C 1
ATOM 2589 O O . GLN A 1 318 ? 1.248 -8.977 -7.687 1.00 88.75 318 GLN A O 1
ATOM 2594 N N . MET A 1 319 ? 2.285 -8.029 -9.447 1.00 87.56 319 MET A N 1
ATOM 2595 C CA . MET A 1 319 ? 3.204 -7.203 -8.661 1.00 87.56 319 MET A CA 1
ATOM 2596 C C . MET A 1 319 ? 2.460 -6.234 -7.729 1.00 87.56 319 MET A C 1
ATOM 2598 O O . MET A 1 319 ? 2.883 -6.012 -6.600 1.00 87.56 319 MET A O 1
ATOM 2602 N N . SER A 1 320 ? 1.301 -5.711 -8.143 1.00 89.31 320 SER A N 1
ATOM 2603 C CA . SER A 1 320 ? 0.459 -4.886 -7.268 1.00 89.31 320 SER A CA 1
ATOM 2604 C C . SER A 1 320 ? -0.065 -5.644 -6.049 1.00 89.31 320 SER A C 1
ATOM 2606 O O . SER A 1 320 ? -0.106 -5.072 -4.964 1.00 89.31 320 SER A O 1
ATOM 2608 N N . TYR A 1 321 ? -0.440 -6.921 -6.190 1.00 88.50 321 TYR A N 1
ATOM 2609 C CA . TYR A 1 321 ? -0.839 -7.744 -5.041 1.00 88.50 321 TYR A CA 1
ATOM 2610 C C . TYR A 1 321 ? 0.334 -8.046 -4.110 1.00 88.50 321 TYR A C 1
ATOM 2612 O O . TYR A 1 321 ? 0.179 -8.012 -2.890 1.00 88.50 321 TYR A O 1
ATOM 2620 N N . ASP A 1 322 ? 1.501 -8.320 -4.682 1.00 87.50 322 ASP A N 1
ATOM 2621 C CA . ASP A 1 322 ? 2.735 -8.542 -3.932 1.00 87.50 322 ASP A CA 1
ATOM 2622 C C . ASP A 1 322 ? 3.142 -7.282 -3.154 1.00 87.50 322 ASP A C 1
ATOM 2624 O O . ASP A 1 322 ? 3.573 -7.367 -2.003 1.00 87.50 322 ASP A O 1
ATOM 2628 N N . GLN A 1 323 ? 2.909 -6.106 -3.741 1.00 86.69 323 GLN A N 1
ATOM 2629 C CA . GLN A 1 323 ? 3.134 -4.815 -3.105 1.00 86.69 323 GLN A CA 1
ATOM 2630 C C . GLN A 1 323 ? 2.143 -4.529 -1.977 1.00 86.69 323 GLN A C 1
ATOM 2632 O O . GLN A 1 323 ? 2.559 -4.077 -0.920 1.00 86.69 323 GLN A O 1
ATOM 2637 N N . MET A 1 324 ? 0.859 -4.881 -2.129 1.00 85.88 324 MET A N 1
ATOM 2638 C CA . MET A 1 324 ? -0.114 -4.792 -1.024 1.00 85.88 324 MET A CA 1
ATOM 2639 C C . MET A 1 324 ? 0.324 -5.606 0.204 1.00 85.88 324 MET A C 1
ATOM 2641 O O . MET A 1 324 ? -0.003 -5.255 1.331 1.00 85.88 324 MET A O 1
ATOM 2645 N N . ARG A 1 325 ? 1.080 -6.694 0.005 1.00 83.19 325 ARG A N 1
ATOM 2646 C CA . ARG A 1 325 ? 1.631 -7.513 1.098 1.00 83.19 325 ARG A CA 1
ATOM 2647 C C . ARG A 1 325 ? 2.931 -6.956 1.682 1.00 83.19 325 ARG A C 1
ATOM 2649 O O . ARG A 1 325 ? 3.350 -7.424 2.741 1.00 83.19 325 ARG A O 1
ATOM 2656 N N . GLY A 1 326 ? 3.543 -5.958 1.042 1.00 84.00 326 GLY A N 1
ATOM 2657 C CA . GLY A 1 326 ? 4.811 -5.353 1.449 1.00 84.00 326 GLY A CA 1
ATOM 2658 C C . GLY A 1 326 ? 4.797 -4.822 2.880 1.00 84.00 326 GLY A C 1
ATOM 2659 O O . GLY A 1 326 ? 5.760 -5.017 3.615 1.00 84.00 326 GLY A O 1
ATOM 2660 N N . GLY A 1 327 ? 3.675 -4.260 3.341 1.00 82.50 327 GLY A N 1
ATOM 2661 C CA . GLY A 1 327 ? 3.556 -3.764 4.714 1.00 82.50 327 GLY A CA 1
ATOM 2662 C C . GLY A 1 327 ? 3.754 -4.853 5.772 1.00 82.50 327 GLY A C 1
ATOM 2663 O O . GLY A 1 327 ? 4.404 -4.621 6.791 1.00 82.50 327 GLY A O 1
ATOM 2664 N N . ALA A 1 328 ? 3.243 -6.066 5.530 1.00 83.06 328 ALA A N 1
ATOM 2665 C CA . ALA A 1 328 ? 3.448 -7.198 6.433 1.00 83.06 328 ALA A CA 1
ATOM 2666 C C . ALA A 1 328 ? 4.916 -7.647 6.452 1.00 83.06 328 ALA A C 1
ATOM 2668 O O . ALA A 1 328 ? 5.443 -7.973 7.514 1.00 83.06 328 ALA A O 1
ATOM 2669 N N . GLU A 1 329 ? 5.577 -7.596 5.298 1.00 89.88 329 GLU A N 1
ATOM 2670 C CA . GLU A 1 329 ? 6.987 -7.946 5.171 1.00 89.88 329 GLU A CA 1
ATOM 2671 C C . GLU A 1 329 ? 7.901 -6.935 5.872 1.00 89.88 329 GLU A C 1
ATOM 2673 O O . GLU A 1 329 ? 8.784 -7.322 6.636 1.00 89.88 329 GLU A O 1
ATOM 2678 N N . ALA A 1 330 ? 7.630 -5.636 5.707 1.00 88.50 330 ALA A N 1
ATOM 2679 C CA . ALA A 1 330 ? 8.338 -4.579 6.425 1.00 88.50 330 ALA A CA 1
ATOM 2680 C C . ALA A 1 330 ? 8.206 -4.747 7.947 1.00 88.50 330 ALA A C 1
ATOM 2682 O O . ALA A 1 330 ? 9.192 -4.618 8.670 1.00 88.50 330 ALA A O 1
ATOM 2683 N N . ARG A 1 331 ? 7.006 -5.094 8.439 1.00 86.19 331 ARG A N 1
ATOM 2684 C CA . ARG A 1 331 ? 6.773 -5.396 9.862 1.00 86.19 331 ARG A CA 1
ATOM 2685 C C . ARG A 1 331 ? 7.577 -6.612 10.327 1.00 86.19 331 ARG A C 1
ATOM 2687 O O . ARG A 1 331 ? 8.185 -6.550 11.388 1.00 86.19 331 ARG A O 1
ATOM 2694 N N . ARG A 1 332 ? 7.641 -7.677 9.524 1.00 92.88 332 ARG A N 1
ATOM 2695 C CA . ARG A 1 332 ? 8.427 -8.878 9.844 1.00 92.88 332 ARG A CA 1
ATOM 2696 C C . ARG A 1 332 ? 9.917 -8.557 9.994 1.00 92.88 332 ARG A C 1
ATOM 2698 O O . ARG A 1 332 ? 10.521 -8.964 10.982 1.00 92.88 332 ARG A O 1
ATOM 2705 N N . ILE A 1 333 ? 10.501 -7.815 9.051 1.00 93.44 333 ILE A N 1
ATOM 2706 C CA . ILE A 1 333 ? 11.920 -7.425 9.112 1.00 93.44 333 ILE A CA 1
ATOM 2707 C C . ILE A 1 333 ? 12.174 -6.478 10.283 1.00 93.44 333 ILE A C 1
ATOM 2709 O O . ILE A 1 333 ? 13.138 -6.667 11.020 1.00 93.44 333 ILE A O 1
ATOM 2713 N N . ARG A 1 334 ? 11.279 -5.513 10.518 1.00 90.50 334 ARG A N 1
ATOM 2714 C CA . ARG A 1 334 ? 11.332 -4.644 11.698 1.00 90.50 334 ARG A CA 1
ATOM 2715 C C . ARG A 1 334 ? 11.396 -5.460 12.992 1.00 90.50 334 ARG A C 1
ATOM 2717 O O . ARG A 1 334 ? 12.222 -5.169 13.847 1.00 90.50 334 ARG A O 1
ATOM 2724 N N . ASP A 1 335 ? 10.563 -6.488 13.133 1.00 88.31 335 ASP A N 1
ATOM 2725 C CA . ASP A 1 335 ? 10.535 -7.324 14.338 1.00 88.31 335 ASP A CA 1
ATOM 2726 C C . ASP A 1 335 ? 11.836 -8.146 14.499 1.00 88.31 335 ASP A C 1
ATOM 2728 O O . ASP A 1 335 ? 12.327 -8.314 15.617 1.00 88.31 335 ASP A O 1
ATOM 2732 N N . LEU A 1 336 ? 12.453 -8.592 13.394 1.00 92.88 336 LEU A N 1
ATOM 2733 C CA . LEU A 1 336 ? 13.781 -9.226 13.410 1.00 92.88 336 LEU A CA 1
ATOM 2734 C C . LEU A 1 336 ? 14.888 -8.251 13.834 1.00 92.88 336 LEU A C 1
ATOM 2736 O O . LEU A 1 336 ? 15.733 -8.595 14.661 1.00 92.88 336 LEU A O 1
ATOM 2740 N N . LEU A 1 337 ? 14.870 -7.026 13.302 1.00 92.06 337 LEU A N 1
ATOM 2741 C CA . LEU A 1 337 ? 15.809 -5.971 13.685 1.00 92.06 337 LEU A CA 1
ATOM 2742 C C . LEU A 1 337 ? 15.632 -5.580 15.154 1.00 92.06 337 LEU A C 1
ATOM 2744 O O . LEU A 1 337 ? 16.617 -5.353 15.850 1.00 92.06 337 LEU A O 1
ATOM 2748 N N . GLN A 1 338 ? 14.398 -5.567 15.656 1.00 88.19 338 GLN A N 1
ATOM 2749 C CA . GLN A 1 338 ? 14.115 -5.291 17.060 1.00 88.19 338 GLN A CA 1
ATOM 2750 C C . GLN A 1 338 ? 14.717 -6.359 17.988 1.00 88.19 338 GLN A C 1
ATOM 2752 O O . GLN A 1 338 ? 15.301 -6.009 19.015 1.00 88.19 338 GLN A O 1
ATOM 2757 N N . ASP A 1 339 ? 14.624 -7.646 17.629 1.00 86.75 339 ASP A N 1
ATOM 2758 C CA . ASP A 1 339 ? 15.308 -8.725 18.362 1.00 86.75 339 ASP A CA 1
ATOM 2759 C C . ASP A 1 339 ? 16.834 -8.540 18.324 1.00 86.75 339 ASP A C 1
ATOM 2761 O O . ASP A 1 339 ? 17.490 -8.682 19.357 1.00 86.75 339 ASP A O 1
ATOM 2765 N N . ALA A 1 340 ? 17.401 -8.163 17.173 1.00 88.00 340 ALA A N 1
ATOM 2766 C CA . ALA A 1 340 ? 18.835 -7.904 17.041 1.00 88.00 340 ALA A CA 1
ATOM 2767 C C . ALA A 1 340 ? 19.297 -6.736 17.933 1.00 88.00 340 ALA A C 1
ATOM 2769 O O . ALA A 1 340 ? 20.232 -6.903 18.716 1.00 88.00 340 ALA A O 1
ATOM 2770 N N . VAL A 1 341 ? 18.595 -5.597 17.896 1.00 86.50 341 VAL A N 1
ATOM 2771 C CA . VAL A 1 341 ? 18.859 -4.429 18.757 1.00 86.50 341 VAL A CA 1
ATOM 2772 C C . VAL A 1 341 ? 18.803 -4.815 20.236 1.00 86.50 341 VAL A C 1
ATOM 2774 O O . VAL A 1 341 ? 19.712 -4.483 20.997 1.00 86.50 341 VAL A O 1
ATOM 2777 N N . MET A 1 342 ? 17.774 -5.563 20.652 1.00 80.88 342 MET A N 1
ATOM 2778 C CA . MET A 1 342 ? 17.618 -5.994 22.046 1.00 80.88 342 MET A CA 1
ATOM 2779 C C . MET A 1 342 ? 18.801 -6.845 22.521 1.00 80.88 342 MET A C 1
ATOM 2781 O O . MET A 1 342 ? 19.269 -6.698 23.651 1.00 80.88 342 MET A O 1
ATOM 2785 N N . ARG A 1 343 ? 19.318 -7.732 21.668 1.00 83.12 343 ARG A N 1
ATOM 2786 C CA . ARG A 1 343 ? 20.485 -8.553 22.016 1.00 83.12 343 ARG A CA 1
ATOM 2787 C C . ARG A 1 343 ? 21.763 -7.732 22.106 1.00 83.12 343 ARG A C 1
ATOM 2789 O O . ARG A 1 343 ? 22.577 -8.008 22.984 1.00 83.12 343 ARG A O 1
ATOM 2796 N N . THR A 1 344 ? 21.923 -6.723 21.255 1.00 83.12 344 THR A N 1
ATOM 2797 C CA . THR A 1 344 ? 23.059 -5.802 21.348 1.00 83.12 344 THR A CA 1
ATOM 2798 C C . THR A 1 344 ? 23.024 -5.017 22.659 1.00 83.12 344 THR A C 1
ATOM 2800 O O . THR A 1 344 ? 24.059 -4.893 23.305 1.00 83.12 344 THR A O 1
ATOM 2803 N N . PHE A 1 345 ? 21.846 -4.583 23.129 1.00 76.81 345 PHE A N 1
ATOM 2804 C CA . PHE A 1 345 ? 21.700 -3.984 24.465 1.00 76.81 345 PHE A CA 1
ATOM 2805 C C . PHE A 1 345 ? 22.133 -4.927 25.588 1.00 76.81 345 PHE A C 1
ATOM 2807 O O . PHE A 1 345 ? 22.910 -4.535 26.453 1.00 76.81 345 PHE A O 1
ATOM 2814 N N . VAL A 1 346 ? 21.697 -6.189 25.547 1.00 77.50 346 VAL A N 1
ATOM 2815 C CA . VAL A 1 346 ? 22.117 -7.195 26.535 1.00 77.50 346 VAL A CA 1
ATOM 2816 C C . VAL A 1 346 ? 23.638 -7.389 26.526 1.00 77.50 346 VAL A C 1
ATOM 2818 O O . VAL A 1 346 ? 24.242 -7.521 27.587 1.00 77.50 346 VAL A O 1
ATOM 2821 N N . LEU A 1 347 ? 24.264 -7.376 25.347 1.00 78.38 347 LEU A N 1
ATOM 2822 C CA . LEU A 1 347 ? 25.714 -7.497 25.202 1.00 78.38 347 LEU A CA 1
ATOM 2823 C C . LEU A 1 347 ? 26.465 -6.257 25.722 1.00 78.38 347 LEU A C 1
ATOM 2825 O O . LEU A 1 347 ? 27.527 -6.405 26.318 1.00 78.38 347 LEU A O 1
ATOM 2829 N N . MET A 1 348 ? 25.916 -5.052 25.542 1.00 75.88 348 MET A N 1
ATOM 2830 C CA . MET A 1 348 ? 26.488 -3.814 26.087 1.00 75.88 348 MET A CA 1
ATOM 2831 C C . MET A 1 348 ? 26.386 -3.747 27.617 1.00 75.88 348 MET A C 1
ATOM 2833 O O . MET A 1 348 ? 27.377 -3.444 28.277 1.00 75.88 348 MET A O 1
ATOM 2837 N N . ASP A 1 349 ? 25.215 -4.059 28.181 1.00 74.50 349 ASP A N 1
ATOM 2838 C CA . ASP A 1 349 ? 24.945 -3.887 29.616 1.00 74.50 349 ASP A CA 1
ATOM 2839 C C . ASP A 1 349 ? 25.455 -5.056 30.474 1.00 74.50 349 ASP A C 1
ATOM 2841 O O . ASP A 1 349 ? 25.754 -4.880 31.657 1.00 74.50 349 ASP A O 1
ATOM 2845 N N . PHE A 1 350 ? 25.554 -6.261 29.900 1.00 68.25 350 PHE A N 1
ATOM 2846 C CA . PHE A 1 350 ? 25.884 -7.488 30.631 1.00 68.25 350 PHE A CA 1
ATOM 2847 C C . PHE A 1 350 ? 26.970 -8.337 29.958 1.00 68.25 350 PHE A C 1
ATOM 2849 O O . PHE A 1 350 ? 27.086 -9.511 30.292 1.00 68.25 350 PHE A O 1
ATOM 2856 N N . GLY A 1 351 ? 27.779 -7.791 29.043 1.00 61.47 351 GLY A N 1
ATOM 2857 C CA . GLY A 1 351 ? 28.748 -8.554 28.235 1.00 61.47 351 GLY A CA 1
ATOM 2858 C C . GLY A 1 351 ? 29.703 -9.477 29.013 1.00 61.47 351 GLY A C 1
ATOM 2859 O O . GLY A 1 351 ? 30.080 -10.526 28.505 1.00 61.47 351 GLY A O 1
ATOM 2860 N N . GLU A 1 352 ? 30.030 -9.168 30.273 1.00 59.78 352 GLU A N 1
ATOM 2861 C CA . GLU A 1 352 ? 30.848 -10.037 31.146 1.00 59.78 352 GLU A CA 1
ATOM 2862 C C . GLU A 1 352 ? 30.101 -11.283 31.677 1.00 59.78 352 GLU A C 1
ATOM 2864 O O . GLU A 1 352 ? 30.707 -12.203 32.229 1.00 59.78 352 GLU A O 1
ATOM 2869 N N . HIS A 1 353 ? 28.775 -11.321 31.542 1.00 57.25 353 HIS A N 1
ATOM 2870 C CA . HIS A 1 353 ? 27.878 -12.344 32.089 1.00 57.25 353 HIS A CA 1
ATOM 2871 C C . HIS A 1 353 ? 27.145 -13.163 31.019 1.00 57.25 353 HIS A C 1
ATOM 2873 O O . HIS A 1 353 ? 26.377 -14.064 31.367 1.00 57.25 353 HIS A O 1
ATOM 2879 N N . VAL A 1 354 ? 27.366 -12.878 29.732 1.00 60.72 354 VAL A N 1
ATOM 2880 C CA . VAL A 1 354 ? 26.699 -13.562 28.618 1.00 60.72 354 VAL A CA 1
ATOM 2881 C C . VAL A 1 354 ? 27.745 -14.214 27.714 1.00 60.72 354 VAL A C 1
ATOM 2883 O O . VAL A 1 354 ? 28.782 -13.631 27.433 1.00 60.72 354 VAL A O 1
ATOM 2886 N N . SER A 1 355 ? 27.477 -15.437 27.249 1.00 60.62 355 SER A N 1
ATOM 2887 C CA . SER A 1 355 ? 28.352 -16.157 26.309 1.00 60.62 355 SER A CA 1
ATOM 2888 C C . SER A 1 355 ? 28.264 -15.646 24.867 1.00 60.62 355 SER A C 1
ATOM 2890 O O . SER A 1 355 ? 29.036 -16.094 24.027 1.00 60.62 355 SER A O 1
ATOM 2892 N N . SER A 1 356 ? 27.301 -14.770 24.575 1.00 66.19 356 SER A N 1
ATOM 2893 C CA . SER A 1 356 ? 27.032 -14.271 23.230 1.00 66.19 356 SER A CA 1
ATOM 2894 C C . SER A 1 356 ? 28.143 -13.333 22.771 1.00 66.19 356 SER A C 1
ATOM 2896 O O . SER A 1 356 ? 28.514 -12.421 23.510 1.00 66.19 356 SER A O 1
ATOM 2898 N N . SER A 1 357 ? 28.628 -13.509 21.544 1.00 78.19 357 SER A N 1
ATOM 2899 C CA . SER A 1 357 ? 29.630 -12.625 20.943 1.00 78.19 357 SER A CA 1
ATOM 2900 C C . SER A 1 357 ? 29.037 -11.744 19.838 1.00 78.19 357 SER A C 1
ATOM 2902 O O . SER A 1 357 ? 27.918 -11.957 19.365 1.00 78.19 357 SER A O 1
ATOM 2904 N N . ILE A 1 358 ? 29.798 -10.733 19.414 1.00 81.44 358 ILE A N 1
ATOM 2905 C CA . ILE A 1 358 ? 29.429 -9.872 18.280 1.00 81.44 358 ILE A CA 1
ATOM 2906 C C . ILE A 1 358 ? 29.348 -10.695 16.987 1.00 81.44 358 ILE A C 1
ATOM 2908 O O . ILE A 1 358 ? 28.505 -10.423 16.135 1.00 81.44 358 ILE A O 1
ATOM 2912 N N . GLU A 1 359 ? 30.165 -11.738 16.854 1.00 84.31 359 GLU A N 1
ATOM 2913 C CA . GLU A 1 359 ? 30.133 -12.668 15.725 1.00 84.31 359 GLU A CA 1
ATOM 2914 C C . GLU A 1 359 ? 28.805 -13.434 15.655 1.00 84.31 359 GLU A C 1
ATOM 2916 O O . GLU A 1 359 ? 28.210 -13.504 14.584 1.00 84.31 359 GLU A O 1
ATOM 2921 N N . GLU A 1 360 ? 28.270 -13.913 16.785 1.00 84.56 360 GLU A N 1
ATOM 2922 C CA . GLU A 1 360 ? 26.957 -14.582 16.806 1.00 84.56 360 GLU A CA 1
ATOM 2923 C C . GLU A 1 360 ? 25.805 -13.641 16.412 1.00 84.56 360 GLU A C 1
ATOM 2925 O O . GLU A 1 360 ? 24.812 -14.069 15.816 1.00 84.56 360 GLU A O 1
ATOM 2930 N N . LEU A 1 361 ? 25.915 -12.350 16.746 1.00 86.00 361 LEU A N 1
ATOM 2931 C CA . LEU A 1 361 ? 24.960 -11.333 16.298 1.00 86.00 361 LEU A CA 1
ATOM 2932 C C . LEU A 1 361 ? 25.110 -11.051 14.806 1.00 86.00 361 LEU A C 1
ATOM 2934 O O . LEU A 1 361 ? 24.106 -10.967 14.100 1.00 86.00 361 LEU A O 1
ATOM 2938 N N . ARG A 1 362 ? 26.347 -10.966 14.311 1.00 88.94 362 ARG A N 1
ATOM 2939 C CA . ARG A 1 362 ? 26.638 -10.782 12.888 1.00 88.94 362 ARG A CA 1
ATOM 2940 C C . ARG A 1 362 ? 26.042 -11.912 12.050 1.00 88.94 362 ARG A C 1
ATOM 2942 O O . ARG A 1 362 ? 25.356 -11.624 11.072 1.00 88.94 362 ARG A O 1
ATOM 2949 N N . ASP A 1 363 ? 26.193 -13.162 12.480 1.00 89.94 363 ASP A N 1
ATOM 2950 C CA . ASP A 1 363 ? 25.626 -14.336 11.800 1.00 89.94 363 ASP A CA 1
ATOM 2951 C C . ASP A 1 363 ? 24.089 -14.296 11.711 1.00 89.94 363 ASP A C 1
ATOM 2953 O O . ASP A 1 363 ? 23.494 -14.903 10.820 1.00 89.94 363 ASP A O 1
ATOM 2957 N N . ARG A 1 364 ? 23.423 -13.551 12.604 1.00 89.06 364 ARG A N 1
ATOM 2958 C CA . ARG A 1 364 ? 21.970 -13.312 12.556 1.00 89.06 364 ARG A CA 1
ATOM 2959 C C . ARG A 1 364 ? 21.574 -12.127 11.679 1.00 89.06 364 ARG A C 1
ATOM 2961 O O . ARG A 1 364 ? 20.468 -12.128 11.145 1.00 89.06 364 ARG A O 1
ATOM 2968 N N . ILE A 1 365 ? 22.442 -11.127 11.542 1.00 93.31 365 ILE A N 1
ATOM 2969 C CA . ILE A 1 365 ? 22.190 -9.917 10.746 1.00 93.31 365 ILE A CA 1
ATOM 2970 C C . ILE A 1 365 ? 22.440 -10.178 9.259 1.00 93.31 365 ILE A C 1
ATOM 2972 O O . ILE A 1 365 ? 21.693 -9.671 8.429 1.00 93.31 365 ILE A O 1
ATOM 2976 N N . VAL A 1 366 ? 23.437 -10.998 8.909 1.00 95.19 366 VAL A N 1
ATOM 2977 C CA . VAL A 1 366 ? 23.772 -11.317 7.508 1.00 95.19 366 VAL A CA 1
ATOM 2978 C C . VAL A 1 366 ? 22.560 -11.841 6.714 1.00 95.19 366 VAL A C 1
ATOM 2980 O O . VAL A 1 366 ? 22.292 -11.287 5.649 1.00 95.19 366 VAL A O 1
ATOM 2983 N N . PRO A 1 367 ? 21.746 -12.791 7.220 1.00 96.19 367 PRO A N 1
ATOM 2984 C CA . PRO A 1 367 ? 20.521 -13.208 6.533 1.00 96.19 367 PRO A CA 1
ATOM 2985 C C . PRO A 1 367 ? 19.499 -12.080 6.332 1.00 96.19 367 PRO A C 1
ATOM 2987 O O . PRO A 1 367 ? 18.802 -12.057 5.319 1.00 96.19 367 PRO A O 1
ATOM 2990 N N . ILE A 1 368 ? 19.405 -11.138 7.280 1.00 96.00 368 ILE A N 1
ATOM 2991 C CA . ILE A 1 368 ? 18.526 -9.966 7.156 1.00 96.00 368 ILE A CA 1
ATOM 2992 C C . ILE A 1 368 ? 19.054 -9.056 6.044 1.00 96.00 368 ILE A C 1
ATOM 2994 O O . ILE A 1 368 ? 18.284 -8.635 5.189 1.00 96.00 368 ILE A O 1
ATOM 2998 N N . LEU A 1 369 ? 20.363 -8.795 6.010 1.00 96.56 369 LEU A N 1
ATOM 2999 C CA . LEU A 1 369 ? 21.002 -7.999 4.962 1.00 96.56 369 LEU A CA 1
ATOM 3000 C C . LEU A 1 369 ? 20.784 -8.609 3.566 1.00 96.56 369 LEU A C 1
ATOM 3002 O O . LEU A 1 369 ? 20.367 -7.899 2.653 1.00 96.56 369 LEU A O 1
ATOM 3006 N N . GLU A 1 370 ? 21.001 -9.916 3.396 1.00 95.25 370 GLU A N 1
ATOM 3007 C CA . GLU A 1 370 ? 20.753 -10.619 2.125 1.00 95.25 370 GLU A CA 1
ATOM 3008 C C . GLU A 1 370 ? 19.296 -10.482 1.663 1.00 95.25 370 GLU A C 1
ATOM 3010 O O . GLU A 1 370 ? 19.003 -10.298 0.478 1.00 95.25 370 GLU A O 1
ATOM 3015 N N . GLU A 1 371 ? 18.364 -10.537 2.609 1.00 93.81 371 GLU A N 1
ATOM 3016 C CA . GLU A 1 371 ? 16.948 -10.338 2.351 1.00 93.81 371 GLU A CA 1
ATOM 3017 C C . GLU A 1 371 ? 16.606 -8.892 1.968 1.00 93.81 371 GLU A C 1
ATOM 3019 O O . GLU A 1 371 ? 15.841 -8.686 1.023 1.00 93.81 371 GLU A O 1
ATOM 3024 N N . VAL A 1 372 ? 17.203 -7.894 2.626 1.00 94.31 372 VAL A N 1
ATOM 3025 C CA . VAL A 1 372 ? 17.045 -6.478 2.253 1.00 94.31 372 VAL A CA 1
ATOM 3026 C C . VAL A 1 372 ? 17.598 -6.217 0.852 1.00 94.31 372 VAL A C 1
ATOM 3028 O O . VAL A 1 372 ? 16.917 -5.578 0.053 1.00 94.31 372 VAL A O 1
ATOM 3031 N N . ILE A 1 373 ? 18.763 -6.776 0.503 1.00 93.06 373 ILE A N 1
ATOM 3032 C CA . ILE A 1 373 ? 19.344 -6.680 -0.849 1.00 93.06 373 ILE A CA 1
ATOM 3033 C C . ILE A 1 373 ? 18.384 -7.260 -1.897 1.00 93.06 373 ILE A C 1
ATOM 3035 O O . ILE A 1 373 ? 18.157 -6.658 -2.951 1.00 93.06 373 ILE A O 1
ATOM 3039 N N . ARG A 1 374 ? 17.781 -8.422 -1.614 1.00 90.88 374 ARG A N 1
ATOM 3040 C CA . ARG A 1 374 ? 16.779 -9.031 -2.500 1.00 90.88 374 ARG A CA 1
ATOM 3041 C C . ARG A 1 374 ? 15.556 -8.125 -2.669 1.00 90.88 374 ARG A C 1
ATOM 3043 O O . ARG A 1 374 ? 15.118 -7.902 -3.797 1.00 90.88 374 ARG A O 1
ATOM 3050 N N . LEU A 1 375 ? 15.027 -7.576 -1.574 1.00 91.06 375 LEU A N 1
ATOM 3051 C CA . LEU A 1 375 ? 13.879 -6.665 -1.605 1.00 91.06 375 LEU A CA 1
ATOM 3052 C C . LEU A 1 375 ? 14.182 -5.365 -2.356 1.00 91.06 375 LEU A C 1
ATOM 3054 O O . LEU A 1 375 ? 13.322 -4.893 -3.096 1.00 91.06 375 LEU A O 1
ATOM 3058 N N . GLU A 1 376 ? 15.389 -4.811 -2.218 1.00 91.25 376 GLU A N 1
ATOM 3059 C CA . GLU A 1 376 ? 15.838 -3.626 -2.958 1.00 91.25 376 GLU A CA 1
ATOM 3060 C C . GLU A 1 376 ? 15.857 -3.889 -4.469 1.00 91.25 376 GLU A C 1
ATOM 3062 O O . GLU A 1 376 ? 15.266 -3.133 -5.244 1.00 91.25 376 GLU A O 1
ATOM 3067 N N . ASN A 1 377 ? 16.483 -4.990 -4.898 1.00 87.62 377 ASN A N 1
ATOM 3068 C CA . ASN A 1 377 ? 16.534 -5.374 -6.311 1.00 87.62 377 ASN A CA 1
ATOM 3069 C C . ASN A 1 377 ? 15.134 -5.597 -6.887 1.00 87.62 377 ASN A C 1
ATOM 3071 O O . ASN A 1 377 ? 14.828 -5.163 -8.000 1.00 87.62 377 ASN A O 1
ATOM 3075 N N . ARG A 1 378 ? 14.252 -6.214 -6.100 1.00 87.75 378 ARG A N 1
ATOM 3076 C CA . ARG A 1 378 ? 12.864 -6.412 -6.494 1.00 87.75 378 ARG A CA 1
ATOM 3077 C C . ARG A 1 378 ? 12.081 -5.106 -6.584 1.00 87.75 378 ARG A C 1
ATOM 3079 O O . ARG A 1 378 ? 11.329 -4.932 -7.538 1.00 87.75 378 ARG A O 1
ATOM 3086 N N . ALA A 1 379 ? 12.256 -4.189 -5.635 1.00 88.06 379 ALA A N 1
ATOM 3087 C CA . ALA A 1 379 ? 11.592 -2.888 -5.652 1.00 88.06 379 ALA A CA 1
ATOM 3088 C C . ALA A 1 379 ? 11.983 -2.080 -6.903 1.00 88.06 379 ALA A C 1
ATOM 3090 O O . ALA A 1 379 ? 11.106 -1.517 -7.559 1.00 88.06 379 ALA A O 1
ATOM 3091 N N . LYS A 1 380 ? 13.266 -2.119 -7.302 1.00 87.44 380 LYS A N 1
ATOM 3092 C CA . LYS A 1 380 ? 13.748 -1.530 -8.568 1.00 87.44 380 LYS A CA 1
ATOM 3093 C C . LYS A 1 380 ? 13.047 -2.144 -9.786 1.00 87.44 380 LYS A C 1
ATOM 3095 O O . LYS A 1 380 ? 12.538 -1.419 -10.638 1.00 87.44 380 LYS A O 1
ATOM 3100 N N . GLY A 1 381 ? 12.955 -3.474 -9.846 1.00 88.31 381 GLY A N 1
ATOM 3101 C CA . GLY A 1 381 ? 12.232 -4.170 -10.916 1.00 88.31 381 GLY A CA 1
ATOM 3102 C C . GLY A 1 381 ? 10.733 -3.842 -10.939 1.00 88.31 381 GLY A C 1
ATOM 3103 O O . GLY A 1 381 ? 10.160 -3.592 -11.998 1.00 88.31 381 GLY A O 1
ATOM 3104 N N . ALA A 1 382 ? 10.082 -3.785 -9.776 1.00 87.50 382 ALA A N 1
ATOM 3105 C CA . ALA A 1 382 ? 8.663 -3.457 -9.654 1.00 87.50 382 ALA A CA 1
ATOM 3106 C C . ALA A 1 382 ? 8.346 -2.021 -10.100 1.00 87.50 382 ALA A C 1
ATOM 3108 O O . ALA A 1 382 ? 7.305 -1.789 -10.721 1.00 87.50 382 ALA A O 1
ATOM 3109 N N . GLU A 1 383 ? 9.242 -1.067 -9.831 1.00 86.94 383 GLU A N 1
ATOM 3110 C CA . GLU A 1 383 ? 9.125 0.307 -10.322 1.00 86.94 383 GLU A CA 1
ATOM 3111 C C . GLU A 1 383 ? 9.081 0.341 -11.855 1.00 86.94 383 GLU A C 1
ATOM 3113 O O . GLU A 1 383 ? 8.172 0.944 -12.433 1.00 86.94 383 GLU A O 1
ATOM 3118 N N . ILE A 1 384 ? 9.991 -0.383 -12.514 1.00 88.19 384 ILE A N 1
ATOM 3119 C CA . ILE A 1 384 ? 10.028 -0.507 -13.977 1.00 88.19 384 ILE A CA 1
ATOM 3120 C C . ILE A 1 384 ? 8.763 -1.199 -14.498 1.00 88.19 384 ILE A C 1
ATOM 3122 O O . ILE A 1 384 ? 8.139 -0.709 -15.438 1.00 88.19 384 ILE A O 1
ATOM 3126 N N . VAL A 1 385 ? 8.333 -2.301 -13.873 1.00 89.62 385 VAL A N 1
ATOM 3127 C CA . VAL A 1 385 ? 7.109 -3.027 -14.257 1.00 89.62 385 VAL A CA 1
ATOM 3128 C C . VAL A 1 385 ? 5.887 -2.103 -14.207 1.00 89.62 385 VAL A C 1
ATOM 3130 O O . VAL A 1 385 ? 5.080 -2.101 -15.137 1.00 89.62 385 VAL A O 1
ATOM 3133 N N . HIS A 1 386 ? 5.733 -1.296 -13.152 1.00 86.94 386 HIS A N 1
ATOM 3134 C CA . HIS A 1 386 ? 4.587 -0.397 -12.993 1.00 86.94 386 HIS A CA 1
ATOM 3135 C C . HIS A 1 386 ? 4.644 0.839 -13.884 1.00 86.94 386 HIS A C 1
ATOM 3137 O O . HIS A 1 386 ? 3.625 1.208 -14.468 1.00 86.94 386 HIS A O 1
ATOM 3143 N N . ARG A 1 387 ? 5.812 1.470 -14.006 1.00 87.25 387 ARG A N 1
ATOM 3144 C CA . ARG A 1 387 ? 6.010 2.628 -14.884 1.00 87.25 387 ARG A CA 1
ATOM 3145 C C . ARG A 1 387 ? 5.900 2.245 -16.362 1.00 87.25 387 ARG A C 1
ATOM 3147 O O . ARG A 1 387 ? 5.440 3.054 -17.167 1.00 87.25 387 ARG A O 1
ATOM 3154 N N . GLY A 1 388 ? 6.308 1.023 -16.694 1.00 89.19 388 GLY A N 1
ATOM 3155 C CA . GLY A 1 388 ? 6.585 0.592 -18.054 1.00 89.19 388 GLY A CA 1
ATOM 3156 C C . GLY A 1 388 ? 7.946 1.084 -18.549 1.00 89.19 388 GLY A C 1
ATOM 3157 O O . GLY A 1 388 ? 8.610 1.917 -17.918 1.00 89.19 388 GLY A O 1
ATOM 3158 N N . LEU A 1 389 ? 8.341 0.559 -19.705 1.00 90.38 389 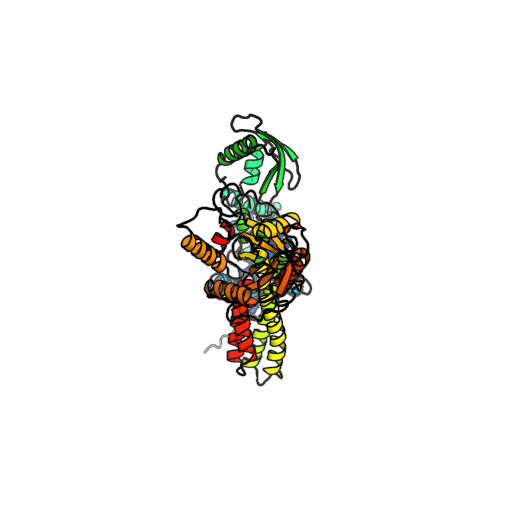LEU A N 1
ATOM 3159 C CA . LEU A 1 389 ? 9.578 0.916 -20.396 1.00 90.38 389 LEU A CA 1
ATOM 3160 C C . LEU A 1 389 ? 9.301 1.826 -21.585 1.00 90.38 389 LEU A C 1
ATOM 3162 O O . LEU A 1 389 ? 8.296 1.672 -22.277 1.00 90.38 389 LEU A O 1
ATOM 3166 N N . ARG A 1 390 ? 10.226 2.738 -21.866 1.00 90.38 390 ARG A N 1
ATOM 3167 C CA . ARG A 1 390 ? 10.197 3.584 -23.061 1.00 90.38 390 ARG A CA 1
ATOM 3168 C C . ARG A 1 390 ? 11.261 3.116 -24.039 1.00 90.38 390 ARG A C 1
ATOM 3170 O O . ARG A 1 390 ? 12.451 3.189 -23.751 1.00 90.38 390 ARG A O 1
ATOM 3177 N N . ALA A 1 391 ? 10.837 2.651 -25.205 1.00 89.75 391 ALA A N 1
ATOM 3178 C CA . ALA A 1 391 ? 11.724 2.270 -26.291 1.00 89.75 391 ALA A CA 1
ATOM 3179 C C . ALA A 1 391 ? 11.675 3.307 -27.417 1.00 89.75 391 ALA A C 1
ATOM 3181 O O . ALA A 1 391 ? 10.601 3.716 -27.871 1.00 89.75 391 ALA A O 1
ATOM 3182 N N . VAL A 1 392 ? 12.849 3.703 -27.905 1.00 87.44 392 VAL A N 1
ATOM 3183 C CA . VAL A 1 392 ? 12.980 4.600 -29.058 1.00 87.44 392 VAL A CA 1
ATOM 3184 C C . VAL A 1 392 ? 13.526 3.839 -30.261 1.00 87.44 392 VAL A C 1
ATOM 3186 O O . VAL A 1 392 ? 14.528 3.131 -30.160 1.00 87.44 392 VAL A O 1
ATOM 3189 N N . ILE A 1 393 ? 12.874 3.988 -31.417 1.00 85.94 393 ILE A N 1
ATOM 3190 C CA . ILE A 1 393 ? 13.386 3.447 -32.682 1.00 85.94 393 ILE A CA 1
ATOM 3191 C C . ILE A 1 393 ? 14.202 4.517 -33.394 1.00 85.94 393 ILE A C 1
ATOM 3193 O O . ILE A 1 393 ? 13.708 5.608 -33.695 1.00 85.94 393 ILE A O 1
ATOM 3197 N N . LEU A 1 394 ? 15.446 4.168 -33.712 1.00 83.56 394 LEU A N 1
ATOM 3198 C CA . LEU A 1 394 ? 16.408 5.017 -34.404 1.00 83.56 394 LEU A CA 1
ATOM 3199 C C . LEU A 1 394 ? 16.884 4.352 -35.691 1.00 83.56 394 LEU A C 1
ATOM 3201 O O . LEU A 1 394 ? 16.792 3.142 -35.864 1.00 83.56 394 LEU A O 1
ATOM 3205 N N . GLY A 1 395 ? 17.381 5.153 -36.626 1.00 78.25 395 GLY A N 1
ATOM 3206 C CA . GLY A 1 395 ? 17.924 4.668 -37.892 1.00 78.25 395 GLY A CA 1
ATOM 3207 C C . GLY A 1 395 ? 17.816 5.714 -38.990 1.00 78.25 395 GLY A C 1
ATOM 3208 O O . GLY A 1 395 ? 16.976 6.617 -38.926 1.00 78.25 395 GLY A O 1
ATOM 3209 N N . ARG A 1 396 ? 18.633 5.579 -40.035 1.00 75.62 396 ARG A N 1
ATOM 3210 C CA . ARG A 1 396 ? 18.604 6.481 -41.196 1.00 75.62 396 ARG A CA 1
ATOM 3211 C C . ARG A 1 396 ? 17.257 6.428 -41.941 1.00 75.62 396 ARG A C 1
ATOM 3213 O O . ARG A 1 396 ? 16.472 5.488 -41.758 1.00 75.62 396 ARG A O 1
ATOM 3220 N N . PRO A 1 397 ? 16.923 7.438 -42.763 1.00 72.44 397 PRO A N 1
ATOM 3221 C CA . PRO A 1 397 ? 15.787 7.348 -43.678 1.00 72.44 397 PRO A CA 1
ATOM 3222 C C . PRO A 1 397 ? 15.837 6.050 -44.500 1.00 72.44 397 PRO A C 1
ATOM 3224 O O . PRO A 1 397 ? 16.911 5.565 -44.843 1.00 72.44 397 PRO A O 1
ATOM 3227 N N . ASN A 1 398 ? 14.674 5.468 -44.798 1.00 79.06 398 ASN A N 1
ATOM 3228 C CA . ASN A 1 398 ? 14.532 4.253 -45.614 1.00 79.06 398 ASN A CA 1
ATOM 3229 C C . ASN A 1 398 ? 15.142 2.948 -45.055 1.00 79.06 398 ASN A C 1
ATOM 3231 O O . ASN A 1 398 ? 15.115 1.937 -45.759 1.00 79.06 398 ASN A O 1
ATOM 3235 N N . THR A 1 399 ? 15.604 2.889 -43.798 1.00 81.88 399 THR A N 1
ATOM 3236 C CA . THR A 1 399 ? 16.019 1.616 -43.153 1.00 81.88 399 THR A CA 1
ATOM 3237 C C . THR A 1 399 ? 14.836 0.709 -42.779 1.00 81.88 399 THR A C 1
ATOM 3239 O O . THR A 1 399 ? 15.016 -0.454 -42.429 1.00 81.88 399 THR A O 1
ATOM 3242 N N . GLY A 1 400 ? 13.600 1.205 -42.910 1.00 82.06 400 GLY A N 1
ATOM 3243 C CA . GLY A 1 400 ? 12.368 0.441 -42.686 1.00 82.06 400 GLY A CA 1
ATOM 3244 C C . GLY A 1 400 ? 11.842 0.471 -41.246 1.00 82.06 400 GLY A C 1
ATOM 3245 O O . GLY A 1 400 ? 11.140 -0.453 -40.845 1.00 82.06 400 GLY A O 1
ATOM 3246 N N . LYS A 1 401 ? 12.137 1.541 -40.492 1.00 84.31 401 LYS A N 1
ATOM 3247 C CA . LYS A 1 401 ? 11.607 1.808 -39.138 1.00 84.31 401 LYS A CA 1
ATOM 3248 C C . LYS A 1 401 ? 10.081 1.690 -39.055 1.00 84.31 401 LYS A C 1
ATOM 3250 O O . LYS A 1 401 ? 9.574 0.908 -38.261 1.00 84.31 401 LYS A O 1
ATOM 3255 N N . SER A 1 402 ? 9.353 2.393 -39.925 1.00 78.56 402 SER A N 1
ATOM 3256 C CA . SER A 1 402 ? 7.883 2.386 -39.924 1.00 78.56 402 SER A CA 1
ATOM 3257 C C . SER A 1 402 ? 7.311 1.014 -40.296 1.00 78.56 402 SER A C 1
ATOM 3259 O O . SER A 1 402 ? 6.305 0.587 -39.738 1.00 78.56 402 SER A O 1
ATOM 3261 N N . SER A 1 403 ? 7.981 0.270 -41.186 1.00 83.69 403 SER A N 1
ATOM 3262 C CA . SER A 1 403 ? 7.617 -1.121 -41.482 1.00 83.69 403 SER A CA 1
ATOM 3263 C C . SER A 1 403 ? 7.805 -2.024 -40.261 1.00 83.69 403 SER A C 1
ATOM 3265 O O . SER A 1 403 ? 6.941 -2.850 -39.987 1.00 83.69 403 SER A O 1
ATOM 3267 N N . LEU A 1 404 ? 8.902 -1.855 -39.512 1.00 85.94 404 LEU A N 1
ATOM 3268 C CA . LEU A 1 404 ? 9.165 -2.610 -38.285 1.00 85.94 404 LEU A CA 1
ATOM 3269 C C . LEU A 1 404 ? 8.144 -2.277 -37.190 1.00 85.94 404 LEU A C 1
ATOM 3271 O O . LEU A 1 404 ? 7.605 -3.188 -36.570 1.00 85.94 404 LEU A O 1
ATOM 3275 N N . MET A 1 405 ? 7.827 -0.995 -36.997 1.00 83.81 405 MET A N 1
ATOM 3276 C CA . MET A 1 405 ? 6.784 -0.557 -36.066 1.00 83.81 405 MET A CA 1
ATOM 3277 C C . MET A 1 405 ? 5.426 -1.173 -36.386 1.00 83.81 405 MET A C 1
ATOM 3279 O O . MET A 1 405 ? 4.776 -1.712 -35.496 1.00 83.81 405 MET A O 1
ATOM 3283 N N . ASN A 1 406 ? 5.016 -1.144 -37.655 1.00 81.69 406 ASN A N 1
ATOM 3284 C CA . ASN A 1 406 ? 3.759 -1.755 -38.077 1.00 81.69 406 ASN A CA 1
ATOM 3285 C C . ASN A 1 406 ? 3.761 -3.273 -37.850 1.00 81.69 406 ASN A C 1
ATOM 3287 O O . ASN A 1 406 ? 2.757 -3.823 -37.406 1.00 81.69 406 ASN A O 1
ATOM 3291 N N . ALA A 1 407 ? 4.886 -3.947 -38.103 1.00 84.25 407 ALA A N 1
ATOM 3292 C CA . ALA A 1 407 ? 5.017 -5.377 -37.839 1.00 84.25 407 ALA A CA 1
ATOM 3293 C C . ALA A 1 407 ? 4.919 -5.711 -36.337 1.00 84.25 407 ALA A C 1
ATOM 3295 O O . ALA A 1 407 ? 4.290 -6.705 -35.977 1.00 84.25 407 ALA A O 1
ATOM 3296 N N . LEU A 1 408 ? 5.494 -4.875 -35.463 1.00 83.94 408 LEU A N 1
ATOM 3297 C CA . LEU A 1 408 ? 5.386 -5.005 -34.003 1.00 83.94 408 LEU A CA 1
ATOM 3298 C C . LEU A 1 408 ? 3.955 -4.730 -33.508 1.00 83.94 408 LEU A C 1
ATOM 3300 O O . LEU A 1 408 ? 3.431 -5.482 -32.687 1.00 83.94 408 LEU A O 1
ATOM 3304 N N . ALA A 1 409 ? 3.282 -3.717 -34.064 1.00 78.94 409 ALA A N 1
ATOM 3305 C CA . ALA A 1 409 ? 1.891 -3.387 -33.738 1.00 78.94 409 ALA A CA 1
ATOM 3306 C C . ALA A 1 409 ? 0.893 -4.503 -34.089 1.00 78.94 409 ALA A C 1
ATOM 3308 O O . ALA A 1 409 ? -0.184 -4.586 -33.510 1.00 78.94 409 ALA A O 1
ATOM 3309 N N . GLN A 1 410 ? 1.209 -5.361 -35.058 1.00 73.56 410 GLN A N 1
ATOM 3310 C CA . GLN A 1 410 ? 0.298 -6.422 -35.492 1.00 73.56 410 GLN A CA 1
ATOM 3311 C C . GLN A 1 410 ? 0.350 -7.684 -34.620 1.00 73.56 410 GLN A C 1
ATOM 3313 O O . GLN A 1 410 ? -0.489 -8.563 -34.809 1.00 73.56 410 GLN A O 1
ATOM 3318 N N . ARG A 1 411 ? 1.324 -7.812 -33.705 1.00 64.69 411 ARG A N 1
ATOM 3319 C CA . ARG A 1 411 ? 1.554 -9.062 -32.960 1.00 64.69 411 ARG A CA 1
ATOM 3320 C C . ARG A 1 411 ? 1.168 -9.006 -31.484 1.00 64.69 411 ARG A C 1
ATOM 3322 O O . ARG A 1 411 ? 0.504 -9.935 -31.049 1.00 64.69 411 ARG A O 1
ATOM 3329 N N . ASP A 1 412 ? 1.510 -7.941 -30.754 1.00 58.53 412 ASP A N 1
ATOM 3330 C CA . ASP A 1 412 ? 1.376 -7.915 -29.283 1.00 58.53 412 ASP A CA 1
ATOM 3331 C C . ASP A 1 412 ? 1.065 -6.507 -28.733 1.00 58.53 412 ASP A C 1
ATOM 3333 O O . ASP A 1 412 ? 1.772 -5.969 -27.876 1.00 58.53 412 ASP A O 1
ATOM 3337 N N . VAL A 1 413 ? -0.000 -5.873 -29.237 1.00 56.12 413 VAL A N 1
ATOM 3338 C CA . VAL A 1 413 ? -0.483 -4.590 -28.692 1.00 56.12 413 VAL A CA 1
ATOM 3339 C C . VAL A 1 413 ? -1.216 -4.832 -27.378 1.00 56.12 413 VAL A C 1
ATOM 3341 O O . VAL A 1 413 ? -2.226 -5.533 -27.341 1.00 56.12 413 VAL A O 1
ATOM 3344 N N . ALA A 1 414 ? -0.709 -4.223 -26.304 1.00 48.62 414 ALA A N 1
ATOM 3345 C CA . ALA A 1 414 ? -1.250 -4.389 -24.957 1.00 48.62 414 ALA A CA 1
ATOM 3346 C C . ALA A 1 414 ? -2.646 -3.764 -24.814 1.00 48.62 414 ALA A C 1
ATOM 3348 O O . ALA A 1 414 ? -3.500 -4.372 -24.187 1.00 48.62 414 ALA A O 1
ATOM 3349 N N . ILE A 1 415 ? -2.870 -2.587 -25.417 1.00 47.22 415 ILE A N 1
ATOM 3350 C CA . ILE A 1 415 ? -4.133 -1.839 -25.572 1.00 47.22 415 ILE A CA 1
ATOM 3351 C C . ILE A 1 415 ? -3.819 -0.652 -26.513 1.00 47.22 415 ILE A C 1
ATOM 3353 O O . ILE A 1 415 ? -2.834 0.055 -26.296 1.00 47.22 415 ILE A O 1
ATOM 3357 N N . VAL A 1 416 ? -4.649 -0.378 -27.530 1.00 41.12 416 VAL A N 1
ATOM 3358 C CA . VAL A 1 416 ? -4.635 0.931 -28.217 1.00 41.12 416 VAL A CA 1
ATOM 3359 C C . VAL A 1 416 ? -5.396 1.905 -27.319 1.00 41.12 416 VAL A C 1
ATOM 3361 O O . VAL A 1 416 ? -6.612 1.800 -27.178 1.00 41.12 416 VAL A O 1
ATOM 3364 N N . SER A 1 417 ? -4.690 2.813 -26.648 1.00 38.78 417 SER A N 1
ATOM 3365 C CA . SER A 1 417 ? -5.332 3.816 -25.796 1.00 38.78 417 SER A CA 1
ATOM 3366 C C . SER A 1 417 ? -5.745 5.024 -26.633 1.00 38.78 417 SER A C 1
ATOM 3368 O O . SER A 1 417 ? -4.920 5.871 -26.968 1.00 38.78 417 SER A O 1
ATOM 3370 N N . GLU A 1 418 ? -7.038 5.138 -26.937 1.00 36.91 418 GLU A N 1
ATOM 3371 C CA . GLU A 1 418 ? -7.654 6.397 -27.366 1.00 36.91 418 GLU A CA 1
ATOM 3372 C C . GLU A 1 418 ? -7.830 7.323 -26.148 1.00 36.91 418 GLU A C 1
ATOM 3374 O O . GLU A 1 418 ? -8.941 7.589 -25.687 1.00 36.91 418 GLU A O 1
ATOM 3379 N N . ARG A 1 419 ? -6.739 7.829 -25.560 1.00 37.09 419 ARG A N 1
ATOM 3380 C CA . ARG A 1 419 ? -6.874 8.963 -24.634 1.00 37.09 419 ARG A CA 1
ATOM 3381 C C . ARG A 1 419 ? -7.189 10.213 -25.452 1.00 37.09 419 ARG A C 1
ATOM 3383 O O . ARG A 1 419 ? -6.306 10.831 -26.040 1.00 37.09 419 ARG A O 1
ATOM 3390 N N . ALA A 1 420 ? -8.470 10.578 -25.479 1.00 31.67 420 ALA A N 1
ATOM 3391 C CA . ALA A 1 420 ? -8.958 11.831 -26.041 1.00 31.67 420 ALA A CA 1
ATOM 3392 C C . ALA A 1 420 ? -8.207 13.020 -25.409 1.00 31.67 420 ALA A C 1
ATOM 3394 O O . ALA A 1 420 ? -8.429 13.351 -24.244 1.00 31.67 420 ALA A O 1
ATOM 3395 N N . GLY A 1 421 ? -7.295 13.642 -26.166 1.00 35.94 421 GLY A N 1
ATOM 3396 C CA . GLY A 1 421 ? -6.605 14.860 -25.729 1.00 35.94 421 GLY A CA 1
ATOM 3397 C C . GLY A 1 421 ? -5.252 15.178 -26.370 1.00 35.94 421 GLY A C 1
ATOM 3398 O O . GLY A 1 421 ? -4.857 16.337 -26.327 1.00 35.94 421 GLY A O 1
ATOM 3399 N N . THR A 1 422 ? -4.547 14.230 -26.994 1.00 35.09 422 THR A N 1
ATOM 3400 C CA . THR A 1 422 ? -3.216 14.496 -27.590 1.00 35.09 422 THR A CA 1
ATOM 3401 C C . THR A 1 422 ? -3.206 14.275 -29.098 1.00 35.09 422 THR A C 1
ATOM 3403 O O . THR A 1 422 ? -2.394 13.540 -29.651 1.00 35.09 422 THR A O 1
ATOM 3406 N N . THR A 1 423 ? -4.130 14.930 -29.798 1.00 31.25 423 THR A N 1
ATOM 3407 C CA . THR A 1 423 ? -4.049 15.090 -31.253 1.00 31.25 423 THR A CA 1
ATOM 3408 C C . THR A 1 423 ? -3.086 16.227 -31.578 1.00 31.25 423 THR A C 1
ATOM 3410 O O . THR A 1 423 ? -3.516 17.377 -31.691 1.00 31.25 423 THR A O 1
ATOM 3413 N N . ARG A 1 424 ? -1.796 15.895 -31.672 1.00 35.94 424 ARG A N 1
ATOM 3414 C CA . ARG A 1 424 ? -0.758 16.481 -32.543 1.00 35.94 424 ARG A CA 1
ATOM 3415 C C . ARG A 1 424 ? 0.594 15.944 -32.056 1.00 35.94 424 ARG A C 1
ATOM 3417 O O . ARG A 1 424 ? 0.989 16.219 -30.933 1.00 35.94 424 ARG A O 1
ATOM 3424 N N . ASP A 1 425 ? 1.254 15.189 -32.929 1.00 45.94 425 ASP A N 1
ATOM 3425 C CA . ASP A 1 425 ? 2.659 14.762 -32.874 1.00 45.94 425 ASP A CA 1
ATOM 3426 C C . ASP A 1 425 ? 3.018 13.473 -32.097 1.00 45.94 425 ASP A C 1
ATOM 3428 O O . ASP A 1 425 ? 3.084 13.425 -30.875 1.00 45.94 425 ASP A O 1
ATOM 3432 N N . THR A 1 426 ? 3.435 12.470 -32.887 1.00 51.00 426 THR A N 1
ATOM 3433 C CA . THR A 1 426 ? 4.034 11.159 -32.548 1.00 51.00 426 THR A CA 1
ATOM 3434 C C . THR A 1 426 ? 3.055 9.991 -32.367 1.00 51.00 426 THR A C 1
ATOM 3436 O O . THR A 1 426 ? 2.261 9.950 -31.436 1.00 51.00 426 THR A O 1
ATOM 3439 N N . ILE A 1 427 ? 3.156 8.998 -33.260 1.00 58.97 427 ILE A N 1
ATOM 3440 C CA . ILE A 1 427 ? 2.508 7.690 -33.107 1.00 58.97 427 ILE A CA 1
ATOM 3441 C C . ILE A 1 427 ? 3.279 6.922 -32.023 1.00 58.97 427 ILE A C 1
ATOM 3443 O O . ILE A 1 427 ? 4.443 6.575 -32.222 1.00 58.97 427 ILE A O 1
ATOM 3447 N N . GLU A 1 428 ? 2.639 6.690 -30.880 1.00 72.31 428 GLU A N 1
ATOM 3448 C CA . GLU A 1 428 ? 3.144 5.857 -29.784 1.00 72.31 428 GLU A CA 1
ATOM 3449 C C . GLU A 1 428 ? 2.413 4.509 -29.820 1.00 72.31 428 GLU A C 1
ATOM 3451 O O . GLU A 1 428 ? 1.182 4.460 -29.769 1.00 72.31 428 GLU A O 1
ATOM 3456 N N . ILE A 1 429 ? 3.159 3.408 -29.933 1.00 80.06 429 ILE A N 1
ATOM 3457 C CA . ILE A 1 429 ? 2.602 2.048 -29.883 1.00 80.06 429 ILE A CA 1
ATOM 3458 C C . ILE A 1 429 ? 2.903 1.468 -28.506 1.00 80.06 429 ILE A C 1
ATOM 3460 O O . ILE A 1 429 ? 4.033 1.559 -28.040 1.00 80.06 429 ILE A O 1
ATOM 3464 N N . ARG A 1 430 ? 1.924 0.829 -27.860 1.00 82.88 430 ARG A N 1
ATOM 3465 C CA . ARG A 1 430 ? 2.139 0.115 -26.595 1.00 82.88 430 ARG A CA 1
ATOM 3466 C C . ARG A 1 430 ? 2.216 -1.386 -26.819 1.00 82.88 430 ARG A C 1
ATOM 3468 O O . ARG A 1 430 ? 1.233 -2.003 -27.228 1.00 82.88 430 ARG A O 1
ATOM 3475 N N . LEU A 1 431 ? 3.378 -1.958 -26.530 1.00 86.38 431 LEU A N 1
ATOM 3476 C CA . LEU A 1 431 ? 3.658 -3.387 -26.618 1.00 86.38 431 LEU A CA 1
ATOM 3477 C C . LEU A 1 431 ? 3.642 -4.017 -25.225 1.00 86.38 431 LEU A C 1
ATOM 3479 O O . LEU A 1 431 ? 3.984 -3.361 -24.244 1.00 86.38 431 LEU A O 1
ATOM 3483 N N . ASN A 1 432 ? 3.278 -5.292 -25.132 1.00 88.19 432 ASN A N 1
ATOM 3484 C CA . ASN A 1 432 ? 3.492 -6.086 -23.922 1.00 88.19 432 ASN A CA 1
ATOM 3485 C C . ASN A 1 432 ? 4.736 -6.967 -24.109 1.00 88.19 432 ASN A C 1
ATOM 3487 O O . ASN A 1 432 ? 4.678 -7.947 -24.846 1.00 88.19 432 ASN A O 1
ATOM 3491 N N . ILE A 1 433 ? 5.845 -6.627 -23.449 1.00 89.19 433 ILE A N 1
ATOM 3492 C CA . ILE A 1 433 ? 7.120 -7.354 -23.547 1.00 89.19 433 ILE A CA 1
ATOM 3493 C C . ILE A 1 433 ? 7.394 -8.053 -22.218 1.00 89.19 433 ILE A C 1
ATOM 3495 O O . ILE A 1 433 ? 7.601 -7.387 -21.208 1.00 89.19 433 ILE A O 1
ATOM 3499 N N . GLY A 1 434 ? 7.379 -9.389 -22.183 1.00 86.12 434 GLY A N 1
ATOM 3500 C CA . GLY A 1 434 ? 7.669 -10.139 -20.949 1.00 86.12 434 GLY A CA 1
ATOM 3501 C C . GLY A 1 434 ? 6.732 -9.785 -19.781 1.00 86.12 434 GLY A C 1
ATOM 3502 O O . GLY A 1 434 ? 7.128 -9.820 -18.613 1.00 86.12 434 GLY A O 1
ATOM 3503 N N . GLY A 1 435 ? 5.498 -9.367 -20.090 1.00 87.44 435 GLY A N 1
ATOM 3504 C CA . GLY A 1 435 ? 4.537 -8.882 -19.104 1.00 87.44 435 GLY A CA 1
ATOM 3505 C C . GLY A 1 435 ? 4.714 -7.414 -18.702 1.00 87.44 435 GLY A C 1
ATOM 3506 O O . GLY A 1 435 ? 3.978 -6.960 -17.835 1.00 87.44 435 GLY A O 1
ATOM 3507 N N . VAL A 1 436 ? 5.642 -6.654 -19.280 1.00 89.56 436 VAL A N 1
ATOM 3508 C CA . VAL A 1 436 ? 5.857 -5.229 -18.983 1.00 89.56 436 VAL A CA 1
ATOM 3509 C C . VAL A 1 436 ? 5.340 -4.377 -20.145 1.00 89.56 436 VAL A C 1
ATOM 3511 O O . VAL A 1 436 ? 5.671 -4.668 -21.299 1.00 89.56 436 VAL A O 1
ATOM 3514 N N . PRO A 1 437 ? 4.528 -3.332 -19.892 1.00 89.88 437 PRO A N 1
ATOM 3515 C CA . PRO A 1 437 ? 4.129 -2.424 -20.955 1.00 89.88 437 PRO A CA 1
ATOM 3516 C C . PRO A 1 437 ? 5.342 -1.620 -21.423 1.00 89.88 437 PRO A C 1
ATOM 3518 O O . PRO A 1 437 ? 6.045 -0.999 -20.626 1.00 89.88 437 PRO A O 1
ATOM 3521 N N . MET A 1 438 ? 5.576 -1.625 -22.728 1.00 89.75 438 MET A N 1
ATOM 3522 C CA . MET A 1 438 ? 6.639 -0.874 -23.377 1.00 89.75 438 MET A CA 1
ATOM 3523 C C . MET A 1 438 ? 6.025 0.103 -24.375 1.00 89.75 438 MET A C 1
ATOM 3525 O O . MET A 1 438 ? 5.357 -0.317 -25.322 1.00 89.75 438 MET A O 1
ATOM 3529 N N . SER A 1 439 ? 6.242 1.402 -24.178 1.00 89.00 439 SER A N 1
ATOM 3530 C CA . SER A 1 439 ? 5.877 2.413 -25.163 1.00 89.00 439 SER A CA 1
ATOM 3531 C C . SER A 1 439 ? 6.982 2.561 -26.198 1.00 89.00 439 SER A C 1
ATOM 3533 O O . SER A 1 439 ? 8.131 2.871 -25.894 1.00 89.00 439 SER A O 1
ATOM 3535 N N . LEU A 1 440 ? 6.619 2.328 -27.449 1.00 85.94 440 LEU A N 1
ATOM 3536 C CA . LEU A 1 440 ? 7.486 2.430 -28.601 1.00 85.94 440 LEU A CA 1
ATOM 3537 C C . LEU A 1 440 ? 7.195 3.743 -29.317 1.00 85.94 440 LEU A C 1
ATOM 3539 O O . LEU A 1 440 ? 6.108 3.942 -29.866 1.00 85.94 440 LEU A O 1
ATOM 3543 N N . THR A 1 441 ? 8.179 4.633 -29.310 1.00 78.62 441 THR A N 1
ATOM 3544 C CA . THR A 1 441 ? 8.050 5.969 -29.888 1.00 78.62 441 THR A CA 1
ATOM 3545 C C . THR A 1 441 ? 8.837 6.048 -31.191 1.00 78.62 441 THR A C 1
ATOM 3547 O O . THR A 1 441 ? 10.054 5.839 -31.195 1.00 78.62 441 THR A O 1
ATOM 3550 N N . ASP A 1 442 ? 8.168 6.389 -32.299 1.00 69.62 442 ASP A N 1
ATOM 3551 C CA . ASP A 1 442 ? 8.882 6.682 -33.546 1.00 69.62 442 ASP A CA 1
ATOM 3552 C C . ASP A 1 442 ? 9.622 8.017 -33.424 1.00 69.62 442 ASP A C 1
ATOM 3554 O O . ASP A 1 442 ? 9.061 9.031 -32.986 1.00 69.62 442 ASP A O 1
ATOM 3558 N N . THR A 1 443 ? 10.870 8.062 -33.875 1.00 59.34 443 THR A N 1
ATOM 3559 C CA . THR A 1 443 ? 11.537 9.337 -34.174 1.00 59.34 443 THR A CA 1
ATOM 3560 C C . THR A 1 443 ? 11.115 9.893 -35.534 1.00 59.34 443 THR A C 1
ATOM 3562 O O . THR A 1 443 ? 11.276 11.088 -35.780 1.00 59.34 443 THR A O 1
ATOM 3565 N N . ALA A 1 444 ? 10.488 9.081 -36.390 1.00 45.28 444 ALA A N 1
ATOM 3566 C CA . ALA A 1 444 ? 10.037 9.455 -37.721 1.00 45.28 444 ALA A CA 1
ATOM 3567 C C . ALA A 1 444 ? 8.599 10.009 -37.749 1.00 45.28 444 ALA A C 1
ATOM 3569 O O . ALA A 1 444 ? 7.735 9.546 -38.481 1.00 45.28 444 ALA A O 1
ATOM 3570 N N . GLY A 1 445 ? 8.399 11.149 -37.086 1.00 37.47 445 GLY A N 1
ATOM 3571 C CA . GLY A 1 445 ? 7.556 12.218 -37.644 1.00 37.47 445 GLY A CA 1
ATOM 3572 C C . GLY A 1 445 ? 8.279 12.967 -38.775 1.00 37.47 445 GLY A C 1
ATOM 3573 O O . GLY A 1 445 ? 8.147 14.178 -38.901 1.00 37.47 445 GLY A O 1
ATOM 3574 N N . ILE A 1 446 ? 9.109 12.261 -39.550 1.00 34.72 446 ILE A N 1
ATOM 3575 C CA . ILE A 1 446 ? 9.862 12.779 -40.692 1.00 34.72 446 ILE A CA 1
ATOM 3576 C C . ILE A 1 446 ? 9.026 12.442 -41.929 1.00 34.72 446 ILE A C 1
ATOM 3578 O O . ILE A 1 446 ? 9.371 11.554 -42.705 1.00 34.72 446 ILE A O 1
ATOM 3582 N N . HIS A 1 447 ? 7.881 13.108 -42.079 1.00 33.72 447 HIS A N 1
ATOM 3583 C CA . HIS A 1 447 ? 7.297 13.272 -43.403 1.00 33.72 447 HIS A CA 1
ATOM 3584 C C . HIS A 1 447 ? 7.928 14.514 -44.034 1.00 33.72 447 HIS A C 1
ATOM 3586 O O . HIS A 1 447 ? 7.715 15.635 -43.585 1.00 33.72 447 HIS A O 1
ATOM 3592 N N . GLU A 1 448 ? 8.792 14.238 -45.010 1.00 39.44 448 GLU A N 1
ATOM 3593 C CA . GLU A 1 448 ? 9.040 14.998 -46.237 1.00 39.44 448 GLU A CA 1
ATOM 3594 C C . GLU A 1 448 ? 8.682 16.491 -46.224 1.00 39.44 448 GLU A C 1
ATOM 3596 O O . GLU A 1 448 ? 7.596 16.874 -46.636 1.00 39.44 448 GLU A O 1
ATOM 3601 N N . THR A 1 449 ? 9.661 17.341 -45.921 1.00 29.52 449 THR A N 1
ATOM 3602 C CA . THR A 1 449 ? 9.907 18.541 -46.736 1.00 29.52 449 THR A CA 1
ATOM 3603 C C . THR A 1 449 ? 11.386 18.892 -46.655 1.00 29.52 449 THR A C 1
ATOM 3605 O O . THR A 1 449 ? 11.940 19.037 -45.564 1.00 29.52 449 THR A O 1
ATOM 3608 N N . ALA A 1 450 ? 12.020 18.977 -47.823 1.00 43.44 450 ALA A N 1
ATOM 3609 C CA . ALA A 1 450 ? 13.404 19.387 -47.983 1.00 43.44 450 ALA A CA 1
ATOM 3610 C C . ALA A 1 450 ? 13.647 20.805 -47.422 1.00 43.44 450 ALA A C 1
ATOM 3612 O O . ALA A 1 450 ? 12.779 21.674 -47.493 1.00 43.44 450 ALA A O 1
ATOM 3613 N N . ASP A 1 451 ? 14.861 20.998 -46.902 1.00 41.44 451 ASP A N 1
ATOM 3614 C CA . ASP A 1 451 ? 15.570 22.275 -46.721 1.00 41.44 451 ASP A CA 1
ATOM 3615 C C . ASP A 1 451 ? 15.372 23.161 -45.474 1.00 41.44 451 ASP A C 1
ATOM 3617 O O . ASP A 1 451 ? 15.864 24.286 -45.461 1.00 41.44 451 ASP A O 1
ATOM 3621 N N . SER A 1 452 ? 14.822 22.684 -44.345 1.00 38.88 452 SER A N 1
ATOM 3622 C CA . SER A 1 452 ? 15.037 23.410 -43.055 1.00 38.88 452 SER A CA 1
ATOM 3623 C C . SER A 1 452 ? 14.852 22.636 -41.734 1.00 38.88 452 SER A C 1
ATOM 3625 O O . SER A 1 452 ? 15.025 23.216 -40.664 1.00 38.88 452 SER A O 1
ATOM 3627 N N . LEU A 1 453 ? 14.575 21.326 -41.757 1.00 45.91 453 LEU A N 1
ATOM 3628 C CA . LEU A 1 453 ? 14.105 20.563 -40.581 1.00 45.91 453 LEU A CA 1
ATOM 3629 C C . LEU A 1 453 ? 15.134 19.624 -39.917 1.00 45.91 453 LEU A C 1
ATOM 3631 O O . LEU A 1 453 ? 14.806 18.937 -38.949 1.00 45.91 453 LEU A O 1
ATOM 3635 N N . GLU A 1 454 ? 16.380 19.580 -40.394 1.00 53.47 454 GLU A N 1
ATOM 3636 C CA . GLU A 1 454 ? 17.367 18.579 -39.948 1.00 53.47 454 GLU A CA 1
ATOM 3637 C C . GLU A 1 454 ? 17.834 18.786 -38.497 1.00 53.47 454 GLU A C 1
ATOM 3639 O O . GLU A 1 454 ? 17.912 17.828 -37.728 1.00 53.47 454 GLU A O 1
ATOM 3644 N N . LYS A 1 455 ? 18.042 20.042 -38.071 1.00 54.09 455 LYS A N 1
ATOM 3645 C CA . LYS A 1 455 ? 18.381 20.355 -36.670 1.00 54.09 455 LYS A CA 1
ATOM 3646 C C . LYS A 1 455 ? 17.241 20.019 -35.713 1.00 54.09 455 LYS A C 1
ATOM 3648 O O . LYS A 1 455 ? 17.472 19.399 -34.685 1.00 54.09 455 LYS A O 1
ATOM 3653 N N . GLU A 1 456 ? 16.005 20.353 -36.077 1.00 55.00 456 GLU A N 1
ATOM 3654 C CA . GLU A 1 456 ? 14.833 20.073 -35.242 1.00 55.00 456 GLU A CA 1
ATOM 3655 C C . GLU A 1 456 ? 14.509 18.568 -35.188 1.00 55.00 456 GLU A C 1
ATOM 3657 O O . GLU A 1 456 ? 13.970 18.072 -34.199 1.00 55.00 456 GLU A O 1
ATOM 3662 N N . GLY A 1 457 ? 14.846 17.809 -36.236 1.00 59.06 457 GLY A N 1
ATOM 3663 C CA . GLY A 1 457 ? 14.803 16.345 -36.232 1.00 59.06 457 GLY A CA 1
ATOM 3664 C C . GLY A 1 457 ? 15.820 15.730 -35.266 1.00 59.06 457 GLY A C 1
ATOM 3665 O O . GLY A 1 457 ? 15.453 14.877 -34.457 1.00 59.06 457 GLY A O 1
ATOM 3666 N N . ILE A 1 458 ? 17.067 16.211 -35.295 1.00 64.75 458 ILE A N 1
ATOM 3667 C CA . ILE A 1 458 ? 18.134 15.772 -34.383 1.00 64.75 458 ILE A CA 1
ATOM 3668 C C . ILE A 1 458 ? 17.804 16.155 -32.935 1.00 64.75 458 ILE A C 1
ATOM 3670 O O . ILE A 1 458 ? 17.885 15.307 -32.050 1.00 64.75 458 ILE A O 1
ATOM 3674 N N . ASP A 1 459 ? 17.360 17.386 -32.682 1.00 66.62 459 ASP A N 1
ATOM 3675 C CA . ASP A 1 459 ? 17.006 17.847 -31.335 1.00 66.62 459 ASP A CA 1
ATOM 3676 C C . ASP A 1 459 ? 15.802 17.079 -30.763 1.00 66.62 459 ASP A C 1
ATOM 3678 O O . ASP A 1 459 ? 15.770 16.764 -29.572 1.00 66.62 459 ASP A O 1
ATOM 3682 N N . ARG A 1 460 ? 14.826 16.703 -31.603 1.00 67.38 460 ARG A N 1
ATOM 3683 C CA . ARG A 1 460 ? 13.714 15.826 -31.196 1.00 67.38 460 ARG A CA 1
ATOM 3684 C C . ARG A 1 460 ? 14.167 14.396 -30.915 1.00 67.38 460 ARG A C 1
ATOM 3686 O O . ARG A 1 460 ? 13.686 13.808 -29.948 1.00 67.38 460 ARG A O 1
ATOM 3693 N N . ALA A 1 461 ? 15.076 13.841 -31.717 1.00 67.38 461 ALA A N 1
ATOM 3694 C CA . ALA A 1 461 ? 15.655 12.523 -31.460 1.00 67.38 461 ALA A CA 1
ATOM 3695 C C . ALA A 1 461 ? 16.444 12.513 -30.142 1.00 67.38 461 ALA A C 1
ATOM 3697 O O . ALA A 1 461 ? 16.222 11.628 -29.322 1.00 67.38 461 ALA A O 1
ATOM 3698 N N . LYS A 1 462 ? 17.259 13.548 -29.883 1.00 72.81 462 LYS A N 1
ATOM 3699 C CA . LYS A 1 462 ? 17.968 13.735 -28.606 1.00 72.81 462 LYS A CA 1
ATOM 3700 C C . LYS A 1 462 ? 17.006 13.767 -27.422 1.00 72.81 462 LYS A C 1
ATOM 3702 O O . LYS A 1 462 ? 17.185 13.008 -26.480 1.00 72.81 462 LYS A O 1
ATOM 3707 N N . ARG A 1 463 ? 15.936 14.570 -27.488 1.00 74.69 463 ARG A N 1
ATOM 3708 C CA . ARG A 1 463 ? 14.921 14.623 -26.415 1.00 74.69 463 ARG A CA 1
ATOM 3709 C C . ARG A 1 463 ? 14.259 13.269 -26.159 1.00 74.69 463 ARG A C 1
ATOM 3711 O O . ARG A 1 463 ? 14.076 12.902 -25.010 1.00 74.69 463 ARG A O 1
ATOM 3718 N N . LYS A 1 464 ? 13.927 12.520 -27.215 1.00 76.06 464 LYS A N 1
ATOM 3719 C CA . LYS A 1 464 ? 13.310 11.189 -27.083 1.00 76.06 464 LYS A CA 1
ATOM 3720 C C . LYS A 1 464 ? 14.268 10.144 -26.512 1.00 76.06 464 LYS A C 1
ATOM 3722 O O . LYS A 1 464 ? 13.812 9.261 -25.802 1.00 76.06 464 LYS A O 1
ATOM 3727 N N . ILE A 1 465 ? 15.562 10.244 -26.816 1.00 79.50 465 ILE A N 1
ATOM 3728 C CA . ILE A 1 465 ? 16.599 9.359 -26.269 1.00 79.50 465 ILE A CA 1
ATOM 3729 C C . ILE A 1 465 ? 16.847 9.646 -24.786 1.00 79.50 465 ILE A C 1
ATOM 3731 O O . ILE A 1 465 ? 17.008 8.703 -24.024 1.00 79.50 465 ILE A O 1
ATOM 3735 N N . LEU A 1 466 ? 16.819 10.916 -24.364 1.00 79.12 466 LEU A N 1
ATOM 3736 C CA . LEU A 1 466 ? 16.974 11.286 -22.948 1.00 79.12 466 LEU A CA 1
ATOM 3737 C C . LEU A 1 466 ? 15.904 10.654 -22.046 1.00 79.12 466 LEU A C 1
ATOM 3739 O O . LEU A 1 466 ? 16.180 10.345 -20.893 1.00 79.12 466 LEU A O 1
ATOM 3743 N N . ASP A 1 467 ? 14.702 10.450 -22.585 1.00 80.00 467 ASP A N 1
ATOM 3744 C CA . ASP A 1 467 ? 13.577 9.827 -21.887 1.00 80.00 467 ASP A CA 1
ATOM 3745 C C . ASP A 1 467 ? 13.451 8.312 -22.158 1.00 80.00 467 ASP A C 1
ATOM 3747 O O . ASP A 1 467 ? 12.473 7.705 -21.712 1.00 80.00 467 ASP A O 1
ATOM 3751 N N . ALA A 1 468 ? 14.366 7.708 -22.927 1.0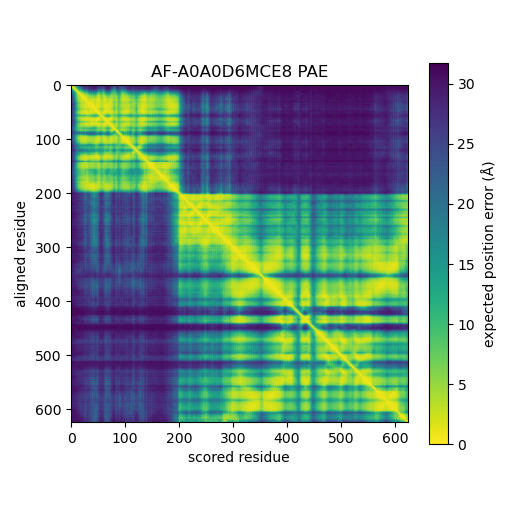0 86.38 468 ALA A N 1
ATOM 3752 C CA . ALA A 1 468 ? 14.297 6.303 -23.323 1.00 86.38 468 ALA A CA 1
ATOM 3753 C C . ALA A 1 468 ? 15.031 5.388 -22.336 1.00 86.38 468 ALA A C 1
ATOM 3755 O O . ALA A 1 468 ? 16.126 5.690 -21.876 1.00 86.38 468 ALA A O 1
ATOM 3756 N N . ASP A 1 469 ? 14.447 4.217 -22.093 1.00 88.69 469 ASP A N 1
ATOM 3757 C CA . ASP A 1 469 ? 15.062 3.131 -21.329 1.00 88.69 469 ASP A CA 1
ATOM 3758 C C . ASP A 1 469 ? 15.796 2.136 -22.241 1.00 88.69 469 ASP A C 1
ATOM 3760 O O . ASP A 1 469 ? 16.707 1.442 -21.797 1.00 88.69 469 ASP A O 1
ATOM 3764 N N . VAL A 1 470 ? 15.383 2.032 -23.512 1.00 89.62 470 VAL A N 1
ATOM 3765 C CA . VAL A 1 470 ? 15.939 1.091 -24.499 1.00 89.62 470 VAL A CA 1
ATOM 3766 C C . VAL A 1 470 ? 16.010 1.740 -25.880 1.00 89.62 470 VAL A C 1
ATOM 3768 O O . VAL A 1 470 ? 15.061 2.391 -26.331 1.00 89.62 470 VAL A O 1
ATOM 3771 N N . VAL A 1 471 ? 17.110 1.505 -26.596 1.00 89.00 471 VAL A N 1
ATOM 3772 C CA . VAL A 1 471 ? 17.287 1.945 -27.986 1.00 89.00 471 VAL A CA 1
ATOM 3773 C C . VAL A 1 471 ? 17.154 0.763 -28.945 1.00 89.00 471 VAL A C 1
ATOM 3775 O O . VAL A 1 471 ? 17.831 -0.252 -28.808 1.00 89.00 471 VAL A O 1
ATOM 3778 N N . ILE A 1 472 ? 16.315 0.907 -29.969 1.00 90.12 472 ILE A N 1
ATOM 3779 C CA . ILE A 1 472 ? 16.210 -0.047 -31.078 1.00 90.12 472 ILE A CA 1
ATOM 3780 C C . ILE A 1 472 ? 16.804 0.614 -32.325 1.00 90.12 472 ILE A C 1
ATOM 3782 O O . ILE A 1 472 ? 16.171 1.458 -32.965 1.00 90.12 472 ILE A O 1
ATOM 3786 N N . ALA A 1 473 ? 18.037 0.245 -32.669 1.00 88.00 473 ALA A N 1
ATOM 3787 C CA . ALA A 1 473 ? 18.773 0.826 -33.788 1.00 88.00 473 ALA A CA 1
ATOM 3788 C C . ALA A 1 473 ? 18.543 0.014 -35.070 1.00 88.00 473 ALA A C 1
ATOM 3790 O O . ALA A 1 473 ? 19.043 -1.098 -35.216 1.00 88.00 473 ALA A O 1
ATOM 3791 N N . VAL A 1 474 ? 17.792 0.569 -36.020 1.00 88.06 474 VAL A N 1
ATOM 3792 C CA . VAL A 1 474 ? 17.428 -0.085 -37.282 1.00 88.06 474 VAL A CA 1
ATOM 3793 C C . VAL A 1 474 ? 18.392 0.317 -38.395 1.00 88.06 474 VAL A C 1
ATOM 3795 O O . VAL A 1 474 ? 18.411 1.473 -38.835 1.00 88.06 474 VAL A O 1
ATOM 3798 N N . VAL A 1 475 ? 19.128 -0.667 -38.906 1.00 87.62 475 VAL A N 1
ATOM 3799 C CA . VAL A 1 475 ? 20.084 -0.532 -40.016 1.00 87.62 475 VAL A CA 1
ATOM 3800 C C . VAL A 1 475 ? 19.650 -1.383 -41.210 1.00 87.62 475 VAL A C 1
ATOM 3802 O O . VAL A 1 475 ? 18.918 -2.363 -41.048 1.00 87.62 475 VAL A O 1
ATOM 3805 N N . ASP A 1 476 ? 20.069 -1.010 -42.421 1.00 87.12 476 ASP A N 1
ATOM 3806 C CA . ASP A 1 476 ? 19.826 -1.832 -43.610 1.00 87.12 476 ASP A CA 1
ATOM 3807 C C . ASP A 1 476 ? 20.819 -3.003 -43.603 1.00 87.12 476 ASP A C 1
ATOM 3809 O O . ASP A 1 476 ? 22.022 -2.808 -43.460 1.00 87.12 476 ASP A O 1
ATOM 3813 N N . ALA A 1 477 ? 20.340 -4.240 -43.745 1.00 85.88 477 ALA A N 1
ATOM 3814 C CA . ALA A 1 477 ? 21.187 -5.431 -43.685 1.00 85.88 477 ALA A CA 1
ATOM 3815 C C . ALA A 1 477 ? 22.264 -5.468 -44.787 1.00 85.88 477 ALA A C 1
ATOM 3817 O O . ALA A 1 477 ? 23.227 -6.227 -44.667 1.00 85.88 477 ALA A O 1
ATOM 3818 N N . ARG A 1 478 ? 22.099 -4.672 -45.854 1.00 83.56 478 ARG A N 1
ATOM 3819 C CA . ARG A 1 478 ? 23.058 -4.528 -46.961 1.00 83.56 478 ARG A CA 1
ATOM 3820 C C . ARG A 1 478 ? 24.202 -3.560 -46.647 1.00 83.56 478 ARG A C 1
ATOM 3822 O O . ARG A 1 478 ? 25.185 -3.560 -47.386 1.00 83.56 478 ARG A O 1
ATOM 3829 N N . ASP A 1 479 ? 24.073 -2.744 -45.601 1.00 83.19 479 ASP A N 1
ATOM 3830 C CA . ASP A 1 479 ? 25.106 -1.789 -45.205 1.00 83.19 479 ASP A CA 1
ATOM 3831 C C . ASP A 1 479 ? 26.391 -2.525 -44.786 1.00 83.19 479 ASP A C 1
ATOM 3833 O O . ASP A 1 479 ? 26.360 -3.600 -44.182 1.00 83.19 479 ASP A O 1
ATOM 3837 N N . SER A 1 480 ? 27.548 -1.952 -45.124 1.00 78.69 480 SER A N 1
ATOM 3838 C CA . SER A 1 480 ? 28.846 -2.495 -44.711 1.00 78.69 480 SER A CA 1
ATOM 3839 C C . SER A 1 480 ? 29.136 -2.199 -43.236 1.00 78.69 480 SER A C 1
ATOM 3841 O O . SER A 1 480 ? 28.556 -1.279 -42.654 1.00 78.69 480 SER A O 1
ATOM 3843 N N . GLU A 1 481 ? 30.096 -2.924 -42.644 1.00 76.62 481 GLU A N 1
ATOM 3844 C CA . GLU A 1 481 ? 30.575 -2.698 -41.265 1.00 76.62 481 GLU A CA 1
ATOM 3845 C C . GLU A 1 481 ? 30.758 -1.223 -40.932 1.00 76.62 481 GLU A C 1
ATOM 3847 O O . GLU A 1 481 ? 30.302 -0.715 -39.912 1.00 76.62 481 GLU A O 1
ATOM 3852 N N . HIS A 1 482 ? 31.477 -0.546 -41.823 1.00 76.75 482 HIS A N 1
ATOM 3853 C CA . HIS A 1 482 ? 31.938 0.810 -41.630 1.00 76.75 482 HIS A CA 1
ATOM 3854 C C . HIS A 1 482 ? 30.758 1.781 -41.578 1.00 76.75 482 HIS A C 1
ATOM 3856 O O . HIS A 1 482 ? 30.766 2.734 -40.802 1.00 76.75 482 HIS A O 1
ATOM 3862 N N . VAL A 1 483 ? 29.724 1.532 -42.387 1.00 76.88 483 VAL A N 1
ATOM 3863 C CA . VAL A 1 483 ? 28.500 2.339 -42.391 1.00 76.88 483 VAL A CA 1
ATOM 3864 C C . VAL A 1 483 ? 27.739 2.139 -41.085 1.00 76.88 483 VAL A C 1
ATOM 3866 O O . VAL A 1 483 ? 27.355 3.124 -40.460 1.00 76.88 483 VAL A O 1
ATOM 3869 N N . VAL A 1 484 ? 27.592 0.894 -40.624 1.00 75.75 484 VAL A N 1
ATOM 3870 C CA . VAL A 1 484 ? 26.926 0.590 -39.348 1.00 75.75 484 VAL A CA 1
ATOM 3871 C C . VAL A 1 484 ? 27.679 1.220 -38.175 1.00 75.75 484 VAL A C 1
ATOM 3873 O O . VAL A 1 484 ? 27.065 1.923 -37.380 1.00 75.75 484 VAL A O 1
ATOM 3876 N N . LYS A 1 485 ? 29.008 1.069 -38.099 1.00 78.25 485 LYS A N 1
ATOM 3877 C CA . LYS A 1 485 ? 29.837 1.702 -37.056 1.00 78.25 485 LYS A CA 1
ATOM 3878 C C . LYS A 1 485 ? 29.721 3.229 -37.055 1.00 78.25 485 LYS A C 1
ATOM 3880 O O . LYS A 1 485 ? 29.642 3.826 -35.987 1.00 78.25 485 LYS A O 1
ATOM 3885 N N . SER A 1 486 ? 29.665 3.861 -38.231 1.00 78.25 486 SER A N 1
ATOM 3886 C CA . SER A 1 486 ? 29.429 5.308 -38.344 1.00 78.25 486 SER A CA 1
ATOM 3887 C C . SER A 1 486 ? 28.066 5.705 -37.781 1.00 78.25 486 SER A C 1
ATOM 3889 O O . SER A 1 486 ? 27.982 6.662 -37.022 1.00 78.25 486 SER A O 1
ATOM 3891 N N . ILE A 1 487 ? 27.010 4.955 -38.114 1.00 74.25 487 ILE A N 1
ATOM 3892 C CA . ILE A 1 487 ? 25.656 5.209 -37.607 1.00 74.25 487 ILE A CA 1
ATOM 3893 C C . ILE A 1 487 ? 25.623 5.055 -36.086 1.00 74.25 487 ILE A C 1
ATOM 3895 O O . ILE A 1 487 ? 25.081 5.911 -35.402 1.00 74.25 487 ILE A O 1
ATOM 3899 N N . LEU A 1 488 ? 26.224 3.998 -35.539 1.00 76.38 488 LEU A N 1
ATOM 3900 C CA . LEU A 1 488 ? 26.257 3.787 -34.090 1.00 76.38 488 LEU A CA 1
ATOM 3901 C C . LEU A 1 488 ? 26.997 4.910 -33.364 1.00 76.38 488 LEU A C 1
ATOM 3903 O O . LEU A 1 488 ? 26.528 5.358 -32.326 1.00 76.38 488 LEU A O 1
ATOM 3907 N N . LYS A 1 489 ? 28.089 5.419 -33.941 1.00 77.12 489 LYS A N 1
ATOM 3908 C CA . LYS A 1 489 ? 28.808 6.576 -33.400 1.00 77.12 489 LYS A CA 1
ATOM 3909 C C . LYS A 1 489 ? 27.961 7.853 -33.437 1.00 77.12 489 LYS A C 1
ATOM 3911 O O . LYS A 1 489 ? 27.917 8.577 -32.450 1.00 77.12 489 LYS A O 1
ATOM 3916 N N . GLU A 1 490 ? 27.247 8.099 -34.538 1.00 75.44 490 GLU A N 1
ATOM 3917 C CA . GLU A 1 490 ? 26.289 9.212 -34.639 1.00 75.44 490 GLU A CA 1
ATOM 3918 C C . GLU A 1 490 ? 25.195 9.106 -33.561 1.00 75.44 490 GLU A C 1
ATOM 3920 O O . GLU A 1 490 ? 24.811 10.118 -32.985 1.00 75.44 490 GLU A O 1
ATOM 3925 N N . LEU A 1 491 ? 24.708 7.896 -33.258 1.00 73.19 491 LEU A N 1
ATOM 3926 C CA . LEU A 1 491 ? 23.715 7.662 -32.201 1.00 73.19 491 LEU A CA 1
ATOM 3927 C C . LEU A 1 491 ? 24.304 7.813 -30.793 1.00 73.19 491 LEU A C 1
ATOM 3929 O O . LEU A 1 491 ? 23.631 8.331 -29.905 1.00 73.19 491 LEU A O 1
ATOM 3933 N N . GLU A 1 492 ? 25.555 7.402 -30.593 1.00 74.81 492 GLU A N 1
ATOM 3934 C CA . GLU A 1 492 ? 26.287 7.557 -29.332 1.00 74.81 492 GLU A CA 1
ATOM 3935 C C . GLU A 1 492 ? 26.463 9.039 -28.961 1.00 74.81 492 GLU A C 1
ATOM 3937 O O . GLU A 1 492 ? 26.385 9.407 -27.792 1.00 74.81 492 GLU A O 1
ATOM 3942 N N . GLU A 1 493 ? 26.623 9.914 -29.957 1.00 75.94 493 GLU A N 1
ATOM 3943 C CA . GLU A 1 493 ? 26.685 11.371 -29.776 1.00 75.94 493 GLU A CA 1
ATOM 3944 C C . GLU A 1 493 ? 25.340 11.997 -29.351 1.00 75.94 493 GLU A C 1
ATOM 3946 O O . GLU A 1 493 ? 25.298 13.163 -28.946 1.00 75.94 493 GLU A O 1
ATOM 3951 N N . LEU A 1 494 ? 24.233 11.249 -29.429 1.00 72.56 494 LEU A N 1
ATOM 3952 C CA . LEU A 1 494 ? 22.905 11.716 -29.016 1.00 72.56 494 LEU A CA 1
ATOM 3953 C C . LEU A 1 494 ? 22.593 11.432 -27.543 1.00 72.56 494 LEU A C 1
ATOM 3955 O O . LEU A 1 494 ? 21.596 11.959 -27.049 1.00 72.56 494 LEU A O 1
ATOM 3959 N N . THR A 1 495 ? 23.416 10.634 -26.854 1.00 71.06 495 THR A N 1
ATOM 3960 C CA . THR A 1 495 ? 23.231 10.290 -25.439 1.00 71.06 495 THR A CA 1
ATOM 3961 C C . THR A 1 495 ? 24.479 10.578 -24.605 1.00 71.06 495 THR A C 1
ATOM 3963 O O . THR A 1 495 ? 25.624 10.377 -25.018 1.00 71.06 495 THR A O 1
ATOM 3966 N N . GLU A 1 496 ? 24.248 11.056 -23.387 1.00 72.12 496 GLU A N 1
ATOM 3967 C CA . GLU A 1 496 ? 25.284 11.224 -22.363 1.00 72.12 496 GLU A CA 1
ATOM 3968 C C . GLU A 1 496 ? 25.320 10.036 -21.388 1.00 72.12 496 GLU A C 1
ATOM 3970 O O . GLU A 1 496 ? 26.261 9.909 -20.607 1.00 72.12 496 GLU A O 1
ATOM 3975 N N . ILE A 1 497 ? 24.319 9.151 -21.457 1.00 70.38 497 ILE A N 1
ATOM 3976 C CA . ILE A 1 497 ? 24.099 8.022 -20.548 1.00 70.38 497 ILE A CA 1
ATOM 3977 C C . ILE A 1 497 ? 24.186 6.712 -21.338 1.00 70.38 497 ILE A C 1
ATOM 3979 O O . ILE A 1 497 ? 23.740 6.649 -22.487 1.00 70.38 497 ILE A O 1
ATOM 3983 N N . SER A 1 498 ? 24.744 5.669 -20.716 1.00 80.19 498 SER A N 1
ATOM 3984 C CA . SER A 1 498 ? 24.757 4.327 -21.301 1.00 80.19 498 SER A CA 1
ATOM 3985 C C . SER A 1 498 ? 23.353 3.732 -21.320 1.00 80.19 498 SER A C 1
ATOM 3987 O O . SER A 1 498 ? 22.742 3.570 -20.264 1.00 80.19 498 SER A O 1
ATOM 3989 N N . LEU A 1 499 ? 22.848 3.416 -22.513 1.00 82.88 499 LEU A N 1
ATOM 3990 C CA . LEU A 1 499 ? 21.538 2.793 -22.702 1.00 82.88 499 LEU A CA 1
ATOM 3991 C C . LEU A 1 499 ? 21.689 1.410 -23.346 1.00 82.88 499 LEU A C 1
ATOM 3993 O O . LEU A 1 499 ? 22.516 1.252 -24.253 1.00 82.88 499 LEU A O 1
ATOM 3997 N N . PRO A 1 500 ? 20.874 0.420 -22.935 1.00 88.31 500 PRO A N 1
ATOM 3998 C CA . PRO A 1 500 ? 20.839 -0.867 -23.601 1.00 88.31 500 PRO A CA 1
ATOM 3999 C C . PRO A 1 500 ? 20.279 -0.698 -25.014 1.00 88.31 500 PRO A C 1
ATOM 4001 O O . PRO A 1 500 ? 19.224 -0.088 -25.235 1.00 88.31 500 PRO A O 1
ATOM 4004 N N . MET A 1 501 ? 20.993 -1.254 -25.985 1.00 88.38 501 MET A N 1
ATOM 4005 C CA . MET A 1 501 ? 20.672 -1.133 -27.397 1.00 88.38 501 MET A CA 1
ATOM 4006 C C . MET A 1 501 ? 20.514 -2.503 -28.049 1.00 88.38 501 MET A C 1
ATOM 4008 O O . MET A 1 501 ? 21.360 -3.385 -27.902 1.00 88.38 501 MET A O 1
ATOM 4012 N N . ILE A 1 502 ? 19.453 -2.651 -28.842 1.00 89.88 502 ILE A N 1
ATOM 4013 C CA . ILE A 1 502 ? 19.263 -3.792 -29.738 1.00 89.88 502 ILE A CA 1
ATOM 4014 C C . ILE A 1 502 ? 19.412 -3.307 -31.176 1.00 89.88 502 ILE A C 1
ATOM 4016 O O . ILE A 1 502 ? 18.677 -2.426 -31.633 1.00 89.88 502 ILE A O 1
ATOM 4020 N N . ILE A 1 503 ? 20.358 -3.897 -31.905 1.00 88.94 503 ILE A N 1
ATOM 4021 C CA . ILE A 1 503 ? 20.565 -3.597 -33.322 1.00 88.94 503 ILE A CA 1
ATOM 4022 C C . ILE A 1 503 ? 19.632 -4.479 -34.148 1.00 88.94 503 ILE A C 1
ATOM 4024 O O . ILE A 1 503 ? 19.650 -5.703 -34.045 1.00 88.94 503 ILE A O 1
ATOM 4028 N N . VAL A 1 504 ? 18.832 -3.858 -35.009 1.00 90.31 504 VAL A N 1
ATOM 4029 C CA . VAL A 1 504 ? 17.914 -4.539 -35.920 1.00 90.31 504 VAL A CA 1
ATOM 4030 C C . VAL A 1 504 ? 18.403 -4.372 -37.351 1.00 90.31 504 VAL A C 1
ATOM 4032 O O . VAL A 1 504 ? 18.301 -3.300 -37.947 1.00 90.31 504 VAL A O 1
ATOM 4035 N N . ARG A 1 505 ? 18.902 -5.462 -37.930 1.00 90.19 505 ARG A N 1
ATOM 4036 C CA . ARG A 1 505 ? 19.341 -5.539 -39.327 1.00 90.19 505 ARG A CA 1
ATOM 4037 C C . ARG A 1 505 ? 18.147 -5.872 -40.213 1.00 90.19 505 ARG A C 1
ATOM 4039 O O . ARG A 1 505 ? 17.806 -7.038 -40.408 1.00 90.19 505 ARG A O 1
ATOM 4046 N N . ASN A 1 506 ? 17.470 -4.841 -40.698 1.00 88.75 506 ASN A N 1
ATOM 4047 C CA . ASN A 1 506 ? 16.248 -4.982 -41.484 1.00 88.75 506 ASN A CA 1
ATOM 4048 C C . ASN A 1 506 ? 16.549 -5.198 -42.979 1.00 88.75 506 ASN A C 1
ATOM 4050 O O . ASN A 1 506 ? 17.621 -4.840 -43.455 1.00 88.75 506 ASN A O 1
ATOM 4054 N N . LYS A 1 507 ? 15.587 -5.742 -43.738 1.00 89.50 507 LYS A N 1
ATOM 4055 C CA . LYS A 1 507 ? 15.739 -6.161 -45.152 1.00 89.50 507 LYS A CA 1
ATOM 4056 C C . LYS A 1 507 ? 16.742 -7.302 -45.357 1.00 89.50 507 LYS A C 1
ATOM 4058 O O . LYS A 1 507 ? 17.453 -7.362 -46.361 1.00 89.50 507 LY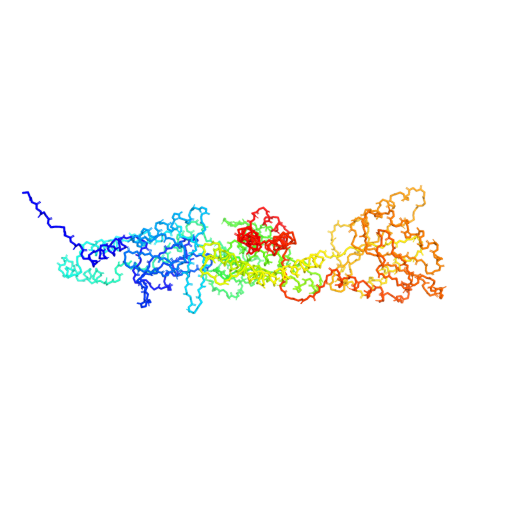S A O 1
ATOM 4063 N N . SER A 1 508 ? 16.811 -8.204 -44.382 1.00 87.19 508 SER A N 1
ATOM 4064 C CA . SER A 1 508 ? 17.667 -9.398 -44.441 1.00 87.19 508 SER A CA 1
ATOM 4065 C C . SER A 1 508 ? 17.342 -10.337 -45.611 1.00 87.19 508 SER A C 1
ATOM 4067 O O . SER A 1 508 ? 18.196 -11.111 -46.018 1.00 87.19 508 SER A O 1
ATOM 4069 N N . ASP A 1 509 ? 16.162 -10.225 -46.224 1.00 85.44 509 ASP A N 1
ATOM 4070 C CA . ASP A 1 509 ? 15.788 -10.954 -47.440 1.00 85.44 509 ASP A CA 1
ATOM 4071 C C . ASP A 1 509 ? 16.605 -10.552 -48.679 1.00 85.44 509 ASP A C 1
ATOM 4073 O O . ASP A 1 509 ? 16.662 -11.301 -49.653 1.00 85.44 509 ASP A O 1
ATOM 4077 N N . LEU A 1 510 ? 17.247 -9.381 -48.653 1.00 85.19 510 LEU A N 1
ATOM 4078 C CA . LEU A 1 510 ? 18.005 -8.844 -49.784 1.00 85.19 510 LEU A CA 1
ATOM 4079 C C . LEU A 1 510 ? 19.495 -9.210 -49.754 1.00 85.19 510 LEU A C 1
ATOM 4081 O O . LEU A 1 510 ? 20.233 -8.789 -50.646 1.00 85.19 510 LEU A O 1
ATOM 4085 N N . THR A 1 511 ? 19.970 -9.919 -48.726 1.00 79.81 511 THR A N 1
ATOM 4086 C CA . THR A 1 511 ? 21.398 -10.219 -48.569 1.00 79.81 511 THR A CA 1
ATOM 4087 C C . THR A 1 511 ? 21.657 -11.405 -47.644 1.00 79.81 511 THR A C 1
ATOM 4089 O O . THR A 1 511 ? 21.078 -11.511 -46.570 1.00 79.81 511 THR A O 1
ATOM 4092 N N . GLU A 1 512 ? 22.605 -12.264 -48.019 1.00 68.94 512 GLU A N 1
ATOM 4093 C CA . GLU A 1 512 ? 23.128 -13.328 -47.146 1.00 68.94 512 GLU A CA 1
ATOM 4094 C C . GLU A 1 512 ? 24.308 -12.856 -46.281 1.00 68.94 512 GLU A C 1
ATOM 4096 O O . GLU A 1 512 ? 24.904 -13.638 -45.539 1.00 68.94 512 GLU A O 1
ATOM 4101 N N . ASN A 1 513 ? 24.682 -11.577 -46.384 1.00 63.72 513 ASN A N 1
ATOM 4102 C CA . ASN A 1 513 ? 25.835 -11.029 -45.688 1.00 63.72 513 ASN A CA 1
ATOM 4103 C C . ASN A 1 513 ? 25.641 -11.130 -44.165 1.00 63.72 513 ASN A C 1
ATOM 4105 O O . ASN A 1 513 ? 24.774 -10.466 -43.610 1.00 63.72 513 ASN A O 1
ATOM 4109 N N . LYS A 1 514 ? 26.457 -11.934 -43.477 1.00 64.38 514 LYS A N 1
ATOM 4110 C CA . LYS A 1 514 ? 26.464 -12.095 -42.007 1.00 64.38 514 LYS A CA 1
ATOM 4111 C C . LYS A 1 514 ? 27.569 -11.295 -41.308 1.00 64.38 514 LYS A C 1
ATOM 4113 O O . LYS A 1 514 ? 27.873 -11.546 -40.148 1.00 64.38 514 LYS A O 1
ATOM 4118 N N . ALA A 1 515 ? 28.195 -10.344 -42.006 1.00 54.34 515 ALA A N 1
ATOM 4119 C CA . ALA A 1 515 ? 29.452 -9.743 -41.561 1.00 54.34 515 ALA A CA 1
ATOM 4120 C C . ALA A 1 515 ? 29.420 -9.096 -40.156 1.00 54.34 515 ALA A C 1
ATOM 4122 O O . AL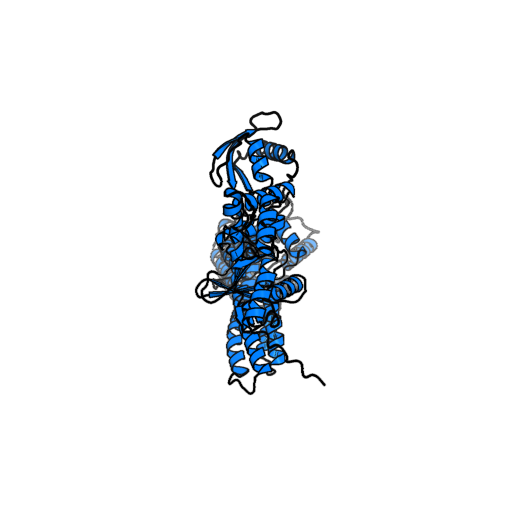A A 1 515 ? 30.472 -9.030 -39.534 1.00 54.34 515 ALA A O 1
ATOM 4123 N N . PHE A 1 516 ? 28.250 -8.690 -39.630 1.00 64.50 516 PHE A N 1
ATOM 4124 C CA . PHE A 1 516 ? 28.097 -8.045 -38.307 1.00 64.50 516 PHE A CA 1
ATOM 4125 C C . PHE A 1 516 ? 27.118 -8.747 -37.365 1.00 64.50 516 PHE A C 1
ATOM 4127 O O . PHE A 1 516 ? 26.366 -8.095 -36.645 1.00 64.50 516 PHE A O 1
ATOM 4134 N N . ASP A 1 517 ? 27.122 -10.082 -37.334 1.00 61.97 517 ASP A N 1
ATOM 4135 C CA . ASP A 1 517 ? 26.356 -10.843 -36.327 1.00 61.97 517 ASP A CA 1
ATOM 4136 C C . ASP A 1 517 ? 26.816 -10.542 -34.880 1.00 61.97 517 ASP A C 1
ATOM 4138 O O . ASP A 1 517 ? 26.081 -10.806 -33.931 1.00 61.97 517 ASP A O 1
ATOM 4142 N N . LYS A 1 518 ? 28.004 -9.945 -34.698 1.00 59.31 518 LYS A N 1
ATOM 4143 C CA . LYS A 1 518 ? 28.485 -9.395 -33.424 1.00 59.31 518 LYS A CA 1
ATOM 4144 C C . LYS A 1 518 ? 29.045 -7.995 -33.650 1.00 59.31 518 LYS A C 1
ATOM 4146 O O . LYS A 1 518 ? 30.009 -7.828 -34.392 1.00 59.31 518 LYS A O 1
ATOM 4151 N N . VAL A 1 519 ? 28.435 -7.001 -33.017 1.00 64.94 519 VAL A N 1
ATOM 4152 C CA . VAL A 1 519 ? 28.964 -5.636 -32.936 1.00 64.94 519 VAL A CA 1
ATOM 4153 C C . VAL A 1 519 ? 29.478 -5.455 -31.517 1.00 64.94 519 VAL A C 1
ATOM 4155 O O . VAL A 1 519 ? 28.754 -5.751 -30.570 1.00 64.94 519 VAL A O 1
ATOM 4158 N N . GLU A 1 520 ? 30.734 -5.039 -31.366 1.00 62.53 520 GLU A N 1
ATOM 4159 C CA . GLU A 1 520 ? 31.290 -4.765 -30.040 1.00 62.53 520 GLU A CA 1
ATOM 4160 C C . GLU A 1 520 ? 30.573 -3.563 -29.396 1.00 62.53 520 GLU A C 1
ATOM 4162 O O . GLU A 1 520 ? 30.259 -2.602 -30.110 1.00 62.53 520 GLU A O 1
ATOM 4167 N N . PRO A 1 521 ? 30.307 -3.600 -28.076 1.00 61.16 521 PRO A N 1
ATOM 4168 C CA . PRO A 1 521 ? 29.750 -2.464 -27.346 1.00 61.16 521 PRO A CA 1
ATOM 4169 C C . PRO A 1 521 ? 30.613 -1.210 -27.529 1.00 61.16 521 PRO A C 1
ATOM 4171 O O . PRO A 1 521 ? 31.840 -1.306 -27.618 1.00 61.16 521 PRO A O 1
ATOM 4174 N N . THR A 1 522 ? 29.996 -0.028 -27.553 1.00 62.94 522 THR A N 1
ATOM 4175 C CA . THR A 1 522 ? 30.740 1.241 -27.504 1.00 62.94 522 THR A CA 1
ATOM 4176 C C . THR A 1 522 ? 30.737 1.804 -26.081 1.00 62.94 522 THR A C 1
ATOM 4178 O O . THR A 1 522 ? 30.125 1.243 -25.176 1.00 62.94 522 THR A O 1
ATOM 4181 N N . SER A 1 523 ? 31.443 2.915 -25.849 1.00 60.44 523 SER A N 1
ATOM 4182 C CA . SER A 1 523 ? 31.581 3.506 -24.510 1.00 60.44 523 SER A CA 1
ATOM 4183 C C . SER A 1 523 ? 30.257 3.925 -23.854 1.00 60.44 523 SER A C 1
ATOM 4185 O O . SER A 1 523 ? 30.185 3.965 -22.627 1.00 60.44 523 SER A O 1
ATOM 4187 N N . ARG A 1 524 ? 29.225 4.249 -24.647 1.00 67.00 524 ARG A N 1
ATOM 4188 C CA . ARG A 1 524 ? 27.915 4.735 -24.166 1.00 67.00 524 ARG A CA 1
ATOM 4189 C C . ARG A 1 524 ? 26.706 4.002 -24.757 1.00 67.00 524 ARG A C 1
ATOM 4191 O O . ARG A 1 524 ? 25.577 4.416 -24.518 1.00 67.00 524 ARG A O 1
ATOM 4198 N N . LEU A 1 525 ? 26.909 2.957 -25.552 1.00 67.94 525 LEU A N 1
ATOM 4199 C CA . LEU A 1 525 ? 25.824 2.108 -26.045 1.00 67.94 525 LEU A CA 1
ATOM 4200 C C . LEU A 1 525 ? 26.197 0.657 -25.775 1.00 67.94 525 LEU A C 1
ATOM 4202 O O . LEU A 1 525 ? 27.100 0.103 -26.409 1.00 67.94 525 LEU A O 1
ATOM 4206 N N . ASP A 1 526 ? 25.481 0.055 -24.830 1.00 78.25 526 ASP A N 1
ATOM 4207 C CA . ASP A 1 526 ? 25.649 -1.352 -24.501 1.00 78.25 526 ASP A CA 1
ATOM 4208 C C . ASP A 1 526 ? 24.851 -2.187 -25.507 1.00 78.25 526 ASP A C 1
ATOM 4210 O O . ASP A 1 526 ? 23.617 -2.223 -25.477 1.00 78.25 526 ASP A O 1
ATOM 4214 N N . VAL A 1 527 ? 25.551 -2.786 -26.474 1.00 80.50 527 VAL A N 1
ATOM 4215 C CA . VAL A 1 527 ? 24.930 -3.633 -27.499 1.00 80.50 527 VAL A CA 1
ATOM 4216 C C . VAL A 1 527 ? 24.537 -4.954 -26.846 1.00 80.50 527 VAL A C 1
ATOM 4218 O O . VAL A 1 527 ? 25.351 -5.868 -26.725 1.00 80.50 527 VAL A O 1
ATOM 4221 N N . VAL A 1 528 ? 23.268 -5.059 -26.454 1.00 82.81 528 VAL A N 1
ATOM 4222 C CA . VAL A 1 528 ? 22.733 -6.236 -25.756 1.00 82.81 528 VAL A CA 1
ATOM 4223 C C . VAL A 1 528 ? 22.473 -7.383 -26.732 1.00 82.81 528 VAL A C 1
ATOM 4225 O O . VAL A 1 528 ? 22.675 -8.548 -26.394 1.00 82.81 528 VAL A O 1
ATOM 4228 N N . ASP A 1 529 ? 22.008 -7.070 -27.946 1.00 85.06 529 ASP A N 1
ATOM 4229 C CA . ASP A 1 529 ? 21.730 -8.077 -28.974 1.00 85.06 529 ASP A CA 1
ATOM 4230 C C . ASP A 1 529 ? 21.723 -7.488 -30.399 1.00 85.06 529 ASP A C 1
ATOM 4232 O O . ASP A 1 529 ? 21.556 -6.281 -30.603 1.00 85.06 529 ASP A O 1
ATOM 4236 N N . CYS A 1 530 ? 21.861 -8.358 -31.402 1.00 87.19 530 CYS A N 1
ATOM 4237 C CA . CYS A 1 530 ? 21.779 -8.026 -32.824 1.00 87.19 530 CYS A CA 1
ATOM 4238 C C . CYS A 1 530 ? 20.861 -9.022 -33.544 1.00 87.19 530 CYS A C 1
ATOM 4240 O O . CYS A 1 530 ? 21.133 -10.221 -33.591 1.00 87.19 530 CYS A O 1
ATOM 4242 N N . VAL A 1 531 ? 19.768 -8.529 -34.133 1.00 88.81 531 VAL A N 1
ATOM 4243 C CA . VAL A 1 531 ? 18.715 -9.362 -34.729 1.00 88.81 531 VAL A CA 1
ATOM 4244 C C . VAL A 1 531 ? 18.491 -9.003 -36.195 1.00 88.81 531 VAL A C 1
ATOM 4246 O O . VAL A 1 531 ? 18.308 -7.839 -36.549 1.00 88.81 531 VAL A O 1
ATOM 4249 N N . ALA A 1 532 ? 18.447 -10.012 -37.064 1.00 89.25 532 ALA A N 1
ATOM 4250 C CA . ALA A 1 532 ? 18.063 -9.850 -38.464 1.00 89.25 532 ALA A CA 1
ATOM 4251 C C . ALA A 1 532 ? 16.538 -9.922 -38.633 1.00 89.25 532 ALA A C 1
ATOM 4253 O O . ALA A 1 532 ? 15.886 -10.810 -38.083 1.00 89.25 532 ALA A O 1
ATOM 4254 N N . THR A 1 533 ? 15.962 -8.999 -39.407 1.00 89.56 533 THR A N 1
ATOM 4255 C CA . THR A 1 533 ? 14.515 -8.949 -39.666 1.00 89.56 533 THR A CA 1
ATOM 4256 C C . THR A 1 533 ? 14.202 -8.695 -41.140 1.00 89.56 533 THR A C 1
ATOM 4258 O O . THR A 1 533 ? 14.990 -8.101 -41.883 1.00 89.56 533 THR A O 1
ATOM 4261 N N . CYS A 1 534 ? 13.032 -9.154 -41.578 1.00 90.12 534 CYS A N 1
ATOM 4262 C CA . CYS A 1 534 ? 12.364 -8.672 -42.782 1.00 90.12 534 CYS A CA 1
ATOM 4263 C C . CYS A 1 534 ? 11.005 -8.121 -42.347 1.00 90.12 534 CYS A C 1
ATOM 4265 O O . CYS A 1 534 ? 10.010 -8.847 -42.281 1.00 90.12 534 CYS A O 1
ATOM 4267 N N . ALA A 1 535 ? 10.967 -6.829 -42.011 1.00 85.12 535 ALA A N 1
ATOM 4268 C CA . ALA A 1 535 ? 9.776 -6.202 -41.442 1.00 85.12 535 ALA A CA 1
ATOM 4269 C C . ALA A 1 535 ? 8.529 -6.326 -42.341 1.00 85.12 535 ALA A C 1
ATOM 4271 O O . ALA A 1 535 ? 7.431 -6.516 -41.830 1.00 85.12 535 ALA A O 1
ATOM 4272 N N . LEU A 1 536 ? 8.691 -6.295 -43.672 1.00 85.69 536 LEU A N 1
ATOM 4273 C CA . LEU A 1 536 ? 7.578 -6.424 -44.628 1.00 85.69 536 LEU A CA 1
ATOM 4274 C C . LEU A 1 536 ? 6.919 -7.808 -44.617 1.00 85.69 536 LEU A C 1
ATOM 4276 O O . LEU A 1 536 ? 5.718 -7.911 -44.842 1.00 85.69 536 LEU A O 1
ATOM 4280 N N . ARG A 1 537 ? 7.697 -8.867 -44.360 1.00 84.94 537 ARG A N 1
ATOM 4281 C CA . ARG A 1 537 ? 7.196 -10.248 -44.254 1.00 84.94 537 ARG A CA 1
ATOM 4282 C C . ARG A 1 537 ? 6.957 -10.675 -42.807 1.00 84.94 537 ARG A C 1
ATOM 4284 O O . ARG A 1 537 ? 6.499 -11.784 -42.557 1.00 84.94 537 ARG A O 1
ATOM 4291 N N . THR A 1 538 ? 7.245 -9.798 -41.843 1.00 82.75 538 THR A N 1
ATOM 4292 C CA . THR A 1 538 ? 7.225 -10.062 -40.393 1.00 82.75 538 THR A CA 1
ATOM 4293 C C . THR A 1 538 ? 8.177 -11.180 -39.932 1.00 82.75 538 THR A C 1
ATOM 4295 O O . THR A 1 538 ? 8.043 -11.707 -38.826 1.00 82.75 538 THR A O 1
ATOM 4298 N N . GLU A 1 539 ? 9.170 -11.535 -40.751 1.00 86.25 539 GLU A N 1
ATOM 4299 C CA . GLU A 1 539 ? 10.192 -12.533 -40.416 1.00 86.25 539 GLU A CA 1
ATOM 4300 C C . GLU A 1 539 ? 11.250 -11.920 -39.483 1.00 86.25 539 GLU A C 1
ATOM 4302 O O . GLU A 1 539 ? 11.595 -10.740 -39.596 1.00 86.25 539 GLU A O 1
ATOM 4307 N N . GLY A 1 540 ? 11.749 -12.699 -38.518 1.00 84.06 540 GLY A N 1
ATOM 4308 C CA . GLY A 1 540 ? 12.727 -12.241 -37.517 1.00 84.06 540 GLY A CA 1
ATOM 4309 C C . GLY A 1 540 ? 12.169 -11.314 -36.424 1.00 84.06 540 GLY A C 1
ATOM 4310 O O . GLY A 1 540 ? 12.800 -11.144 -35.386 1.00 84.06 540 GLY A O 1
ATOM 4311 N N . VAL A 1 541 ? 10.954 -10.772 -36.582 1.00 85.88 541 VAL A N 1
ATOM 4312 C CA . VAL A 1 541 ? 10.303 -9.911 -35.570 1.00 85.88 541 VAL A CA 1
ATOM 4313 C C . VAL A 1 541 ? 10.097 -10.655 -34.246 1.00 85.88 541 VAL A C 1
ATOM 4315 O O . VAL A 1 541 ? 10.282 -10.078 -33.181 1.00 85.88 541 VAL A O 1
ATOM 4318 N N . ARG A 1 542 ? 9.802 -11.963 -34.290 1.00 87.69 542 ARG A N 1
ATOM 4319 C CA . ARG A 1 542 ? 9.731 -12.801 -33.079 1.00 87.69 542 ARG A CA 1
ATOM 4320 C C . ARG A 1 542 ? 11.072 -12.867 -32.345 1.00 87.69 542 ARG A C 1
ATOM 4322 O O . ARG A 1 542 ? 11.084 -12.830 -31.125 1.00 87.69 542 ARG A O 1
ATOM 4329 N N . SER A 1 543 ? 12.185 -12.944 -33.071 1.00 89.38 543 SER A N 1
ATOM 4330 C CA . SER A 1 543 ? 13.518 -12.941 -32.463 1.00 89.38 543 SER A CA 1
ATOM 4331 C C . SER A 1 543 ? 13.800 -11.612 -31.767 1.00 89.38 543 SER A C 1
ATOM 4333 O O . SER A 1 543 ? 14.309 -11.625 -30.655 1.00 89.38 543 SER A O 1
ATOM 4335 N N . LEU A 1 544 ? 13.384 -10.486 -32.364 1.00 90.25 544 LEU A N 1
ATOM 4336 C CA . LEU A 1 544 ? 13.467 -9.168 -31.726 1.00 90.25 544 LEU A CA 1
ATOM 4337 C C . LEU A 1 544 ? 12.634 -9.117 -30.439 1.00 90.25 544 LEU A C 1
ATOM 4339 O O . LEU A 1 544 ? 13.131 -8.653 -29.418 1.00 90.25 544 LEU A O 1
ATOM 4343 N N . MET A 1 545 ? 11.405 -9.643 -30.465 1.00 89.25 545 MET A N 1
ATOM 4344 C CA . MET A 1 545 ? 10.564 -9.752 -29.267 1.00 89.25 545 MET A CA 1
ATOM 4345 C C . MET A 1 545 ? 11.245 -10.586 -28.179 1.00 89.25 545 MET A C 1
ATOM 4347 O O . MET A 1 545 ? 11.335 -10.132 -27.049 1.00 89.25 545 MET A O 1
ATOM 4351 N N . THR A 1 546 ? 11.823 -11.740 -28.517 1.00 91.06 546 THR A N 1
ATOM 4352 C CA . THR A 1 546 ? 12.557 -12.580 -27.555 1.00 91.06 546 THR A CA 1
ATOM 4353 C C . THR A 1 546 ? 13.822 -11.906 -27.009 1.00 91.06 546 THR A C 1
ATOM 4355 O O . THR A 1 546 ? 14.210 -12.142 -25.866 1.00 91.06 546 THR A O 1
ATOM 4358 N N . SER A 1 547 ? 14.500 -11.064 -27.790 1.00 91.38 547 SER A N 1
ATOM 4359 C CA . SER A 1 547 ? 15.615 -10.247 -27.289 1.00 91.38 547 SER A CA 1
ATOM 4360 C C . SER A 1 547 ? 15.139 -9.159 -26.325 1.00 91.38 547 SER A C 1
ATOM 4362 O O . SER A 1 547 ? 15.755 -8.962 -25.281 1.00 91.38 547 SER A O 1
ATOM 4364 N N . LEU A 1 548 ? 14.016 -8.502 -26.631 1.00 91.25 548 LEU A N 1
ATOM 4365 C CA . LEU A 1 548 ? 13.383 -7.529 -25.739 1.00 91.25 548 LEU A CA 1
ATOM 4366 C C . LEU A 1 548 ? 12.865 -8.189 -24.449 1.00 91.25 548 LEU A C 1
ATOM 4368 O O . LEU A 1 548 ? 13.043 -7.630 -23.374 1.00 91.25 548 LEU A O 1
ATOM 4372 N N . GLU A 1 549 ? 12.281 -9.386 -24.529 1.00 91.19 549 GLU A N 1
ATOM 4373 C CA . GLU A 1 549 ? 11.842 -10.175 -23.369 1.00 91.19 549 GLU A CA 1
ATOM 4374 C C . GLU A 1 549 ? 13.013 -10.507 -22.442 1.00 91.19 549 GLU A C 1
ATOM 4376 O O . GLU A 1 549 ? 12.928 -10.241 -21.247 1.00 91.19 549 GLU A O 1
ATOM 4381 N N . ARG A 1 550 ? 14.140 -10.987 -22.989 1.00 91.19 550 ARG A N 1
ATOM 4382 C CA . ARG A 1 550 ? 15.362 -11.251 -22.207 1.00 91.19 550 ARG A CA 1
ATOM 4383 C C . ARG A 1 550 ? 15.913 -9.991 -21.539 1.00 91.19 550 ARG A C 1
ATOM 4385 O O .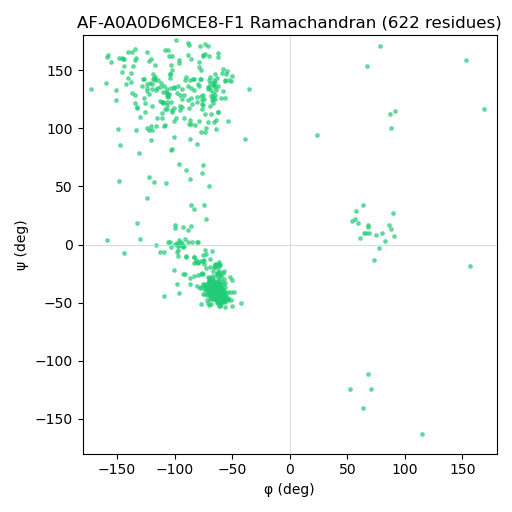 ARG A 1 550 ? 16.359 -10.042 -20.397 1.00 91.19 550 ARG A O 1
ATOM 4392 N N . LEU A 1 551 ? 15.871 -8.853 -22.233 1.00 90.25 551 LEU A N 1
ATOM 4393 C CA . LEU A 1 551 ? 16.251 -7.565 -21.654 1.00 90.25 551 LEU A CA 1
ATOM 4394 C C . LEU A 1 551 ? 15.334 -7.204 -20.476 1.00 90.25 551 LEU A C 1
ATOM 4396 O O . LEU A 1 551 ? 15.828 -6.823 -19.418 1.00 90.25 551 LEU A O 1
ATOM 4400 N N . VAL A 1 552 ? 14.016 -7.370 -20.628 1.00 89.56 552 VAL A N 1
ATOM 4401 C CA . VAL A 1 552 ? 13.044 -7.125 -19.551 1.00 89.56 552 VAL A CA 1
ATOM 4402 C C . VAL A 1 552 ? 13.264 -8.065 -18.366 1.00 89.56 552 VAL A C 1
ATOM 4404 O O . VAL A 1 552 ? 13.207 -7.610 -17.228 1.00 89.56 552 VAL A O 1
ATOM 4407 N N . GLU A 1 553 ? 13.535 -9.348 -18.602 1.00 88.25 553 GLU A N 1
ATOM 4408 C CA . GLU A 1 553 ? 13.839 -10.323 -17.545 1.00 88.25 553 GLU A CA 1
ATOM 4409 C C . GLU A 1 553 ? 15.098 -9.951 -16.753 1.00 88.25 553 GLU A C 1
ATOM 4411 O O . GLU A 1 553 ? 15.101 -10.062 -15.529 1.00 88.25 553 GLU A O 1
ATOM 4416 N N . ASN A 1 554 ? 16.136 -9.448 -17.425 1.00 86.06 554 ASN A N 1
ATOM 4417 C CA . ASN A 1 554 ? 17.363 -8.999 -16.764 1.00 86.06 554 ASN A CA 1
ATOM 4418 C C . ASN A 1 554 ? 17.156 -7.717 -15.943 1.00 86.06 554 ASN A C 1
ATOM 4420 O O . ASN A 1 554 ? 17.715 -7.587 -14.857 1.00 86.06 554 ASN A O 1
ATOM 4424 N N . LEU A 1 555 ? 16.364 -6.767 -16.454 1.00 83.56 555 LEU A N 1
ATOM 4425 C CA . LEU A 1 555 ? 16.066 -5.512 -15.752 1.00 83.56 555 LEU A CA 1
ATOM 4426 C C . LEU A 1 555 ? 15.096 -5.710 -14.584 1.00 83.56 555 LEU A C 1
ATOM 4428 O O . LEU A 1 555 ? 15.159 -5.002 -13.583 1.00 83.56 555 LEU A O 1
ATOM 4432 N N . CYS A 1 556 ? 14.164 -6.642 -14.744 1.00 83.50 556 CYS A N 1
ATOM 4433 C CA . CYS A 1 556 ? 13.094 -6.921 -13.803 1.00 83.50 556 CYS A CA 1
ATOM 4434 C C . CYS A 1 556 ? 13.057 -8.433 -13.563 1.00 83.50 556 CYS A C 1
ATOM 4436 O O . CYS A 1 556 ? 12.220 -9.108 -14.162 1.00 83.50 556 CYS A O 1
ATOM 4438 N N . PRO A 1 557 ? 13.936 -9.006 -12.733 1.00 75.88 557 PRO A N 1
ATOM 4439 C CA . PRO A 1 557 ? 13.800 -10.406 -12.350 1.00 75.88 557 PRO A CA 1
ATOM 4440 C C . PRO A 1 557 ? 12.509 -10.603 -11.538 1.00 75.88 557 PRO A C 1
ATOM 4442 O O . PRO A 1 557 ? 12.138 -9.752 -10.729 1.00 75.88 557 PRO A O 1
ATOM 4445 N N . ASP A 1 558 ? 11.791 -11.702 -11.783 1.00 71.19 558 ASP A N 1
ATOM 4446 C CA . ASP A 1 558 ? 10.619 -12.101 -10.991 1.00 71.19 558 ASP A CA 1
ATOM 4447 C C . ASP A 1 558 ? 10.975 -13.321 -10.144 1.00 71.19 558 ASP A C 1
ATOM 4449 O O . ASP A 1 558 ? 11.065 -14.438 -10.654 1.00 71.19 558 ASP A O 1
ATOM 4453 N N . ASP A 1 559 ? 11.221 -13.101 -8.857 1.00 69.25 559 ASP A N 1
ATOM 4454 C CA . ASP A 1 559 ? 11.500 -14.156 -7.884 1.00 69.25 559 ASP A CA 1
ATOM 4455 C C . ASP A 1 559 ? 10.253 -14.579 -7.082 1.00 69.25 559 ASP A C 1
ATOM 4457 O O . ASP A 1 559 ? 10.305 -15.563 -6.341 1.00 69.25 559 ASP A O 1
ATOM 4461 N N . GLY A 1 560 ? 9.110 -13.900 -7.271 1.00 69.62 560 GLY A N 1
ATOM 4462 C CA . GLY A 1 560 ? 7.866 -14.129 -6.528 1.00 69.62 560 GLY A CA 1
ATOM 4463 C C . GLY A 1 560 ? 7.958 -13.755 -5.038 1.00 69.62 560 GLY A C 1
ATOM 4464 O O . GLY A 1 560 ? 9.031 -13.704 -4.447 1.00 69.62 560 GLY A O 1
ATOM 4465 N N . GLY A 1 561 ? 6.837 -13.408 -4.384 1.00 74.25 561 GLY A N 1
ATOM 4466 C CA . GLY A 1 561 ? 6.809 -13.000 -2.955 1.00 74.25 561 GLY A CA 1
ATOM 4467 C C . GLY A 1 561 ? 6.381 -11.541 -2.709 1.00 74.25 561 GLY A C 1
ATOM 4468 O O . GLY A 1 561 ? 5.758 -10.960 -3.583 1.00 74.25 561 GLY A O 1
ATOM 4469 N N . PRO A 1 562 ? 6.634 -10.940 -1.537 1.00 78.00 562 PRO A N 1
ATOM 4470 C CA . PRO A 1 562 ? 6.259 -9.551 -1.249 1.00 78.00 562 PRO A CA 1
ATOM 4471 C C . PRO A 1 562 ? 7.197 -8.527 -1.912 1.00 78.00 562 PRO A C 1
ATOM 4473 O O . PRO A 1 562 ? 8.390 -8.773 -2.078 1.00 78.00 562 PRO A O 1
ATOM 4476 N N . CYS A 1 563 ? 6.661 -7.351 -2.247 1.00 84.12 563 CYS A N 1
ATOM 4477 C CA . CYS A 1 563 ? 7.426 -6.232 -2.800 1.00 84.12 563 CYS A CA 1
ATOM 4478 C C . CYS A 1 563 ? 7.231 -4.976 -1.948 1.00 84.12 563 CYS A C 1
ATOM 4480 O O . CYS A 1 563 ? 6.114 -4.658 -1.551 1.00 84.12 563 CYS A O 1
ATOM 4482 N N . LEU A 1 564 ? 8.304 -4.232 -1.697 1.00 84.38 564 LEU A N 1
ATOM 4483 C CA . LEU A 1 564 ? 8.241 -2.937 -1.019 1.00 84.38 564 LEU A CA 1
ATOM 4484 C C . LEU A 1 564 ? 8.215 -1.795 -2.044 1.00 84.38 564 LEU A C 1
ATOM 4486 O O . LEU A 1 564 ? 8.557 -1.981 -3.210 1.00 84.38 564 LEU A O 1
ATOM 4490 N N . THR A 1 565 ? 7.724 -0.627 -1.629 1.00 75.31 565 THR A N 1
ATOM 4491 C CA . THR A 1 565 ? 7.465 0.524 -2.513 1.00 75.31 565 THR A CA 1
ATOM 4492 C C . THR A 1 565 ? 8.636 1.491 -2.660 1.00 75.31 565 THR A C 1
ATOM 4494 O O . THR A 1 565 ? 8.669 2.212 -3.651 1.00 75.31 565 THR A O 1
ATOM 4497 N N . ASP A 1 566 ? 9.540 1.561 -1.678 1.00 82.25 566 ASP A N 1
ATOM 4498 C CA . ASP A 1 566 ? 10.509 2.656 -1.547 1.00 82.25 566 ASP A CA 1
ATOM 4499 C C . ASP A 1 566 ? 11.950 2.152 -1.694 1.00 82.25 566 ASP A C 1
ATOM 4501 O O . ASP A 1 566 ? 12.519 1.546 -0.783 1.00 82.25 566 ASP A O 1
ATOM 4505 N N . THR A 1 567 ? 12.522 2.372 -2.878 1.00 86.94 567 THR A N 1
ATOM 4506 C CA . THR A 1 567 ? 13.884 1.954 -3.232 1.00 86.94 567 THR A CA 1
ATOM 4507 C C . THR A 1 567 ? 14.954 2.759 -2.498 1.00 86.94 567 THR A C 1
ATOM 4509 O O . THR A 1 567 ? 16.009 2.205 -2.193 1.00 86.94 567 THR A O 1
ATOM 4512 N N . LEU A 1 568 ? 14.688 4.030 -2.173 1.00 87.69 568 LEU A N 1
ATOM 4513 C CA . LEU A 1 568 ? 15.631 4.887 -1.454 1.00 87.69 568 LEU A CA 1
ATOM 4514 C C . LEU A 1 568 ? 15.775 4.417 -0.010 1.00 87.69 568 LEU A C 1
ATOM 4516 O O . LEU A 1 568 ? 16.885 4.123 0.424 1.00 87.69 568 LEU A O 1
ATOM 4520 N N . LEU A 1 569 ? 14.652 4.252 0.694 1.00 89.19 569 LEU A N 1
ATOM 4521 C CA . LEU A 1 569 ? 14.665 3.750 2.067 1.00 89.19 569 LEU A CA 1
ATOM 4522 C C . LEU A 1 569 ? 15.280 2.338 2.147 1.00 89.19 569 LEU A C 1
ATOM 4524 O O . LEU A 1 569 ? 15.954 2.012 3.119 1.00 89.19 569 LEU A O 1
ATOM 4528 N N . LEU A 1 570 ? 15.088 1.489 1.128 1.00 93.25 570 LEU A N 1
ATOM 4529 C CA . LEU A 1 570 ? 15.741 0.173 1.072 1.00 93.25 570 LEU A CA 1
ATOM 4530 C C . LEU A 1 570 ? 17.255 0.276 0.901 1.00 93.25 570 LEU A C 1
ATOM 4532 O O . LEU A 1 570 ? 17.981 -0.461 1.562 1.00 93.25 570 LEU A O 1
ATOM 4536 N N . SER A 1 571 ? 17.725 1.190 0.051 1.00 94.75 571 SER A N 1
ATOM 4537 C CA . SER A 1 571 ? 19.157 1.439 -0.119 1.00 94.75 571 SER A CA 1
ATOM 4538 C C . SER A 1 571 ? 19.787 1.982 1.166 1.00 94.75 571 SER A C 1
ATOM 4540 O O . SER A 1 571 ? 20.869 1.534 1.536 1.00 94.75 571 SER A O 1
ATOM 4542 N N . GLU A 1 572 ? 19.116 2.904 1.861 1.00 94.50 572 GLU A N 1
ATOM 4543 C CA . GLU A 1 572 ? 19.566 3.423 3.160 1.00 94.50 572 GLU A CA 1
ATOM 4544 C C . GLU A 1 572 ? 19.621 2.305 4.213 1.00 94.50 572 GLU A C 1
ATOM 4546 O O . GLU A 1 572 ? 20.622 2.148 4.907 1.00 94.50 572 GLU A O 1
ATOM 4551 N N . ALA A 1 573 ? 18.585 1.462 4.292 1.00 96.00 573 ALA A N 1
ATOM 4552 C CA . ALA A 1 573 ? 18.576 0.323 5.207 1.00 96.00 573 ALA A CA 1
ATOM 4553 C C . ALA A 1 573 ? 19.677 -0.698 4.880 1.00 96.00 573 ALA A C 1
ATOM 4555 O O . ALA A 1 573 ? 20.292 -1.243 5.797 1.00 96.00 573 ALA A O 1
ATOM 4556 N N . ARG A 1 574 ? 19.940 -0.957 3.591 1.00 97.19 574 ARG A N 1
ATOM 4557 C CA . ARG A 1 574 ? 21.049 -1.814 3.153 1.00 97.19 574 ARG A CA 1
ATOM 4558 C C . ARG A 1 574 ? 22.384 -1.251 3.630 1.00 97.19 574 ARG A C 1
ATOM 4560 O O . ARG A 1 574 ? 23.158 -2.000 4.214 1.00 97.19 574 ARG A O 1
ATOM 4567 N N . GLU A 1 575 ? 22.638 0.037 3.412 1.00 97.19 575 GLU A N 1
ATOM 4568 C CA . GLU A 1 575 ? 23.887 0.691 3.819 1.00 97.19 575 GLU A CA 1
ATOM 4569 C C . GLU A 1 575 ? 24.090 0.624 5.340 1.00 97.19 575 GLU A C 1
ATOM 4571 O O . GLU A 1 575 ? 25.163 0.246 5.811 1.00 97.19 575 GLU A O 1
ATOM 4576 N N . GLU A 1 576 ? 23.048 0.906 6.125 1.00 97.19 576 GLU A N 1
ATOM 4577 C CA . GLU A 1 576 ? 23.104 0.792 7.587 1.00 97.19 576 GLU A CA 1
ATOM 4578 C C . GLU A 1 576 ? 23.393 -0.653 8.039 1.00 97.19 576 GLU A C 1
ATOM 4580 O O . GLU A 1 576 ? 24.193 -0.871 8.950 1.00 97.19 576 GLU A O 1
ATOM 4585 N N . LEU A 1 577 ? 22.827 -1.665 7.372 1.00 96.88 577 LEU A N 1
ATOM 4586 C CA . LEU A 1 577 ? 23.103 -3.075 7.675 1.00 96.88 577 LEU A CA 1
ATOM 4587 C C . LEU A 1 577 ? 24.495 -3.540 7.215 1.00 96.88 577 LEU A C 1
ATOM 4589 O O . LEU A 1 577 ? 25.134 -4.322 7.920 1.00 96.88 577 LEU A O 1
ATOM 4593 N N . GLU A 1 578 ? 24.999 -3.057 6.079 1.00 96.81 578 GLU A N 1
ATOM 4594 C CA . GLU A 1 578 ? 26.377 -3.302 5.628 1.00 96.81 578 GLU A CA 1
ATOM 4595 C C . GLU A 1 578 ? 27.382 -2.729 6.635 1.00 96.81 578 GLU A C 1
ATOM 4597 O O . GLU A 1 578 ? 28.321 -3.418 7.053 1.00 96.81 578 GLU A O 1
ATOM 4602 N N . ASN A 1 579 ? 27.129 -1.506 7.109 1.00 95.62 579 ASN A N 1
ATOM 4603 C CA . ASN A 1 579 ? 27.924 -0.877 8.157 1.00 95.62 579 ASN A CA 1
ATOM 4604 C C . ASN A 1 579 ? 27.844 -1.671 9.469 1.00 95.62 579 ASN A C 1
ATOM 4606 O O . ASN A 1 579 ? 28.889 -1.985 10.045 1.00 95.62 579 ASN A O 1
ATOM 4610 N N . ALA A 1 580 ? 26.646 -2.092 9.891 1.00 94.12 580 ALA A N 1
ATOM 4611 C CA . ALA A 1 580 ? 26.440 -2.930 11.076 1.00 94.12 580 ALA A CA 1
ATOM 4612 C C . ALA A 1 580 ? 27.258 -4.234 11.029 1.00 94.12 580 ALA A C 1
ATOM 4614 O O . ALA A 1 580 ? 27.877 -4.622 12.018 1.00 94.12 580 ALA A O 1
ATOM 4615 N N . VAL A 1 581 ? 27.316 -4.905 9.876 1.00 93.44 581 VAL A N 1
ATOM 4616 C CA . VAL A 1 581 ? 28.103 -6.139 9.713 1.00 93.44 581 VAL A CA 1
ATOM 4617 C C . VAL A 1 581 ? 29.611 -5.862 9.782 1.00 93.44 581 VAL A C 1
ATOM 4619 O O . VAL A 1 581 ? 30.364 -6.712 10.262 1.00 93.44 581 VAL A O 1
ATOM 4622 N N . SER A 1 582 ? 30.066 -4.685 9.348 1.00 91.81 582 SER A N 1
ATOM 4623 C CA . SER A 1 582 ? 31.491 -4.329 9.288 1.00 91.81 582 SER A CA 1
ATOM 4624 C C . SER A 1 582 ? 32.108 -3.902 10.628 1.00 91.81 582 SER A C 1
ATOM 4626 O O . SER A 1 582 ? 33.315 -4.065 10.831 1.00 91.81 582 SER A O 1
ATOM 4628 N N . VAL A 1 583 ? 31.304 -3.375 11.557 1.00 91.81 583 VAL A N 1
ATOM 4629 C CA . VAL A 1 583 ? 31.798 -2.848 12.837 1.00 91.81 583 VAL A CA 1
ATOM 4630 C C . VAL A 1 583 ? 32.100 -3.959 13.851 1.00 91.81 583 VAL A C 1
ATOM 4632 O O . VAL A 1 583 ? 31.530 -5.052 13.821 1.00 91.81 583 VAL A O 1
ATOM 4635 N N . GLN A 1 584 ? 33.040 -3.676 14.758 1.00 86.75 584 GLN A N 1
ATOM 4636 C CA . GLN A 1 584 ? 33.403 -4.550 15.887 1.00 86.75 584 GLN A CA 1
ATOM 4637 C C . GLN A 1 584 ? 33.026 -3.963 17.251 1.00 86.75 584 GLN A C 1
ATOM 4639 O O . GLN A 1 584 ? 33.176 -4.631 18.267 1.00 86.75 584 GLN A O 1
ATOM 4644 N N . ASP A 1 585 ? 32.556 -2.718 17.283 1.00 88.62 585 ASP A N 1
ATOM 4645 C CA . ASP A 1 585 ? 32.099 -2.055 18.498 1.00 88.62 585 ASP A CA 1
ATOM 4646 C C . ASP A 1 585 ? 30.592 -2.286 18.674 1.00 88.62 585 ASP A C 1
ATOM 4648 O O . ASP A 1 585 ? 29.808 -2.069 17.746 1.00 88.62 585 ASP A O 1
ATOM 4652 N N . SER A 1 586 ? 30.182 -2.746 19.857 1.00 84.19 586 SER A N 1
ATOM 4653 C CA . SER A 1 586 ? 28.788 -3.089 20.147 1.00 84.19 586 SER A CA 1
ATOM 4654 C C . SER A 1 586 ? 27.862 -1.871 20.206 1.00 84.19 586 SER A C 1
ATOM 4656 O O . SER A 1 586 ? 26.689 -1.996 19.855 1.00 84.19 586 SER A O 1
ATOM 4658 N N . ALA A 1 587 ? 28.364 -0.690 20.578 1.00 85.31 587 ALA A N 1
ATOM 4659 C CA . ALA A 1 587 ? 27.576 0.537 20.589 1.00 85.31 587 ALA A CA 1
ATOM 4660 C C . ALA A 1 587 ? 27.332 1.052 19.166 1.00 85.31 587 ALA A C 1
ATOM 4662 O O . ALA A 1 587 ? 26.196 1.391 18.831 1.00 85.31 587 ALA A O 1
ATOM 4663 N N . LEU A 1 588 ? 28.356 1.029 18.304 1.00 89.56 588 LEU A N 1
ATOM 4664 C CA . LEU A 1 588 ? 28.198 1.365 16.881 1.00 89.56 588 LEU A CA 1
ATOM 4665 C C . LEU A 1 588 ? 27.281 0.371 16.160 1.00 89.56 588 LEU A C 1
ATOM 4667 O O . LEU A 1 588 ? 26.427 0.779 15.376 1.00 89.56 588 LEU A O 1
ATOM 4671 N N . LEU A 1 589 ? 27.409 -0.926 16.463 1.00 90.81 589 LEU A N 1
ATOM 4672 C CA . LEU A 1 589 ? 26.495 -1.953 15.961 1.00 90.81 589 LEU A CA 1
ATOM 4673 C C . LEU A 1 589 ? 25.044 -1.636 16.347 1.00 90.81 589 LEU A C 1
ATOM 4675 O O . LEU A 1 589 ? 24.145 -1.731 15.513 1.00 90.81 589 LEU A O 1
ATOM 4679 N N . CYS A 1 590 ? 24.812 -1.258 17.608 1.00 89.12 590 CYS A N 1
ATOM 4680 C CA . CYS A 1 590 ? 23.482 -0.910 18.096 1.00 89.12 590 CYS A CA 1
ATOM 4681 C C . CYS A 1 590 ? 22.903 0.305 17.359 1.00 89.12 590 CYS A C 1
ATOM 4683 O O . CYS A 1 590 ? 21.741 0.262 16.963 1.00 89.12 590 CYS A O 1
ATOM 4685 N N . ASP A 1 591 ? 23.704 1.353 17.139 1.00 91.56 591 ASP A N 1
ATOM 4686 C CA . ASP A 1 591 ? 23.273 2.571 16.438 1.00 91.56 591 ASP A CA 1
ATOM 4687 C C . ASP A 1 591 ? 22.838 2.277 14.993 1.00 91.56 591 ASP A C 1
ATOM 4689 O O . ASP A 1 591 ? 21.721 2.620 14.601 1.00 91.56 591 ASP A O 1
ATOM 4693 N N . HIS A 1 592 ? 23.658 1.552 14.225 1.00 95.19 592 HIS A N 1
ATOM 4694 C CA . HIS A 1 592 ? 23.314 1.154 12.854 1.00 95.19 592 HIS A CA 1
ATOM 4695 C C . HIS A 1 592 ? 22.035 0.297 12.797 1.00 95.19 592 HIS A C 1
ATOM 4697 O O . HIS A 1 592 ? 21.152 0.528 11.967 1.00 95.19 592 HIS A O 1
ATOM 4703 N N . LEU A 1 593 ? 21.875 -0.657 13.724 1.00 93.06 593 LEU A N 1
ATOM 4704 C CA . LEU A 1 593 ? 20.660 -1.474 13.806 1.00 93.06 593 LEU A CA 1
ATOM 4705 C C . LEU A 1 593 ? 19.418 -0.662 14.205 1.00 93.06 593 LEU A C 1
ATOM 4707 O O . LEU A 1 593 ? 18.332 -0.941 13.699 1.00 93.06 593 LEU A O 1
ATOM 4711 N N . GLN A 1 594 ? 19.553 0.341 15.079 1.00 89.31 594 GLN A N 1
ATOM 4712 C CA . GLN A 1 594 ? 18.452 1.243 15.437 1.00 89.31 594 GLN A CA 1
ATOM 4713 C C . GLN A 1 594 ? 17.997 2.081 14.241 1.00 89.31 594 GLN A C 1
ATOM 4715 O O . GLN A 1 594 ? 16.795 2.209 14.014 1.00 89.31 594 GLN A O 1
ATOM 4720 N N . ARG A 1 595 ? 18.929 2.590 13.429 1.00 91.69 595 ARG A N 1
ATOM 4721 C CA . ARG A 1 595 ? 18.588 3.330 12.204 1.00 91.69 595 ARG A CA 1
ATOM 4722 C C . ARG A 1 595 ? 17.872 2.448 11.189 1.00 91.69 595 ARG A C 1
ATOM 4724 O O . ARG A 1 595 ? 16.819 2.834 10.688 1.00 91.69 595 ARG A O 1
ATOM 4731 N N . ALA A 1 596 ? 18.378 1.237 10.945 1.00 94.50 596 ALA A N 1
ATOM 4732 C CA . ALA A 1 596 ? 17.700 0.265 10.088 1.00 94.50 596 ALA A CA 1
ATOM 4733 C C . ALA A 1 596 ? 16.290 -0.073 10.617 1.00 94.50 596 ALA A C 1
ATOM 4735 O O . ALA A 1 596 ? 15.329 -0.134 9.847 1.00 94.50 596 ALA A O 1
ATOM 4736 N N . LEU A 1 597 ? 16.143 -0.240 11.938 1.00 90.62 597 LEU A N 1
ATOM 4737 C CA . LEU A 1 597 ? 14.855 -0.471 12.595 1.00 90.62 597 LEU A CA 1
ATOM 4738 C C . LEU A 1 597 ? 13.882 0.699 12.380 1.00 90.62 597 LEU A C 1
ATOM 4740 O O . LEU A 1 597 ? 12.712 0.463 12.070 1.00 90.62 597 LEU A O 1
ATOM 4744 N N . ASP A 1 598 ? 14.347 1.942 12.511 1.00 82.94 598 ASP A N 1
ATOM 4745 C CA . ASP A 1 598 ? 13.540 3.142 12.277 1.00 82.94 598 ASP A CA 1
ATOM 4746 C C . ASP A 1 598 ? 13.112 3.267 10.809 1.00 82.94 598 ASP A C 1
ATOM 4748 O O . ASP A 1 598 ? 11.949 3.577 10.540 1.00 82.94 598 ASP A O 1
ATOM 4752 N N . ILE A 1 599 ? 14.002 2.967 9.857 1.00 88.31 599 ILE A N 1
ATOM 4753 C CA . ILE A 1 599 ? 13.688 2.948 8.420 1.00 88.31 599 ILE A CA 1
ATOM 4754 C C . ILE A 1 599 ? 12.589 1.915 8.120 1.00 88.31 599 ILE A C 1
ATOM 4756 O O . ILE A 1 599 ? 11.575 2.241 7.497 1.00 88.31 599 ILE A O 1
ATOM 4760 N N . PHE A 1 600 ? 12.712 0.685 8.629 1.00 87.75 600 PHE A N 1
ATOM 4761 C CA . PHE A 1 600 ? 11.655 -0.323 8.482 1.00 87.75 600 PHE A CA 1
ATOM 4762 C C . PHE A 1 600 ? 10.380 0.034 9.262 1.00 87.75 600 PHE A C 1
ATOM 4764 O O . PHE A 1 600 ? 9.277 -0.325 8.845 1.00 87.75 600 PHE A O 1
ATOM 4771 N N . GLY A 1 601 ? 10.493 0.797 10.351 1.00 78.69 601 GLY A N 1
ATOM 4772 C CA . GLY A 1 601 ? 9.366 1.412 11.048 1.00 78.69 601 GLY A CA 1
ATOM 4773 C C . GLY A 1 601 ? 8.596 2.400 10.165 1.00 78.69 601 GLY A C 1
ATOM 4774 O O . GLY A 1 601 ? 7.360 2.354 10.140 1.00 78.69 601 GLY A O 1
ATOM 4775 N N . GLN A 1 602 ? 9.308 3.235 9.402 1.00 78.12 602 GLN A N 1
ATOM 4776 C CA . GLN A 1 602 ? 8.723 4.142 8.411 1.00 78.12 602 GLN A CA 1
ATOM 4777 C C . GLN A 1 602 ? 8.030 3.356 7.296 1.00 78.12 602 GLN A C 1
ATOM 4779 O O . GLN A 1 602 ? 6.845 3.577 7.042 1.00 78.12 602 GLN A O 1
ATOM 4784 N N . MET A 1 603 ? 8.719 2.374 6.703 1.00 80.50 603 MET A N 1
ATOM 4785 C CA . MET A 1 603 ? 8.138 1.516 5.665 1.00 80.50 603 MET A CA 1
ATOM 4786 C C . MET A 1 603 ? 6.905 0.758 6.160 1.00 80.50 603 MET A C 1
ATOM 4788 O O . MET A 1 603 ? 5.946 0.608 5.415 1.00 80.50 603 MET A O 1
ATOM 4792 N N . ALA A 1 604 ? 6.877 0.304 7.413 1.00 73.31 604 ALA A N 1
ATOM 4793 C CA . ALA A 1 604 ? 5.721 -0.377 7.995 1.00 73.31 604 ALA A CA 1
ATOM 4794 C C . ALA A 1 604 ? 4.484 0.532 8.179 1.00 73.31 604 ALA A C 1
ATOM 4796 O O . ALA A 1 604 ? 3.426 0.034 8.572 1.00 73.31 604 ALA A O 1
ATOM 4797 N N . GLY A 1 605 ? 4.603 1.838 7.904 1.00 63.94 605 GLY A N 1
ATOM 4798 C CA . GLY A 1 605 ? 3.533 2.828 8.033 1.00 63.94 605 GLY A CA 1
ATOM 4799 C C . GLY A 1 605 ? 3.424 3.457 9.424 1.00 63.94 605 GLY A C 1
ATOM 4800 O O . GLY A 1 605 ? 2.433 4.125 9.705 1.00 63.94 605 GLY A O 1
ATOM 4801 N N . SER A 1 606 ? 4.425 3.276 10.295 1.00 52.19 606 SER A N 1
ATOM 4802 C CA . SER A 1 606 ? 4.400 3.793 11.679 1.00 52.19 606 SER A CA 1
ATOM 4803 C C . SER A 1 606 ? 4.575 5.319 11.745 1.00 52.19 606 SER A C 1
ATOM 4805 O O . SER A 1 606 ? 4.228 5.949 12.742 1.00 52.19 606 SER A O 1
ATOM 4807 N N . THR A 1 607 ? 5.118 5.918 10.684 1.00 49.75 607 THR A N 1
ATOM 4808 C CA . THR A 1 607 ? 5.388 7.354 10.551 1.00 49.75 607 THR A CA 1
ATOM 4809 C C . THR A 1 607 ? 5.260 7.739 9.080 1.00 49.75 607 THR A C 1
ATOM 4811 O O . THR A 1 607 ? 6.180 7.504 8.301 1.00 49.75 607 THR A O 1
ATOM 4814 N N . VAL A 1 608 ? 4.120 8.312 8.685 1.00 52.56 608 VAL A N 1
ATOM 4815 C CA . VAL A 1 608 ? 3.877 8.773 7.308 1.00 52.56 608 VAL A CA 1
ATOM 4816 C C . VAL A 1 608 ? 3.614 10.278 7.308 1.00 52.56 608 VAL A C 1
ATOM 4818 O O . VAL A 1 608 ? 2.847 10.782 8.126 1.00 52.56 608 VAL A O 1
ATOM 4821 N N . ASN A 1 609 ? 4.249 11.003 6.388 1.00 53.44 609 ASN A N 1
ATOM 4822 C CA . ASN A 1 609 ? 4.040 12.438 6.207 1.00 53.44 609 ASN A CA 1
ATOM 4823 C C . ASN A 1 609 ? 2.695 12.709 5.499 1.00 53.44 609 ASN A C 1
ATOM 4825 O O . ASN A 1 609 ? 2.436 12.161 4.425 1.00 53.44 609 ASN A O 1
ATOM 4829 N N . GLU A 1 610 ? 1.863 13.593 6.062 1.00 53.25 610 GLU A N 1
ATOM 4830 C CA . GLU A 1 610 ? 0.562 13.984 5.492 1.00 53.25 610 GLU A CA 1
ATOM 4831 C C . GLU A 1 610 ? 0.665 14.534 4.059 1.00 53.25 610 GLU A C 1
ATOM 4833 O O . GLU A 1 610 ? -0.220 14.283 3.242 1.00 53.25 610 GLU A O 1
ATOM 4838 N N . GLN A 1 611 ? 1.760 15.220 3.716 1.00 52.22 611 GLN A N 1
ATOM 4839 C CA . GLN A 1 611 ? 1.947 15.790 2.379 1.00 52.22 611 GLN A CA 1
ATOM 4840 C C . GLN A 1 611 ? 2.126 14.704 1.303 1.00 52.22 611 GLN A C 1
ATOM 4842 O O . GLN A 1 611 ? 1.560 14.807 0.214 1.00 52.22 611 GLN A O 1
ATOM 4847 N N . ILE A 1 612 ? 2.870 13.639 1.627 1.00 61.50 612 ILE A N 1
ATOM 4848 C CA . ILE A 1 612 ? 3.089 12.489 0.734 1.00 61.50 612 ILE A CA 1
ATOM 4849 C C . ILE A 1 612 ? 1.764 11.754 0.506 1.00 61.50 612 ILE A C 1
ATOM 4851 O O . ILE A 1 612 ? 1.443 11.374 -0.621 1.00 61.50 612 ILE A O 1
ATOM 4855 N N . LEU A 1 613 ? 0.961 11.612 1.564 1.00 63.38 613 LEU A N 1
ATOM 4856 C CA . LEU A 1 613 ? -0.373 11.024 1.484 1.00 63.38 613 LEU A CA 1
ATOM 4857 C C . LEU A 1 613 ? -1.298 11.838 0.574 1.00 63.38 613 LEU A C 1
ATOM 4859 O O . LEU A 1 613 ? -1.973 11.269 -0.282 1.00 63.38 613 LEU A O 1
ATOM 4863 N N . ASP A 1 614 ? -1.318 13.163 0.710 1.00 64.81 614 ASP A N 1
ATOM 4864 C CA . ASP A 1 614 ? -2.161 14.015 -0.131 1.00 64.81 614 ASP A CA 1
ATOM 4865 C C . ASP A 1 614 ? -1.798 13.922 -1.618 1.00 64.81 614 ASP A C 1
ATOM 4867 O O . ASP A 1 614 ? -2.694 13.848 -2.466 1.00 64.81 614 ASP A O 1
ATOM 4871 N N . ASP A 1 615 ? -0.509 13.881 -1.955 1.00 67.69 615 ASP A N 1
ATOM 4872 C CA . ASP A 1 615 ? -0.071 13.732 -3.344 1.00 67.69 615 ASP A CA 1
ATOM 4873 C C . ASP A 1 615 ? -0.356 12.331 -3.899 1.00 67.69 615 ASP A C 1
ATOM 4875 O O . ASP A 1 615 ? -0.769 12.206 -5.058 1.00 67.69 615 ASP A O 1
ATOM 4879 N N . LEU A 1 616 ? -0.261 11.290 -3.067 1.00 70.12 616 LEU A N 1
ATOM 4880 C CA . LEU A 1 616 ? -0.678 9.933 -3.415 1.00 70.12 616 LEU A CA 1
ATOM 4881 C C . LEU A 1 616 ? -2.184 9.870 -3.720 1.00 70.12 616 LEU A C 1
ATOM 4883 O O . LEU A 1 616 ? -2.587 9.358 -4.767 1.00 70.12 616 LEU A O 1
ATOM 4887 N N . PHE A 1 617 ? -3.032 10.439 -2.857 1.00 69.12 617 PHE A N 1
ATOM 4888 C CA . PHE A 1 617 ? -4.488 10.392 -3.028 1.00 69.12 617 PHE A CA 1
ATOM 4889 C C . PHE A 1 617 ? -4.982 11.217 -4.227 1.00 69.12 617 PHE A C 1
ATOM 4891 O O . PHE A 1 617 ? -5.933 10.815 -4.904 1.00 69.12 617 PHE A O 1
ATOM 4898 N N . LYS A 1 618 ? -4.299 12.315 -4.584 1.00 74.56 618 LYS A N 1
ATOM 4899 C CA . LYS A 1 618 ? -4.603 13.094 -5.803 1.00 74.56 618 LYS A CA 1
ATOM 4900 C C . LYS A 1 618 ? -4.451 12.285 -7.094 1.00 74.56 618 LYS A C 1
ATOM 4902 O O . LYS A 1 618 ? -5.112 12.608 -8.083 1.00 74.56 618 LYS A O 1
ATOM 4907 N N . GLN A 1 619 ? -3.609 11.250 -7.112 1.00 68.81 619 GLN A N 1
ATOM 4908 C CA . GLN A 1 619 ? -3.390 10.410 -8.297 1.00 68.81 619 GLN A CA 1
ATOM 4909 C C . GLN A 1 619 ? -4.553 9.444 -8.572 1.00 68.81 619 GLN A C 1
ATOM 4911 O O . GLN A 1 619 ? -4.697 8.957 -9.697 1.00 68.81 619 GLN A O 1
ATOM 4916 N N . PHE A 1 620 ? -5.434 9.203 -7.598 1.00 71.31 620 PHE A N 1
ATOM 4917 C CA . PHE A 1 620 ? -6.642 8.405 -7.801 1.00 71.31 620 PHE A CA 1
ATOM 4918 C C . PHE A 1 620 ? -7.717 9.186 -8.572 1.00 71.31 620 PHE A C 1
ATOM 4920 O O . PHE A 1 620 ? -7.693 10.417 -8.685 1.00 71.31 620 PHE A O 1
ATOM 4927 N N . CYS A 1 621 ? -8.684 8.463 -9.133 1.00 68.94 621 CYS A N 1
ATOM 4928 C CA . CYS A 1 621 ? -9.880 9.062 -9.718 1.00 68.94 621 CYS A CA 1
ATOM 4929 C C . CYS A 1 621 ? -10.845 9.561 -8.625 1.00 68.94 621 CYS A C 1
ATOM 4931 O O . CYS A 1 621 ? -10.749 9.188 -7.454 1.00 68.94 621 CYS A O 1
ATOM 4933 N N . ILE A 1 622 ? -11.801 10.410 -9.008 1.00 64.31 622 ILE A N 1
ATOM 4934 C CA . ILE A 1 622 ? -12.941 10.755 -8.145 1.00 64.31 622 ILE A CA 1
ATOM 4935 C C . ILE A 1 622 ? -13.783 9.489 -7.929 1.00 64.31 622 ILE A C 1
ATOM 4937 O O . ILE A 1 622 ? -14.054 8.766 -8.885 1.00 64.31 622 ILE A O 1
ATOM 4941 N N . GLY A 1 623 ? -14.200 9.232 -6.685 1.00 58.34 623 GLY A N 1
ATOM 4942 C CA . GLY A 1 623 ? -14.984 8.042 -6.320 1.00 58.34 623 GLY A CA 1
ATOM 4943 C C . GLY A 1 623 ? -14.149 6.829 -5.898 1.00 58.34 623 GLY A C 1
ATOM 4944 O O . GLY A 1 623 ? -14.709 5.753 -5.687 1.00 58.34 623 GLY A O 1
ATOM 4945 N N . LYS A 1 624 ? -12.832 7.002 -5.761 1.00 62.94 624 LYS A N 1
ATOM 4946 C CA . LYS A 1 624 ? -11.940 6.059 -5.088 1.00 62.94 624 LYS A CA 1
ATOM 4947 C C . LYS A 1 624 ? -11.419 6.617 -3.787 1.00 62.94 624 LYS A C 1
ATOM 4949 O O . LYS A 1 624 ? -11.457 7.848 -3.582 1.00 62.94 624 LYS A O 1
#